Protein AF-0000000070045684 (afdb_homodimer)

Secondary structure (DSSP, 8-state):
-EEEEEEESSTTSSHHHHHHHHHHHHHHTT--EEEE-SEEE-S-EEE-SS-EEEHHHHHHHHHHT----GGGSSEEEEEEETTEEEEEETTEEEEEEEHHHIIIIIIIIIIHHHHHHHHHHHHHH-SEEEEE--S-TT-TTSGGG-SSSHHHHHHTT-EEEEEEE-TTS-HHHHHHHHHHHS-HHHHTTEEEEEEEEE-S-GGGTHHHHHHHHHHHS--EEEEEEP----SPPP--TTS---PPP-SHHHHHHHHHHHHHHHHHHHHHB-HHHHHHHT-/-EEEEEEESSTTSSHHHHHHHHHHHHHHTT--EEEE-SEEE-S-EEE-SS-EEEHHHHHHHHHHT----GGGSSEEEEEEETTEEEEEETTEEEEEEEHHHIIIIIIIIIIHHHHHHHHHHHHHH-SEEEEE--S-TT-TTSGGG-SSSHHHHHHTT-EEEEEEE-TTS-HHHHHHHHHHHS-HHHHTTEEEEEEEEE-S-GGGTHHHHHHHHHHHS--EEEEEEP----SPPP--TTS---PPP-SHHHHHHHHHHHHHHHHHHHHHB-HHHHHHHT-

Structure (mmCIF, N/CA/C/O backbone):
data_AF-0000000070045684-model_v1
#
loop_
_entity.id
_entity.type
_entity.pdbx_description
1 polymer 'Probable cobyric acid synthase'
#
loop_
_atom_site.group_PDB
_atom_site.id
_atom_site.type_symbol
_atom_site.label_atom_id
_atom_site.label_alt_id
_atom_site.label_comp_id
_atom_site.label_asym_id
_atom_site.label_entity_id
_atom_site.label_seq_id
_atom_site.pdbx_PDB_ins_code
_atom_site.Cartn_x
_atom_site.Cartn_y
_atom_site.Cartn_z
_atom_site.occupancy
_atom_site.B_iso_or_equiv
_atom_site.auth_seq_id
_atom_site.auth_comp_id
_atom_site.auth_asym_id
_atom_site.auth_atom_id
_atom_site.pdbx_PDB_model_num
ATOM 1 N N . MET A 1 1 ? -5.728 23.354 24.862 1 64.3 1 MET A N 1
ATOM 2 C CA . MET A 1 1 ? -5.701 23.323 23.403 1 64.3 1 MET A CA 1
ATOM 3 C C . MET A 1 1 ? -5.535 21.896 22.892 1 64.3 1 MET A C 1
ATOM 5 O O . MET A 1 1 ? -4.829 21.092 23.503 1 64.3 1 MET A O 1
ATOM 9 N N . LYS A 1 2 ? -6.537 21.402 21.98 1 90.15 2 LYS A N 1
ATOM 10 C CA . LYS A 1 2 ? -6.718 20.005 21.597 1 90.15 2 LYS A CA 1
ATOM 11 C C . LYS A 1 2 ? -6.089 19.721 20.237 1 90.15 2 LYS A C 1
ATOM 13 O O . LYS A 1 2 ? -6.03 20.603 19.378 1 90.15 2 LYS A O 1
ATOM 18 N N . SER A 1 3 ? -5.37 18.731 20.164 1 97.66 3 SER A N 1
ATOM 19 C CA . SER A 1 3 ? -4.772 18.36 18.886 1 97.66 3 SER A CA 1
ATOM 20 C C . SER A 1 3 ? -5.084 16.91 18.531 1 97.66 3 SER A C 1
ATOM 22 O O . SER A 1 3 ? -5.121 16.044 19.408 1 97.66 3 SER A O 1
ATOM 24 N N . LEU A 1 4 ? -5.391 16.694 17.304 1 98.76 4 LEU A N 1
ATOM 25 C CA . LEU A 1 4 ? -5.575 15.386 16.684 1 98.76 4 LEU A CA 1
ATOM 26 C C . LEU A 1 4 ? -4.694 15.243 15.447 1 98.76 4 LEU A C 1
ATOM 28 O O . LEU A 1 4 ? -4.602 16.167 14.635 1 98.76 4 LEU A O 1
ATOM 32 N N . MET A 1 5 ? -4.018 14.166 15.335 1 98.87 5 MET A N 1
ATOM 33 C CA . MET A 1 5 ? -3.169 13.983 14.161 1 98.87 5 MET A CA 1
ATOM 34 C C . MET A 1 5 ? -3.599 12.755 13.366 1 98.87 5 MET A C 1
ATOM 36 O O . MET A 1 5 ? -3.897 11.708 13.944 1 98.87 5 MET A O 1
ATOM 40 N N . ILE A 1 6 ? -3.649 12.922 12.098 1 98.89 6 ILE A N 1
ATOM 41 C CA . ILE A 1 6 ? -3.917 11.831 11.167 1 98.89 6 ILE A CA 1
ATOM 42 C C . ILE A 1 6 ? -2.618 11.401 10.49 1 98.89 6 ILE A C 1
ATOM 44 O O . ILE A 1 6 ? -1.998 12.185 9.767 1 98.89 6 ILE A O 1
ATOM 48 N N . GLN A 1 7 ? -2.218 10.24 10.755 1 98.85 7 GLN A N 1
ATOM 49 C CA . GLN A 1 7 ? -1.084 9.629 10.07 1 98.85 7 GLN A CA 1
ATOM 50 C C . GLN A 1 7 ? -1.535 8.468 9.188 1 98.85 7 GLN A C 1
ATOM 52 O O . GLN A 1 7 ? -2.67 8 9.301 1 98.85 7 GLN A O 1
ATOM 57 N N . GLY A 1 8 ? -0.723 8.111 8.263 1 98.55 8 GLY A N 1
ATOM 58 C CA . GLY A 1 8 ? -1.035 7.019 7.356 1 98.55 8 GLY A CA 1
ATOM 59 C C . GLY A 1 8 ? 0.052 5.962 7.299 1 98.55 8 GLY A C 1
ATOM 60 O O . GLY A 1 8 ? 1.217 6.246 7.587 1 98.55 8 GLY A O 1
ATOM 61 N N . THR A 1 9 ? -0.328 4.796 6.844 1 98.5 9 THR A N 1
ATOM 62 C CA . THR A 1 9 ? 0.652 3.724 6.706 1 98.5 9 THR A CA 1
ATOM 63 C C . THR A 1 9 ? 1.467 3.898 5.428 1 98.5 9 THR A C 1
ATOM 65 O O . THR A 1 9 ? 2.492 3.239 5.245 1 98.5 9 THR A O 1
ATOM 68 N N . SER A 1 10 ? 0.998 4.713 4.583 1 96.91 10 SER A N 1
ATOM 69 C CA . SER A 1 10 ? 1.674 5.035 3.33 1 96.91 10 SER A CA 1
ATOM 70 C C . SER A 1 10 ? 1.162 6.348 2.747 1 96.91 10 SER A C 1
ATOM 72 O O . SER A 1 10 ? 0.182 6.911 3.239 1 96.91 10 SER A O 1
ATOM 74 N N . SER A 1 11 ? 1.918 6.855 1.767 1 95.18 11 SER A N 1
ATOM 75 C CA . SER A 1 11 ? 1.351 7.93 0.96 1 95.18 11 SER A CA 1
ATOM 76 C C . SER A 1 11 ? 0.122 7.456 0.192 1 95.18 11 SER A C 1
ATOM 78 O O . SER A 1 11 ? 0.093 6.331 -0.309 1 95.18 11 SER A O 1
ATOM 80 N N . GLY A 1 12 ? -0.91 8.298 0.167 1 93.7 12 GLY A N 1
ATOM 81 C CA . GLY A 1 12 ? -2.125 7.953 -0.553 1 93.7 12 GLY A CA 1
ATOM 82 C C . GLY A 1 12 ? -3.114 7.167 0.287 1 93.7 12 GLY A C 1
ATOM 83 O O . GLY A 1 12 ? -4.158 6.74 -0.211 1 93.7 12 GLY A O 1
ATOM 84 N N . ALA A 1 13 ? -2.782 6.961 1.524 1 96.77 13 ALA A N 1
ATOM 85 C CA . ALA A 1 13 ? -3.645 6.164 2.391 1 96.77 13 ALA A CA 1
ATOM 86 C C . ALA A 1 13 ? -4.954 6.892 2.682 1 96.77 13 ALA A C 1
ATOM 88 O O . ALA A 1 13 ? -5.921 6.283 3.146 1 96.77 13 ALA A O 1
ATOM 89 N N . GLY A 1 14 ? -5.005 8.206 2.506 1 96.27 14 GLY A N 1
ATOM 90 C CA . GLY A 1 14 ? -6.245 8.938 2.711 1 96.27 14 GLY A CA 1
ATOM 91 C C . GLY A 1 14 ? -6.144 9.989 3.801 1 96.27 14 GLY A C 1
ATOM 92 O O . GLY A 1 14 ? -7.157 10.544 4.231 1 96.27 14 GLY A O 1
ATOM 93 N N . LYS A 1 15 ? -4.924 10.307 4.208 1 97.98 15 LYS A N 1
ATOM 94 C CA . LYS A 1 15 ? -4.72 11.269 5.288 1 97.98 15 LYS A CA 1
ATOM 95 C C . LYS A 1 15 ? -5.335 12.622 4.941 1 97.98 15 LYS A C 1
ATOM 97 O O . LYS A 1 15 ? -6.092 13.187 5.734 1 97.98 15 LYS A O 1
ATOM 102 N N . THR A 1 16 ? -4.979 13.114 3.761 1 97.05 16 THR A N 1
ATOM 103 C CA . THR A 1 16 ? -5.367 14.456 3.34 1 97.05 16 THR A CA 1
ATOM 104 C C . THR A 1 16 ? -6.886 14.602 3.332 1 97.05 16 THR A C 1
ATOM 106 O O . THR A 1 16 ? -7.424 15.577 3.862 1 97.05 16 THR A O 1
ATOM 109 N N . THR A 1 17 ? -7.57 13.657 2.841 1 96.47 17 THR A N 1
ATOM 110 C CA . THR A 1 17 ? -9.024 13.686 2.733 1 96.47 17 THR A CA 1
ATOM 111 C C . THR A 1 17 ? -9.671 13.561 4.109 1 96.47 17 THR A C 1
ATOM 113 O O . THR A 1 17 ? -10.672 14.224 4.392 1 96.47 17 THR A O 1
ATOM 116 N N . LEU A 1 18 ? -9.12 12.714 4.922 1 98.3 18 LEU A N 1
ATOM 117 C CA . LEU A 1 18 ? -9.693 12.544 6.253 1 98.3 18 LEU A CA 1
ATOM 118 C C . LEU A 1 18 ? -9.525 13.811 7.083 1 98.3 18 LEU A C 1
ATOM 120 O O . LEU A 1 18 ? -10.438 14.207 7.812 1 98.3 18 LEU A O 1
ATOM 124 N N . VAL A 1 19 ? -8.373 14.441 6.994 1 98.73 19 VAL A N 1
ATOM 125 C CA . VAL A 1 19 ? -8.156 15.699 7.702 1 98.73 19 VAL A CA 1
ATOM 126 C C . VAL A 1 19 ? -9.177 16.735 7.24 1 98.73 19 VAL A C 1
ATOM 128 O O . VAL A 1 19 ? -9.795 17.417 8.061 1 98.73 19 VAL A O 1
ATOM 131 N N . ALA A 1 20 ? -9.368 16.817 5.936 1 98.51 20 ALA A N 1
ATOM 132 C CA . ALA A 1 20 ? -10.338 17.769 5.401 1 98.51 20 ALA A CA 1
ATOM 133 C C . ALA A 1 20 ? -11.736 17.491 5.946 1 98.51 20 ALA A C 1
ATOM 135 O O . ALA A 1 20 ? -12.445 18.414 6.354 1 98.51 20 ALA A O 1
ATOM 136 N N . ALA A 1 21 ? -12.117 16.28 5.956 1 98.64 21 ALA A N 1
ATOM 137 C CA . ALA A 1 21 ? -13.433 15.886 6.451 1 98.64 21 ALA A CA 1
ATOM 138 C C . ALA A 1 21 ? -13.592 16.239 7.927 1 98.64 21 ALA A C 1
ATOM 140 O O . ALA A 1 21 ? -14.619 16.789 8.333 1 98.64 21 ALA A O 1
ATOM 141 N N . LEU A 1 22 ? -12.592 15.932 8.71 1 98.79 22 LEU A N 1
ATOM 142 C CA . LEU A 1 22 ? -12.671 16.173 10.147 1 98.79 22 LEU A CA 1
ATOM 143 C C . LEU A 1 22 ? -12.681 17.668 10.448 1 98.79 22 LEU A C 1
ATOM 145 O O . LEU A 1 22 ? -13.351 18.113 11.383 1 98.79 22 LEU A O 1
ATOM 149 N N . CYS A 1 23 ? -11.898 18.419 9.669 1 98.81 23 CYS A N 1
ATOM 150 C CA . CYS A 1 23 ? -11.971 19.87 9.802 1 98.81 23 CYS A CA 1
ATOM 151 C C . CYS A 1 23 ? -13.404 20.361 9.633 1 98.81 23 CYS A C 1
ATOM 153 O O . CYS A 1 23 ? -13.901 21.132 10.457 1 98.81 23 CYS A O 1
ATOM 155 N N . ARG A 1 24 ? -14.101 19.892 8.614 1 98.8 24 ARG A N 1
ATOM 156 C CA . ARG A 1 24 ? -15.476 20.299 8.345 1 98.8 24 ARG A CA 1
ATOM 157 C C . ARG A 1 24 ? -16.412 19.833 9.455 1 98.8 24 ARG A C 1
ATOM 159 O O . ARG A 1 24 ? -17.238 20.607 9.943 1 98.8 24 ARG A O 1
ATOM 166 N N . ILE A 1 25 ? -16.291 18.62 9.857 1 98.72 25 ILE A N 1
ATOM 167 C CA . ILE A 1 25 ? -17.16 18.019 10.863 1 98.72 25 ILE A CA 1
ATOM 168 C C . ILE A 1 25 ? -17.074 18.818 12.162 1 98.72 25 ILE A C 1
ATOM 170 O O . ILE A 1 25 ? -18.099 19.173 12.748 1 98.72 25 ILE A O 1
ATOM 174 N N . PHE A 1 26 ? -15.884 19.158 12.597 1 98.35 26 PHE A N 1
ATOM 175 C CA . PHE A 1 26 ? -15.732 19.831 13.881 1 98.35 26 PHE A CA 1
ATOM 176 C C . PHE A 1 26 ? -16.033 21.319 13.751 1 98.35 26 PHE A C 1
ATOM 178 O O . PHE A 1 26 ? -16.521 21.944 14.695 1 98.35 26 PHE A O 1
ATOM 185 N N . SER A 1 27 ? -15.768 21.846 12.562 1 98.39 27 SER A N 1
ATOM 186 C CA . SER A 1 27 ? -16.239 23.206 12.323 1 98.39 27 SER A CA 1
ATOM 187 C C . SER A 1 27 ? -17.759 23.29 12.422 1 98.39 27 SER A C 1
ATOM 189 O O . SER A 1 27 ? -18.297 24.227 13.015 1 98.39 27 SER A O 1
ATOM 191 N N . ASP A 1 28 ? -18.441 22.342 11.864 1 98.06 28 ASP A N 1
ATOM 192 C CA . ASP A 1 28 ? -19.898 22.265 11.914 1 98.06 28 ASP A CA 1
ATOM 193 C C . ASP A 1 28 ? -20.392 22.144 13.354 1 98.06 28 ASP A C 1
ATOM 195 O O . ASP A 1 28 ? -21.52 22.535 13.663 1 98.06 28 ASP A O 1
ATOM 199 N N . LYS A 1 29 ? -19.584 21.681 14.174 1 96.94 29 LYS A N 1
ATOM 200 C CA . LYS A 1 29 ? -19.958 21.493 15.573 1 96.94 29 LYS A CA 1
ATOM 201 C C . LYS A 1 29 ? -19.641 22.736 16.4 1 96.94 29 LYS A C 1
ATOM 203 O O . LYS A 1 29 ? -19.817 22.738 17.62 1 96.94 29 LYS A O 1
ATOM 208 N N . GLY A 1 30 ? -18.956 23.711 15.768 1 96.77 30 GLY A N 1
ATOM 209 C CA . GLY A 1 30 ? -18.788 24.996 16.427 1 96.77 30 GLY A CA 1
ATOM 210 C C . GLY A 1 30 ? -17.369 25.242 16.904 1 96.77 30 GLY A C 1
ATOM 211 O O . GLY A 1 30 ? -17.084 26.273 17.516 1 96.77 30 GLY A O 1
ATOM 212 N N . TYR A 1 31 ? -16.481 24.334 16.634 1 97.3 31 TYR A N 1
ATOM 213 C CA . TYR A 1 31 ? -15.086 24.545 17.005 1 97.3 31 TYR A CA 1
ATOM 214 C C . TYR A 1 31 ? -14.4 25.493 16.028 1 97.3 31 TYR A C 1
ATOM 216 O O . TYR A 1 31 ? -14.668 25.456 14.825 1 97.3 31 TYR A O 1
ATOM 224 N N . ARG A 1 32 ? -13.556 26.336 16.592 1 98.45 32 ARG A N 1
ATOM 225 C CA . ARG A 1 32 ? -12.551 26.959 15.737 1 98.45 32 ARG A CA 1
ATOM 226 C C . ARG A 1 32 ? -11.423 25.983 15.417 1 98.45 32 ARG A C 1
ATOM 228 O O . ARG A 1 32 ? -10.599 25.674 16.28 1 98.45 32 ARG A O 1
ATOM 235 N N . VAL A 1 33 ? -11.429 25.518 14.166 1 98.58 33 VAL A N 1
ATOM 236 C CA . VAL A 1 33 ? -10.538 24.431 13.773 1 98.58 33 VAL A CA 1
ATOM 237 C C . VAL A 1 33 ? -9.493 24.949 12.788 1 98.58 33 VAL A C 1
ATOM 239 O O . VAL A 1 33 ? -9.799 25.778 11.927 1 98.58 33 VAL A O 1
ATOM 242 N N . ALA A 1 34 ? -8.282 24.461 12.89 1 98.8 34 ALA A N 1
ATOM 243 C CA . ALA A 1 34 ? -7.242 24.721 11.897 1 98.8 34 ALA A CA 1
ATOM 244 C C . ALA A 1 34 ? -6.551 23.428 11.475 1 98.8 34 ALA A C 1
ATOM 246 O O . ALA A 1 34 ? -6.268 22.566 12.311 1 98.8 34 ALA A O 1
ATOM 247 N N . PRO A 1 35 ? -6.329 23.233 10.197 1 98.88 35 PRO A N 1
ATOM 248 C CA . PRO A 1 35 ? -5.433 22.162 9.754 1 98.88 35 PRO A CA 1
ATOM 249 C C . PRO A 1 35 ? -3.958 22.524 9.911 1 98.88 35 PRO A C 1
ATOM 251 O O . PRO A 1 35 ? -3.616 23.705 10.012 1 98.88 35 PRO A O 1
ATOM 254 N N . PHE A 1 36 ? -3.114 21.505 9.972 1 98.87 36 PHE A N 1
ATOM 255 C CA . PHE A 1 36 ? -1.684 21.762 10.096 1 98.87 36 PHE A CA 1
ATOM 256 C C . PHE A 1 36 ? -0.874 20.604 9.526 1 98.87 36 PHE A C 1
ATOM 258 O O . PHE A 1 36 ? -1.139 19.441 9.838 1 98.87 36 PHE A O 1
ATOM 265 N N . LYS A 1 37 ? 0.001 20.816 8.699 1 98.8 37 LYS A N 1
ATOM 266 C CA . LYS A 1 37 ? 1.025 19.888 8.228 1 98.8 37 LYS A CA 1
ATOM 267 C C . LYS A 1 37 ? 2.412 20.518 8.298 1 98.8 37 LYS A C 1
ATOM 269 O O . LYS A 1 37 ? 2.697 21.485 7.588 1 98.8 37 LYS A O 1
ATOM 274 N N . SER A 1 38 ? 3.222 20.007 9.11 1 98.72 38 SER A N 1
ATOM 275 C CA . SER A 1 38 ? 4.515 20.617 9.403 1 98.72 38 SER A CA 1
ATOM 276 C C . SER A 1 38 ? 5.39 20.683 8.155 1 98.72 38 SER A C 1
ATOM 278 O O . SER A 1 38 ? 6.096 21.67 7.938 1 98.72 38 SER A O 1
ATOM 280 N N . GLN A 1 39 ? 5.296 19.631 7.391 1 98.01 39 GLN A N 1
ATOM 281 C CA . GLN A 1 39 ? 6.127 19.543 6.195 1 98.01 39 GLN A CA 1
ATOM 282 C C . GLN A 1 39 ? 5.385 18.843 5.06 1 98.01 39 GLN A C 1
ATOM 284 O O . GLN A 1 39 ? 4.907 17.718 5.224 1 98.01 39 GLN A O 1
ATOM 289 N N . ASN A 1 40 ? 5.358 19.537 3.947 1 96.28 40 ASN A N 1
ATOM 290 C CA . ASN A 1 40 ? 4.768 18.986 2.731 1 96.28 40 ASN A CA 1
ATOM 291 C C . ASN A 1 40 ? 5.78 18.937 1.59 1 96.28 40 ASN A C 1
ATOM 293 O O . ASN A 1 40 ? 6.649 19.804 1.487 1 96.28 40 ASN A O 1
ATOM 297 N N . MET A 1 41 ? 5.667 17.918 0.877 1 93.69 41 MET A N 1
ATOM 298 C CA . MET A 1 41 ? 6.341 17.879 -0.418 1 93.69 41 MET A CA 1
ATOM 299 C C . MET A 1 41 ? 5.329 17.867 -1.558 1 93.69 41 MET A C 1
ATOM 301 O O . MET A 1 41 ? 4.563 16.912 -1.704 1 93.69 41 MET A O 1
ATOM 305 N N . SER A 1 42 ? 5.325 18.905 -2.333 1 92.85 42 SER A N 1
ATOM 306 C CA . SER A 1 42 ? 4.332 19.02 -3.395 1 92.85 42 SER A CA 1
ATOM 307 C C . SER A 1 42 ? 4.676 20.156 -4.353 1 92.85 42 SER A C 1
ATOM 309 O O . SER A 1 42 ? 5.196 21.192 -3.934 1 92.85 42 SER A O 1
ATOM 311 N N . ASN A 1 43 ? 4.264 19.925 -5.587 1 91.51 43 ASN A N 1
ATOM 312 C CA . ASN A 1 43 ? 4.389 21 -6.565 1 91.51 43 ASN A CA 1
ATOM 313 C C . ASN A 1 43 ? 3.086 21.782 -6.708 1 91.51 43 ASN A C 1
ATOM 315 O O . ASN A 1 43 ? 3.058 22.84 -7.34 1 91.51 43 ASN A O 1
ATOM 319 N N . PHE A 1 44 ? 2.099 21.339 -6.15 1 91.27 44 PHE A N 1
ATOM 320 C CA . PHE A 1 44 ? 0.812 22.023 -6.19 1 91.27 44 PHE A CA 1
ATOM 321 C C . PHE A 1 44 ? 0.633 22.911 -4.964 1 91.27 44 PHE A C 1
ATOM 323 O O . PHE A 1 44 ? 0.636 22.423 -3.832 1 91.27 44 PHE A O 1
ATOM 330 N N . ALA A 1 45 ? 0.376 24.177 -5.308 1 93.16 45 ALA A N 1
ATOM 331 C CA . ALA A 1 45 ? 0.405 25.125 -4.197 1 93.16 45 ALA A CA 1
ATOM 332 C C . ALA A 1 45 ? -0.712 26.157 -4.328 1 93.16 45 ALA A C 1
ATOM 334 O O . ALA A 1 45 ? -1.273 26.339 -5.411 1 93.16 45 ALA A O 1
ATOM 335 N N . TYR A 1 46 ? -1.121 26.63 -3.242 1 94.77 46 TYR A N 1
ATOM 336 C CA . TYR A 1 46 ? -1.855 27.883 -3.109 1 94.77 46 TYR A CA 1
ATOM 337 C C . TYR A 1 46 ? -0.901 29.066 -3 1 94.77 46 TYR A C 1
ATOM 339 O O . TYR A 1 46 ? -0.14 29.17 -2.035 1 94.77 46 TYR A O 1
ATOM 347 N N . VAL A 1 47 ? -1.027 29.994 -3.931 1 95.18 47 VAL A N 1
ATOM 348 C CA . VAL A 1 47 ? -0.045 31.068 -4.033 1 95.18 47 VAL A CA 1
ATOM 349 C C . VAL A 1 47 ? -0.741 32.42 -3.883 1 95.18 47 VAL A C 1
ATOM 351 O O . VAL A 1 47 ? -1.735 32.692 -4.56 1 95.18 47 VAL A O 1
ATOM 354 N N . THR A 1 48 ? -0.233 33.227 -2.988 1 95.56 48 THR A N 1
ATOM 355 C CA . THR A 1 48 ? -0.607 34.63 -2.849 1 95.56 48 THR A CA 1
ATOM 356 C C . THR A 1 48 ? 0.614 35.533 -3 1 95.56 48 THR A C 1
ATOM 358 O O . THR A 1 48 ? 1.749 35.054 -3.011 1 95.56 48 THR A O 1
ATOM 361 N N . PRO A 1 49 ? 0.359 36.801 -3.144 1 95.02 49 PRO A N 1
ATOM 362 C CA . PRO A 1 49 ? 1.502 37.715 -3.19 1 95.02 49 PRO A CA 1
ATOM 363 C C . PRO A 1 49 ? 2.363 37.648 -1.931 1 95.02 49 PRO A C 1
ATOM 365 O O . PRO A 1 49 ? 3.547 37.994 -1.969 1 95.02 49 PRO A O 1
ATOM 368 N N . LYS A 1 50 ? 1.842 37.132 -0.863 1 97.22 50 LYS A N 1
ATOM 369 C CA . LYS A 1 50 ? 2.533 37.206 0.421 1 97.22 50 LYS A CA 1
ATOM 370 C C . LYS A 1 50 ? 3.166 35.866 0.782 1 97.22 50 LYS A C 1
ATOM 372 O O . LYS A 1 50 ? 4.174 35.82 1.491 1 97.22 50 LYS A O 1
ATOM 377 N N . PHE A 1 51 ? 2.445 34.79 0.429 1 97.68 51 PHE A N 1
ATOM 378 C CA . PHE A 1 51 ? 2.975 33.495 0.84 1 97.68 51 PHE A CA 1
ATOM 379 C C . PHE A 1 51 ? 2.476 32.389 -0.083 1 97.68 51 PHE A C 1
ATOM 381 O O . PHE A 1 51 ? 1.544 32.597 -0.862 1 97.68 51 PHE A O 1
ATOM 388 N N . GLU A 1 52 ? 3.192 31.269 -0.016 1 97.48 52 GLU A N 1
ATOM 389 C CA . GLU A 1 52 ? 2.867 30.053 -0.755 1 97.48 52 GLU A CA 1
ATOM 390 C C . GLU A 1 52 ? 2.843 28.837 0.166 1 97.48 52 GLU A C 1
ATOM 392 O O . GLU A 1 52 ? 3.762 28.637 0.963 1 97.48 52 GLU A O 1
ATOM 397 N N . ILE A 1 53 ? 1.72 28.085 0.109 1 97.48 53 ILE A N 1
ATOM 398 C CA . ILE A 1 53 ? 1.629 26.844 0.87 1 97.48 53 ILE A CA 1
ATOM 399 C C . ILE A 1 53 ? 1.044 25.741 -0.01 1 97.48 53 ILE A C 1
ATOM 401 O O . ILE A 1 53 ? 0.654 25.991 -1.153 1 97.48 53 ILE A O 1
ATOM 405 N N . SER A 1 54 ? 1.065 24.556 0.501 1 96.72 54 SER A N 1
ATOM 406 C CA . SER A 1 54 ? 0.515 23.443 -0.266 1 96.72 54 SER A CA 1
ATOM 407 C C . SER A 1 54 ? -0.975 23.636 -0.529 1 96.72 54 SER A C 1
ATOM 409 O O . SER A 1 54 ? -1.706 24.119 0.338 1 96.72 54 SER A O 1
ATOM 411 N N . ARG A 1 55 ? -1.42 23.224 -1.646 1 95.91 55 ARG A N 1
ATOM 412 C CA . ARG A 1 55 ? -2.829 23.271 -2.02 1 95.91 55 ARG A CA 1
ATOM 413 C C . ARG A 1 55 ? -3.681 22.46 -1.049 1 95.91 55 ARG A C 1
ATOM 415 O O . ARG A 1 55 ? -4.806 22.848 -0.728 1 95.91 55 ARG A O 1
ATOM 422 N N . ALA A 1 56 ? -3.148 21.303 -0.609 1 96.47 56 ALA A N 1
ATOM 423 C CA . ALA A 1 56 ? -3.881 20.427 0.302 1 96.47 56 ALA A CA 1
ATOM 424 C C . ALA A 1 56 ? -4.289 21.172 1.57 1 96.47 56 ALA A C 1
ATOM 426 O O . ALA A 1 56 ? -5.442 21.091 2 1 96.47 56 ALA A O 1
ATOM 427 N N . GLN A 1 57 ? -3.363 21.91 2.138 1 97.93 57 GLN A N 1
ATOM 428 C CA . GLN A 1 57 ? -3.651 22.624 3.377 1 97.93 57 GLN A CA 1
ATOM 429 C C . GLN A 1 57 ? -4.592 23.799 3.129 1 97.93 57 GLN A C 1
ATOM 431 O O . GLN A 1 57 ? -5.402 24.145 3.992 1 97.93 57 GLN A O 1
ATOM 436 N N . ALA A 1 58 ? -4.508 24.371 1.975 1 97.53 58 ALA A N 1
ATOM 437 C CA . ALA A 1 58 ? -5.474 25.406 1.618 1 97.53 58 ALA A CA 1
ATOM 438 C C . ALA A 1 58 ? -6.888 24.838 1.551 1 97.53 58 ALA A C 1
ATOM 440 O O . ALA A 1 58 ? -7.831 25.439 2.071 1 97.53 58 ALA A O 1
ATOM 441 N N . ILE A 1 59 ? -7.024 23.719 0.929 1 97.26 59 ILE A N 1
ATOM 442 C CA . ILE A 1 59 ? -8.324 23.068 0.814 1 97.26 59 ILE A CA 1
ATOM 443 C C . ILE A 1 59 ? -8.829 22.675 2.201 1 97.26 59 ILE A C 1
ATOM 445 O O . ILE A 1 59 ? -10.013 22.84 2.507 1 97.26 59 ILE A O 1
ATOM 449 N N . GLN A 1 60 ? -7.951 22.201 3.008 1 98.6 60 GLN A N 1
ATOM 450 C CA . GLN A 1 60 ? -8.324 21.839 4.372 1 98.6 60 GLN A CA 1
ATOM 451 C C . GLN A 1 60 ? -8.791 23.061 5.157 1 98.6 60 GLN A C 1
ATOM 453 O O . GLN A 1 60 ? -9.69 22.96 5.995 1 98.6 60 GLN A O 1
ATOM 458 N N . ALA A 1 61 ? -8.186 24.193 4.913 1 98.64 61 ALA A N 1
ATOM 459 C CA . ALA A 1 61 ? -8.617 25.431 5.557 1 98.64 61 ALA A CA 1
ATOM 460 C C . ALA A 1 61 ? -10.049 25.783 5.166 1 98.64 61 ALA A C 1
ATOM 462 O O . ALA A 1 61 ? -10.831 26.247 5.999 1 98.64 61 ALA A O 1
ATOM 463 N N . ILE A 1 62 ? -10.395 25.575 3.896 1 97.92 62 ILE A N 1
ATOM 464 C CA . ILE A 1 62 ? -11.774 25.757 3.457 1 97.92 62 ILE A CA 1
ATOM 465 C C . ILE A 1 62 ? -12.694 24.827 4.244 1 97.92 62 ILE A C 1
ATOM 467 O O . ILE A 1 62 ? -13.763 25.24 4.699 1 97.92 62 ILE A O 1
ATOM 471 N N . GLY A 1 63 ? -12.208 23.601 4.414 1 98.16 63 GLY A N 1
ATOM 472 C CA . GLY A 1 63 ? -12.963 22.645 5.208 1 98.16 63 GLY A CA 1
ATOM 473 C C . GLY A 1 63 ? -13.173 23.092 6.642 1 98.16 63 GLY A C 1
ATOM 474 O O . GLY A 1 63 ? -14.243 22.876 7.215 1 98.16 63 GLY A O 1
ATOM 475 N N . ALA A 1 64 ? -12.225 23.735 7.194 1 98.74 64 ALA A N 1
ATOM 476 C CA . ALA A 1 64 ? -12.249 24.198 8.579 1 98.74 64 ALA A CA 1
ATOM 477 C C . ALA A 1 64 ? -12.946 25.55 8.694 1 98.74 64 ALA A C 1
ATOM 479 O O . ALA A 1 64 ? -13.209 26.028 9.8 1 98.74 64 ALA A O 1
ATOM 480 N N . ARG A 1 65 ? -13.199 26.202 7.539 1 98.2 65 ARG A N 1
ATOM 481 C CA . ARG A 1 65 ? -13.756 27.549 7.477 1 98.2 65 ARG A CA 1
ATOM 482 C C . ARG A 1 65 ? -12.871 28.543 8.222 1 98.2 65 ARG A C 1
ATOM 484 O O . ARG A 1 65 ? -13.368 29.375 8.984 1 98.2 65 ARG A O 1
ATOM 491 N N . CYS A 1 66 ? -11.572 28.403 8.075 1 98.29 66 CYS A N 1
ATOM 492 C CA . CYS A 1 66 ? -10.625 29.352 8.65 1 98.29 66 CYS A CA 1
ATOM 493 C C . CYS A 1 66 ? -9.813 30.04 7.56 1 98.29 66 CYS A C 1
ATOM 495 O O . CYS A 1 66 ? -9.868 29.643 6.395 1 98.29 66 CYS A O 1
ATOM 497 N N . ASN A 1 67 ? -9.077 31.079 7.948 1 97.95 67 ASN A N 1
ATOM 498 C CA . ASN A 1 67 ? -8.218 31.782 7.001 1 97.95 67 ASN A CA 1
ATOM 499 C C . ASN A 1 67 ? -7.014 30.934 6.601 1 97.95 67 ASN A C 1
ATOM 501 O O . ASN A 1 67 ? -6.439 30.231 7.434 1 97.95 67 ASN A O 1
ATOM 505 N N . ILE A 1 68 ? -6.681 31.044 5.342 1 98.15 68 ILE A N 1
ATOM 506 C CA . ILE A 1 68 ? -5.468 30.394 4.856 1 98.15 68 ILE A CA 1
ATOM 507 C C . ILE A 1 68 ? -4.247 31.23 5.235 1 98.15 68 ILE A C 1
ATOM 509 O O . ILE A 1 68 ? -4.145 32.398 4.854 1 98.15 68 ILE A O 1
ATOM 513 N N . THR A 1 69 ? -3.372 30.663 5.965 1 98.52 69 THR A N 1
ATOM 514 C CA . THR A 1 69 ? -2.147 31.333 6.388 1 98.52 69 THR A CA 1
ATOM 515 C C . THR A 1 69 ? -0.938 30.422 6.196 1 98.52 69 THR A C 1
ATOM 517 O O . THR A 1 69 ? -1.088 29.21 6.028 1 98.52 69 THR A O 1
ATOM 520 N N . SER A 1 70 ? 0.223 30.948 6.264 1 98.61 70 SER A N 1
ATOM 521 C CA . SER A 1 70 ? 1.444 30.173 6.066 1 98.61 70 SER A CA 1
ATOM 522 C C . SER A 1 70 ? 1.7 29.236 7.242 1 98.61 70 SER A C 1
ATOM 524 O O . SER A 1 70 ? 2.444 28.261 7.114 1 98.61 70 SER A O 1
ATOM 526 N N . ASP A 1 71 ? 1.067 29.486 8.404 1 98.78 71 ASP A N 1
ATOM 527 C CA . ASP A 1 71 ? 1.264 28.651 9.585 1 98.78 71 ASP A CA 1
ATOM 528 C C . ASP A 1 71 ? 0.661 27.263 9.384 1 98.78 71 ASP A C 1
ATOM 530 O O . ASP A 1 71 ? 1.018 26.317 10.089 1 98.78 71 ASP A O 1
ATOM 534 N N . LEU A 1 72 ? -0.254 27.108 8.409 1 98.86 72 LEU A N 1
ATOM 535 C CA . LEU A 1 72 ? -0.915 25.829 8.175 1 98.86 72 LEU A CA 1
ATOM 536 C C . LEU A 1 72 ? 0.06 24.811 7.592 1 98.86 72 LEU A C 1
ATOM 538 O O . LEU A 1 72 ? -0.164 23.603 7.69 1 98.86 72 LEU A O 1
ATOM 542 N N . ASN A 1 73 ? 1.087 25.235 6.946 1 98.67 73 ASN A N 1
ATOM 543 C CA . ASN A 1 73 ? 2.118 24.441 6.285 1 98.67 73 ASN A CA 1
ATOM 544 C C . ASN A 1 73 ? 3.455 25.176 6.25 1 98.67 73 ASN A C 1
ATOM 546 O O . ASN A 1 73 ? 3.865 25.678 5.202 1 98.67 73 ASN A O 1
ATOM 550 N N . PRO A 1 74 ? 4.139 25.16 7.335 1 98.78 74 PRO A N 1
ATOM 551 C CA . PRO A 1 74 ? 5.302 26.034 7.506 1 98.78 74 PRO A CA 1
ATOM 552 C C . PRO A 1 74 ? 6.488 25.616 6.639 1 98.78 74 PRO A C 1
ATOM 554 O O . PRO A 1 74 ? 7.365 26.434 6.35 1 98.78 74 PRO A O 1
ATOM 557 N N . ILE A 1 75 ? 6.549 24.359 6.268 1 98.72 75 ILE A N 1
ATOM 558 C CA . ILE A 1 75 ? 7.648 23.893 5.429 1 98.72 75 ILE A CA 1
ATOM 559 C C . ILE A 1 75 ? 7.092 23.214 4.179 1 98.72 75 ILE A C 1
ATOM 561 O O . ILE A 1 75 ? 6.459 22.159 4.268 1 98.72 75 ILE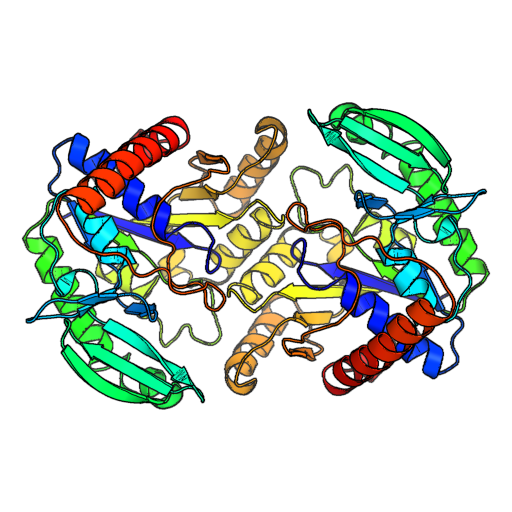 A O 1
ATOM 565 N N . LEU A 1 76 ? 7.344 23.815 3.065 1 98.09 76 LEU A N 1
ATOM 566 C CA . LEU A 1 76 ? 6.93 23.27 1.777 1 98.09 76 LEU A CA 1
ATOM 567 C C . LEU A 1 76 ? 8.14 22.957 0.904 1 98.09 76 LEU A C 1
ATOM 569 O O . LEU A 1 76 ? 9.009 23.81 0.711 1 98.09 76 LEU A O 1
ATOM 573 N N . LEU A 1 77 ? 8.249 21.754 0.489 1 97.47 77 LEU A N 1
ATOM 574 C CA . LEU A 1 77 ? 9.307 21.31 -0.413 1 97.47 77 LEU A CA 1
ATOM 575 C C . LEU A 1 77 ? 8.764 21.089 -1.821 1 97.47 77 LEU A C 1
ATOM 577 O O . LEU A 1 77 ? 7.813 20.328 -2.012 1 97.47 77 LEU A O 1
ATOM 581 N N . LYS A 1 78 ? 9.329 21.723 -2.762 1 95.85 78 LYS A N 1
ATOM 582 C CA . LYS A 1 78 ? 8.999 21.505 -4.167 1 95.85 78 LYS A CA 1
ATOM 583 C C . LYS A 1 78 ? 10.136 20.793 -4.895 1 95.85 78 LYS A C 1
ATOM 585 O O . LYS A 1 78 ? 11.167 21.401 -5.191 1 95.85 78 LYS A O 1
ATOM 590 N N . PRO A 1 79 ? 9.868 19.556 -5.169 1 93.78 79 PRO A N 1
ATOM 591 C CA . PRO A 1 79 ? 10.94 18.8 -5.821 1 93.78 79 PRO A CA 1
ATOM 592 C C . PRO A 1 79 ? 11.335 19.385 -7.175 1 93.78 79 PRO A C 1
ATOM 594 O O . PRO A 1 79 ? 10.468 19.791 -7.954 1 93.78 79 PRO A O 1
ATOM 597 N N . VAL A 1 80 ? 12.624 19.386 -7.508 1 93.36 80 VAL A N 1
ATOM 598 C CA . VAL A 1 80 ? 13.094 19.925 -8.78 1 93.36 80 VAL A CA 1
ATOM 599 C C . VAL A 1 80 ? 14.032 18.923 -9.45 1 93.36 80 VAL A C 1
ATOM 601 O O . VAL A 1 80 ? 14.735 19.265 -10.404 1 93.36 80 VAL A O 1
ATOM 604 N N . GLY A 1 81 ? 14.129 17.735 -8.964 1 87.2 81 GLY A N 1
ATOM 605 C CA . GLY A 1 81 ? 14.941 16.693 -9.574 1 87.2 81 GLY A CA 1
ATOM 606 C C . GLY A 1 81 ? 16.276 16.496 -8.881 1 87.2 81 GLY A C 1
ATOM 607 O O . GLY A 1 81 ? 16.693 17.331 -8.077 1 87.2 81 GLY A O 1
ATOM 608 N N . ASP A 1 82 ? 16.925 15.308 -9.11 1 87.81 82 ASP A N 1
ATOM 609 C CA . ASP A 1 82 ? 18.256 14.972 -8.614 1 87.81 82 ASP A CA 1
ATOM 610 C C . ASP A 1 82 ? 18.338 15.145 -7.099 1 87.81 82 ASP A C 1
ATOM 612 O O . ASP A 1 82 ? 19.284 15.747 -6.588 1 87.81 82 ASP A O 1
ATOM 616 N N . TYR A 1 83 ? 17.293 14.855 -6.414 1 88.25 83 TYR A N 1
ATOM 617 C CA . TYR A 1 83 ? 17.214 14.828 -4.958 1 88.25 83 TYR A CA 1
ATOM 618 C C . TYR A 1 83 ? 17.249 16.239 -4.384 1 88.25 83 TYR A C 1
ATOM 620 O O . TYR A 1 83 ? 17.596 16.432 -3.216 1 88.25 83 TYR A O 1
ATOM 628 N N . ASN A 1 84 ? 16.948 17.213 -5.317 1 93.93 84 ASN A N 1
ATOM 629 C CA . ASN A 1 84 ? 16.876 18.59 -4.84 1 93.93 84 ASN A CA 1
ATOM 630 C C . ASN A 1 84 ? 15.431 19.067 -4.724 1 93.93 84 ASN A C 1
ATOM 632 O O . ASN A 1 84 ? 14.554 18.587 -5.443 1 93.93 84 ASN A O 1
ATOM 636 N N . SER A 1 85 ? 15.242 20.011 -3.79 1 96.53 85 SER A N 1
ATOM 637 C CA . SER A 1 85 ? 13.947 20.659 -3.614 1 96.53 85 SER A CA 1
ATOM 638 C C . SER A 1 85 ? 14.108 22.147 -3.324 1 96.53 85 SER A C 1
ATOM 640 O O . SER A 1 85 ? 15.087 22.561 -2.7 1 96.53 85 SER A O 1
ATOM 642 N N . LEU A 1 86 ? 13.217 22.889 -3.893 1 97.76 86 LEU A N 1
ATOM 643 C CA . LEU A 1 86 ? 13.048 24.254 -3.41 1 97.76 86 LEU A CA 1
ATOM 644 C C . LEU A 1 86 ? 12.311 24.271 -2.075 1 97.76 86 LEU A C 1
ATOM 646 O O . LEU A 1 86 ? 11.198 23.75 -1.968 1 97.76 86 LEU A O 1
ATOM 650 N N . VAL A 1 87 ? 12.954 24.861 -1.088 1 98.24 87 VAL A N 1
ATOM 651 C CA . VAL A 1 87 ? 12.404 24.868 0.263 1 98.24 87 VAL A CA 1
ATOM 652 C C . VAL A 1 87 ? 11.713 26.203 0.534 1 98.24 87 VAL A C 1
ATOM 654 O O . VAL A 1 87 ? 12.301 27.267 0.328 1 98.24 87 VAL A O 1
ATOM 657 N N . TYR A 1 88 ? 10.491 26.181 0.907 1 98.41 88 TYR A N 1
ATOM 658 C CA . TYR A 1 88 ? 9.731 27.342 1.359 1 98.41 88 TYR A CA 1
ATOM 659 C C . TYR A 1 88 ? 9.514 27.298 2.867 1 98.41 88 TYR A C 1
ATOM 661 O O . TYR A 1 88 ? 9.127 26.263 3.415 1 98.41 88 TYR A O 1
ATOM 669 N N . LEU A 1 89 ? 9.787 28.379 3.586 1 98.62 89 LEU A N 1
ATOM 670 C CA . LEU A 1 89 ? 9.565 28.515 5.022 1 98.62 89 LEU A CA 1
ATOM 671 C C . LEU A 1 89 ? 8.518 29.586 5.311 1 98.62 89 LEU A C 1
ATOM 673 O O . LEU A 1 89 ? 8.697 30.75 4.945 1 98.62 89 LEU A O 1
ATOM 677 N N . ASN A 1 90 ? 7.463 29.14 5.912 1 98.29 90 ASN A N 1
ATOM 678 C CA . ASN A 1 90 ? 6.344 30.027 6.214 1 98.29 90 ASN A CA 1
ATOM 679 C C . ASN A 1 90 ? 5.899 30.808 4.981 1 98.29 90 ASN A C 1
ATOM 681 O O . ASN A 1 90 ? 5.691 32.021 5.051 1 98.29 90 ASN A O 1
ATOM 685 N N . GLY A 1 91 ? 5.927 30.069 3.886 1 98.32 91 GLY A N 1
ATOM 686 C CA . GLY A 1 91 ? 5.335 30.586 2.662 1 98.32 91 GLY A CA 1
ATOM 687 C C . GLY A 1 91 ? 6.318 31.357 1.803 1 98.32 91 GLY A C 1
ATOM 688 O O . GLY A 1 91 ? 5.97 31.821 0.715 1 98.32 91 GLY A O 1
ATOM 689 N N . LYS A 1 92 ? 7.504 31.51 2.255 1 98.28 92 LYS A N 1
ATOM 690 C CA . LYS A 1 92 ? 8.512 32.266 1.518 1 98.28 92 LYS A CA 1
ATOM 691 C C . LYS A 1 92 ? 9.657 31.363 1.068 1 98.28 92 LYS A C 1
ATOM 693 O O . LYS A 1 92 ? 10.111 30.503 1.825 1 98.28 92 LYS A O 1
ATOM 698 N N . ARG A 1 93 ? 10.071 31.616 -0.16 1 97.41 93 ARG A N 1
ATOM 699 C CA . ARG A 1 93 ? 11.208 30.849 -0.66 1 97.41 93 ARG A CA 1
ATOM 700 C C . ARG A 1 93 ? 12.437 31.055 0.219 1 97.41 93 ARG A C 1
ATOM 702 O O . ARG A 1 93 ? 12.797 32.19 0.536 1 97.41 93 ARG A O 1
ATOM 709 N N . TYR A 1 94 ? 13.001 29.982 0.578 1 97.63 94 TYR A N 1
ATOM 710 C CA . TYR A 1 94 ? 14.18 30.038 1.435 1 97.63 94 TYR A CA 1
ATOM 711 C C . TYR A 1 94 ? 15.443 29.707 0.648 1 97.63 94 TYR A C 1
ATOM 713 O O . TYR A 1 94 ? 16.267 30.586 0.386 1 97.63 94 TYR A O 1
ATOM 721 N N . LYS A 1 95 ? 15.539 28.396 0.138 1 97.04 95 LYS A N 1
ATOM 722 C CA . LYS A 1 95 ? 16.684 27.993 -0.673 1 97.04 95 LYS A CA 1
ATOM 723 C C . LYS A 1 95 ? 16.443 26.636 -1.328 1 97.04 95 LYS A C 1
ATOM 725 O O . LYS A 1 95 ? 15.477 25.945 -1 1 97.04 95 LYS A O 1
ATOM 730 N N . LYS A 1 96 ? 17.307 26.371 -2.266 1 97.67 96 LYS A N 1
ATOM 731 C CA . LYS A 1 96 ? 17.372 25.03 -2.839 1 97.67 96 LYS A CA 1
ATOM 732 C C . LYS A 1 96 ? 18.285 24.124 -2.017 1 97.67 96 LYS A C 1
ATOM 734 O O . LYS A 1 96 ? 19.387 24.525 -1.638 1 97.67 96 LYS A O 1
ATOM 739 N N . MET A 1 97 ? 17.778 22.955 -1.657 1 96.99 97 MET A N 1
ATOM 740 C CA . MET A 1 97 ? 18.577 22.063 -0.822 1 96.99 97 MET A CA 1
ATOM 741 C C . MET A 1 97 ? 18.571 20.644 -1.381 1 96.99 97 MET A C 1
ATOM 743 O O . MET A 1 97 ? 17.547 20.173 -1.88 1 96.99 97 MET A O 1
ATOM 747 N N . HIS A 1 98 ? 19.681 19.998 -1.284 1 95.23 98 HIS A N 1
ATOM 748 C CA . HIS A 1 98 ? 19.749 18.557 -1.496 1 95.23 98 HIS A CA 1
ATOM 749 C C . HIS A 1 98 ? 19.108 17.799 -0.339 1 95.23 98 HIS A C 1
ATOM 751 O O . HIS A 1 98 ? 19.189 18.232 0.813 1 95.23 98 HIS A O 1
ATOM 757 N N . ALA A 1 99 ? 18.56 16.671 -0.633 1 91.98 99 ALA A N 1
ATOM 758 C CA . ALA A 1 99 ? 17.86 15.871 0.369 1 91.98 99 ALA A CA 1
ATOM 759 C C . ALA A 1 99 ? 18.757 15.588 1.57 1 91.98 99 ALA A C 1
ATOM 761 O O . ALA A 1 99 ? 18.317 15.688 2.718 1 91.98 99 ALA A O 1
ATOM 762 N N . LYS A 1 100 ? 19.931 15.267 1.372 1 90.83 100 LYS A N 1
ATOM 763 C CA . LYS A 1 100 ? 20.873 14.961 2.446 1 90.83 100 LYS A CA 1
ATOM 764 C C . LYS A 1 100 ? 21.059 16.16 3.372 1 90.83 100 LYS A C 1
ATOM 766 O O . LYS A 1 100 ? 21 16.021 4.595 1 90.83 100 LYS A O 1
ATOM 771 N N . ASP A 1 101 ? 21.28 17.305 2.772 1 94.49 101 ASP A N 1
ATOM 772 C CA . ASP A 1 101 ? 21.464 18.527 3.548 1 94.49 101 ASP A CA 1
ATOM 773 C C . ASP A 1 101 ? 20.194 18.889 4.314 1 94.49 101 ASP A C 1
ATOM 775 O O . ASP A 1 101 ? 20.261 19.335 5.461 1 94.49 101 ASP A O 1
ATOM 779 N N . TYR A 1 102 ? 19.149 18.741 3.691 1 95.46 102 TYR A N 1
ATOM 780 C CA . TYR A 1 102 ? 17.868 19.038 4.321 1 95.46 102 TYR A CA 1
ATOM 781 C C . TYR A 1 102 ? 17.683 18.222 5.594 1 95.46 102 TYR A C 1
ATOM 783 O O . TYR A 1 102 ? 17.374 18.773 6.653 1 95.46 102 TYR A O 1
ATOM 791 N N . TYR A 1 103 ? 17.895 16.92 5.53 1 91.65 103 TYR A N 1
ATOM 792 C CA . TYR A 1 103 ? 17.636 16.032 6.658 1 91.65 103 TYR A CA 1
ATOM 793 C C . TYR A 1 103 ? 18.746 16.133 7.698 1 91.65 103 TYR A C 1
ATOM 795 O O . TYR A 1 103 ? 18.474 16.239 8.896 1 91.65 103 TYR A O 1
ATOM 803 N N . GLU A 1 104 ? 19.934 16.264 7.336 1 91.27 104 GLU A N 1
ATOM 804 C CA . GLU A 1 104 ? 21.054 16.188 8.268 1 91.27 104 GLU A CA 1
ATOM 805 C C . GLU A 1 104 ? 21.313 17.537 8.932 1 91.27 104 GLU A C 1
ATOM 807 O O . GLU A 1 104 ? 21.741 17.594 10.087 1 91.27 104 GLU A O 1
ATOM 812 N N . LYS A 1 105 ? 20.992 18.584 8.2 1 94.76 105 LYS A N 1
ATOM 813 C CA . LYS A 1 105 ? 21.447 19.878 8.699 1 94.76 105 LYS A CA 1
ATOM 814 C C . LYS A 1 105 ? 20.265 20.779 9.046 1 94.76 105 LYS A C 1
ATOM 816 O O . LYS A 1 105 ? 20.378 21.656 9.906 1 94.76 105 LYS A O 1
ATOM 821 N N . PHE A 1 106 ? 19.224 20.581 8.386 1 96.49 106 PHE A N 1
ATOM 822 C CA . PHE A 1 106 ? 18.162 21.573 8.499 1 96.49 106 PHE A CA 1
ATOM 823 C C . PHE A 1 106 ? 17.07 21.091 9.447 1 96.49 106 PHE A C 1
ATOM 825 O O . PHE A 1 106 ? 16.639 21.832 10.333 1 96.49 106 PHE A O 1
ATOM 832 N N . VAL A 1 107 ? 16.641 19.838 9.347 1 95.84 107 VAL A N 1
ATOM 833 C CA . VAL A 1 107 ? 15.428 19.322 9.972 1 95.84 107 VAL A CA 1
ATOM 834 C C . VAL A 1 107 ? 15.524 19.473 11.488 1 95.84 107 VAL A C 1
ATOM 836 O O . VAL A 1 107 ? 14.63 20.043 12.119 1 95.84 107 VAL A O 1
ATOM 839 N N . ASN A 1 108 ? 16.618 19.107 12.096 1 94.07 108 ASN A N 1
ATOM 840 C CA . ASN A 1 108 ? 16.729 19.053 13.55 1 94.07 108 ASN A CA 1
ATOM 841 C C . ASN A 1 108 ? 17.223 20.378 14.124 1 94.07 108 ASN A C 1
ATOM 843 O O . ASN A 1 108 ? 17.429 20.497 15.333 1 94.07 108 ASN A O 1
ATOM 847 N N . THR A 1 109 ? 17.412 21.369 13.325 1 95.26 109 THR A N 1
ATOM 848 C CA . THR A 1 109 ? 17.83 22.691 13.778 1 95.26 109 THR A CA 1
ATOM 849 C C . THR A 1 109 ? 16.755 23.731 13.477 1 95.26 109 THR A C 1
ATOM 851 O O . THR A 1 109 ? 15.766 23.838 14.205 1 95.26 109 THR A O 1
ATOM 854 N N . GLN A 1 110 ? 16.832 24.279 12.34 1 96.43 110 GLN A N 1
ATOM 855 C CA . GLN A 1 110 ? 15.898 25.344 11.989 1 96.43 110 GLN A CA 1
ATOM 856 C C . GLN A 1 110 ? 14.524 24.777 11.64 1 96.43 110 GLN A C 1
ATOM 858 O O . GLN A 1 110 ? 13.499 25.388 11.948 1 96.43 110 GLN A O 1
ATOM 863 N N . GLY A 1 111 ? 14.507 23.661 11.046 1 97.28 111 GLY A N 1
ATOM 864 C CA . GLY A 1 111 ? 13.267 23.069 10.568 1 97.28 111 GLY A CA 1
ATOM 865 C C . GLY A 1 111 ? 12.263 22.811 11.676 1 97.28 111 GLY A C 1
ATOM 866 O O . GLY A 1 111 ? 11.131 23.296 11.62 1 97.28 111 GLY A O 1
ATOM 867 N N . ILE A 1 112 ? 12.717 22.13 12.676 1 97.17 112 ILE A N 1
ATOM 868 C CA . ILE A 1 112 ? 11.816 21.751 13.758 1 97.17 112 ILE A CA 1
ATOM 869 C C . ILE A 1 112 ? 11.355 22.999 14.507 1 97.17 112 ILE A C 1
ATOM 871 O O . ILE A 1 112 ? 10.211 23.07 14.964 1 97.17 112 ILE A O 1
ATOM 875 N N . LYS A 1 113 ? 12.184 24.001 14.638 1 97.87 113 LYS A N 1
ATOM 876 C CA . LYS A 1 113 ? 11.834 25.238 15.33 1 97.87 113 LYS A CA 1
ATOM 877 C C . LYS A 1 113 ? 10.721 25.981 14.597 1 97.87 113 LYS A C 1
ATOM 879 O O . LYS A 1 113 ? 9.773 26.462 15.221 1 97.87 113 LYS A O 1
ATOM 884 N N . ILE A 1 114 ? 10.844 26.046 13.35 1 98.31 114 ILE A N 1
ATOM 885 C CA . ILE A 1 114 ? 9.864 26.745 12.527 1 98.31 114 ILE A CA 1
ATOM 886 C C . ILE A 1 114 ? 8.522 26.019 12.594 1 98.31 114 ILE A C 1
ATOM 888 O O . ILE A 1 114 ? 7.474 26.651 12.742 1 98.31 114 ILE A O 1
ATOM 892 N N . ALA A 1 115 ? 8.551 24.718 12.449 1 98.44 115 ALA A N 1
ATOM 893 C CA . ALA A 1 115 ? 7.339 23.905 12.513 1 98.44 115 ALA A CA 1
ATOM 894 C C . ALA A 1 115 ? 6.627 24.086 13.85 1 98.44 115 ALA A C 1
ATOM 896 O O . ALA A 1 115 ? 5.413 24.301 13.89 1 98.44 115 ALA A O 1
ATOM 897 N N . LEU A 1 116 ? 7.377 24.077 14.916 1 98.32 116 LEU A N 1
ATOM 898 C CA . LEU A 1 116 ? 6.798 24.143 16.253 1 98.32 116 LEU A CA 1
ATOM 899 C C . LEU A 1 116 ? 6.274 25.545 16.549 1 98.32 116 LEU A C 1
ATOM 901 O O . LEU A 1 116 ? 5.273 25.702 17.253 1 98.32 116 LEU A O 1
ATOM 905 N N . LYS A 1 117 ? 6.958 26.537 16.057 1 98.61 117 LYS A N 1
ATOM 906 C CA . LYS A 1 117 ? 6.475 27.905 16.225 1 98.61 117 LYS A CA 1
ATOM 907 C C . LYS A 1 117 ? 5.107 28.089 15.574 1 98.61 117 LYS A C 1
ATOM 909 O O . LYS A 1 117 ? 4.201 28.671 16.174 1 98.61 117 LYS A O 1
ATOM 914 N N . SER A 1 118 ? 4.982 27.607 14.365 1 98.75 118 SER A N 1
ATOM 915 C CA . SER A 1 118 ? 3.703 27.69 13.666 1 98.75 118 SER A CA 1
ATOM 916 C C . SER A 1 118 ? 2.624 26.892 14.391 1 98.75 118 SER A C 1
ATOM 918 O O . SER A 1 118 ? 1.486 27.348 14.514 1 98.75 118 SER A O 1
ATOM 920 N N . LEU A 1 119 ? 2.963 25.735 14.839 1 98.64 119 LEU A N 1
ATOM 921 C CA . LEU A 1 119 ? 2.023 24.907 15.588 1 98.64 119 LEU A CA 1
ATOM 922 C C . LEU A 1 119 ? 1.526 25.637 16.83 1 98.64 119 LEU A C 1
ATOM 924 O O . LEU A 1 119 ? 0.324 25.652 17.107 1 98.64 119 LEU A O 1
ATOM 928 N N . LYS A 1 120 ? 2.421 26.233 17.538 1 98.3 120 LYS A N 1
ATOM 929 C CA . LYS A 1 120 ? 2.061 26.97 18.746 1 98.3 120 LYS A CA 1
ATOM 930 C C . LYS A 1 120 ? 1.123 28.13 18.423 1 98.3 120 LYS A C 1
ATOM 932 O O . LYS A 1 120 ? 0.149 28.365 19.141 1 98.3 120 LYS A O 1
ATOM 937 N N . THR A 1 121 ? 1.435 28.843 17.379 1 98.51 121 THR A N 1
ATOM 938 C CA . THR A 1 121 ? 0.581 29.941 16.939 1 98.51 121 THR A CA 1
ATOM 939 C C . THR A 1 121 ? -0.85 29.459 16.722 1 98.51 121 THR A C 1
ATOM 941 O O . THR A 1 121 ? -1.801 30.097 17.178 1 98.51 121 THR A O 1
ATOM 944 N N . LEU A 1 122 ? -0.996 28.339 16.048 1 98.58 122 LEU A N 1
ATOM 945 C CA . LEU A 1 122 ? -2.322 27.797 15.775 1 98.58 122 LEU A CA 1
ATOM 946 C C . LEU A 1 122 ? -2.986 27.312 17.06 1 98.58 122 LEU A C 1
ATOM 948 O O . LEU A 1 122 ? -4.174 27.558 17.281 1 98.58 122 LEU A O 1
ATOM 952 N N . GLN A 1 123 ? -2.251 26.627 17.901 1 97.89 123 GLN A N 1
ATOM 953 C CA . GLN A 1 123 ? -2.796 26.11 19.152 1 97.89 123 GLN A CA 1
ATOM 954 C C . GLN A 1 123 ? -3.271 27.245 20.055 1 97.89 123 GLN A C 1
ATOM 956 O O . GLN A 1 123 ? -4.234 27.084 20.808 1 97.89 123 GLN A O 1
ATOM 961 N N . ASP A 1 124 ? -2.625 28.39 19.964 1 97.77 124 ASP A N 1
ATOM 962 C CA . ASP A 1 124 ? -2.979 29.543 20.786 1 97.77 124 ASP A CA 1
ATOM 963 C C . ASP A 1 124 ? -4.241 30.224 20.263 1 97.77 124 ASP A C 1
ATOM 965 O O . ASP A 1 124 ? -4.923 30.935 21.004 1 97.77 124 ASP A O 1
ATOM 969 N N . ASN A 1 125 ? -4.611 29.997 19.03 1 97.81 125 ASN A N 1
ATOM 970 C CA . ASN A 1 125 ? -5.637 30.826 18.405 1 97.81 125 ASN A CA 1
ATOM 971 C C . ASN A 1 125 ? -6.858 30.002 18.009 1 97.81 125 ASN A C 1
ATOM 973 O O . ASN A 1 125 ? -7.897 30.559 17.649 1 97.81 125 ASN A O 1
ATOM 977 N N . PHE A 1 126 ? -6.788 28.691 18.076 1 98.28 126 PHE A N 1
ATOM 978 C CA . PHE A 1 126 ? -7.886 27.822 17.671 1 98.28 126 PHE A CA 1
ATOM 979 C C . PHE A 1 126 ? -8.246 26.848 18.787 1 98.28 126 PHE A C 1
ATOM 981 O O . PHE A 1 126 ? -7.423 26.566 19.661 1 98.28 126 PHE A O 1
ATOM 988 N N . ASP A 1 127 ? -9.45 26.321 18.757 1 97.89 127 ASP A N 1
ATOM 989 C CA . ASP A 1 127 ? -9.917 25.347 19.74 1 97.89 127 ASP A CA 1
ATOM 990 C C . ASP A 1 127 ? -9.335 23.963 19.461 1 97.89 127 ASP A C 1
ATOM 992 O O . ASP A 1 127 ? -9.144 23.168 20.383 1 97.89 127 ASP A O 1
ATOM 996 N N . LEU A 1 128 ? -9.121 23.68 18.206 1 98.49 128 LEU A N 1
ATOM 997 C CA . LEU A 1 128 ? -8.694 22.36 17.753 1 98.49 128 LEU A CA 1
ATOM 998 C C . LEU A 1 128 ? -7.77 22.472 16.545 1 98.49 128 LEU A C 1
ATOM 1000 O O . LEU A 1 128 ? -8.083 23.175 15.582 1 98.49 128 LEU A O 1
ATOM 1004 N N . VAL A 1 129 ? -6.632 21.865 16.617 1 98.82 129 VAL A N 1
ATOM 1005 C CA . VAL A 1 129 ? -5.74 21.742 15.469 1 98.82 129 VAL A CA 1
ATOM 1006 C C . VAL A 1 129 ? -5.723 20.295 14.981 1 98.82 129 VAL A C 1
ATOM 1008 O O . VAL A 1 129 ? -5.494 19.371 15.765 1 98.82 129 VAL A O 1
ATOM 1011 N N . ILE A 1 130 ? -6.024 20.067 13.739 1 98.88 130 ILE A N 1
ATOM 1012 C CA . ILE A 1 130 ? -5.956 18.744 13.128 1 98.88 130 ILE A CA 1
ATOM 1013 C C . ILE A 1 130 ? -4.708 18.643 12.254 1 98.88 130 ILE A C 1
ATOM 1015 O O . ILE A 1 130 ? -4.61 19.31 11.221 1 98.88 130 ILE A O 1
ATOM 1019 N N . LEU A 1 131 ? -3.828 17.811 12.663 1 98.89 131 LEU A N 1
ATOM 1020 C CA . LEU A 1 131 ? -2.534 17.678 12.001 1 98.89 131 LEU A CA 1
ATOM 1021 C C . LEU A 1 131 ? -2.562 16.55 10.975 1 98.89 131 LEU A C 1
ATOM 1023 O O . LEU A 1 131 ? -3.255 15.548 11.166 1 98.89 131 LEU A O 1
ATOM 1027 N N . GLU A 1 132 ? -1.836 16.73 9.944 1 98.86 132 GLU A N 1
ATOM 1028 C CA . GLU A 1 132 ? -1.638 15.704 8.924 1 98.86 132 GLU A CA 1
ATOM 1029 C C . GLU A 1 132 ? -0.183 15.248 8.874 1 98.86 132 GLU A C 1
ATOM 1031 O O . GLU A 1 132 ? 0.727 16.07 8.749 1 98.86 132 GLU A O 1
ATOM 1036 N N . GLY A 1 133 ? 0.028 13.973 8.965 1 98.44 133 GLY A N 1
ATOM 1037 C CA . GLY A 1 133 ? 1.363 13.417 8.811 1 98.44 133 GLY A CA 1
ATOM 1038 C C . GLY A 1 133 ? 1.809 13.327 7.364 1 98.44 133 GLY A C 1
ATOM 1039 O O . GLY A 1 133 ? 1.073 13.722 6.457 1 98.44 133 GLY A O 1
ATOM 1040 N N . ALA A 1 134 ? 2.988 12.842 7.182 1 96.89 134 ALA A N 1
ATOM 1041 C CA . ALA A 1 134 ? 3.554 12.655 5.848 1 96.89 134 ALA A CA 1
ATOM 1042 C C . ALA A 1 134 ? 4.061 11.228 5.662 1 96.89 134 ALA A C 1
ATOM 1044 O O . ALA A 1 134 ? 4.745 10.687 6.534 1 96.89 134 ALA A O 1
ATOM 1045 N N . GLY A 1 135 ? 3.7 10.664 4.524 1 95.06 135 GLY A N 1
ATOM 1046 C CA . GLY A 1 135 ? 4.132 9.298 4.274 1 95.06 135 GLY A CA 1
ATOM 1047 C C . GLY A 1 135 ? 3.72 8.332 5.369 1 95.06 135 GLY A C 1
ATOM 1048 O O . GLY A 1 135 ? 2.54 8.244 5.716 1 95.06 135 GLY A O 1
ATOM 1049 N N . SER A 1 136 ? 4.687 7.64 5.847 1 96.9 136 SER A N 1
ATOM 1050 C CA . SER A 1 136 ? 4.495 6.674 6.924 1 96.9 136 SER A CA 1
ATOM 1051 C C . SER A 1 136 ? 5.379 7 8.123 1 96.9 136 SER A C 1
ATOM 1053 O O . SER A 1 136 ? 6.546 7.36 7.96 1 96.9 136 SER A O 1
ATOM 1055 N N . PRO A 1 137 ? 4.848 6.905 9.319 1 97.74 137 PRO A N 1
ATOM 1056 C CA . PRO A 1 137 ? 5.672 7.155 10.504 1 97.74 137 PRO A CA 1
ATOM 1057 C C . PRO A 1 137 ? 6.649 6.018 10.794 1 97.74 137 PRO A C 1
ATOM 1059 O O . PRO A 1 137 ? 7.458 6.115 11.721 1 97.74 137 PRO A O 1
ATOM 1062 N N . ALA A 1 138 ? 6.574 4.998 9.969 1 96.29 138 ALA A N 1
ATOM 1063 C CA . ALA A 1 138 ? 7.373 3.804 10.234 1 96.29 138 ALA A CA 1
ATOM 1064 C C . ALA A 1 138 ? 8.548 3.705 9.265 1 96.29 138 ALA A C 1
ATOM 1066 O O . ALA A 1 138 ? 9.019 2.607 8.96 1 96.29 138 ALA A O 1
ATOM 1067 N N . GLU A 1 139 ? 8.937 4.823 8.751 1 93.38 139 GLU A N 1
ATOM 1068 C CA . GLU A 1 139 ? 10.162 4.844 7.958 1 93.38 139 GLU A CA 1
ATOM 1069 C C . GLU A 1 139 ? 11.398 4.787 8.85 1 93.38 139 GLU A C 1
ATOM 1071 O O . GLU A 1 139 ? 12.023 5.814 9.121 1 93.38 139 GLU A O 1
ATOM 1076 N N . ILE A 1 140 ? 11.811 3.636 9.186 1 91.3 140 ILE A N 1
ATOM 1077 C CA . ILE A 1 140 ? 12.799 3.415 10.237 1 91.3 140 ILE A CA 1
ATOM 1078 C C . ILE A 1 140 ? 14.169 3.901 9.767 1 91.3 140 ILE A C 1
ATOM 1080 O O . ILE A 1 140 ? 15.044 4.193 10.585 1 91.3 140 ILE A O 1
ATOM 1084 N N . ASN A 1 141 ? 14.333 3.984 8.476 1 88.9 141 ASN A N 1
ATOM 1085 C CA . ASN A 1 141 ? 15.584 4.495 7.924 1 88.9 141 ASN A CA 1
ATOM 1086 C C . ASN A 1 141 ? 15.703 6.005 8.109 1 88.9 141 ASN A C 1
ATOM 1088 O O . ASN A 1 141 ? 16.804 6.556 8.056 1 88.9 141 ASN A O 1
ATOM 1092 N N . LEU A 1 142 ? 14.61 6.695 8.395 1 88.02 142 LEU A N 1
ATOM 1093 C CA . LEU A 1 142 ? 14.602 8.152 8.476 1 88.02 142 LEU A CA 1
ATOM 1094 C C . LEU A 1 142 ? 14.021 8.618 9.807 1 88.02 142 LEU A C 1
ATOM 1096 O O . LEU A 1 142 ? 13.73 9.804 9.98 1 88.02 142 LEU A O 1
ATOM 1100 N N . GLN A 1 143 ? 13.88 7.767 10.723 1 89.06 143 GLN A N 1
ATOM 1101 C CA . GLN A 1 143 ? 13.16 8.035 11.963 1 89.06 143 GLN A CA 1
ATOM 1102 C C . GLN A 1 143 ? 13.811 9.175 12.741 1 89.06 143 GLN A C 1
ATOM 1104 O O . GLN A 1 143 ? 13.12 9.981 13.367 1 89.06 143 GLN A O 1
ATOM 1109 N N . LYS A 1 144 ? 15.119 9.28 12.711 1 88.86 144 LYS A N 1
ATOM 1110 C CA . LYS A 1 144 ? 15.835 10.294 13.481 1 88.86 144 LYS A CA 1
ATOM 1111 C C . LYS A 1 144 ? 15.567 11.692 12.931 1 88.86 144 LYS A C 1
ATOM 1113 O O . LYS A 1 144 ? 15.824 12.69 13.607 1 88.86 144 LYS A O 1
ATOM 1118 N N . PHE A 1 145 ? 15.009 11.74 11.725 1 92.19 145 PHE A N 1
ATOM 1119 C CA . PHE A 1 145 ? 14.759 13.017 11.067 1 92.19 145 PHE A CA 1
ATOM 1120 C C . PHE A 1 145 ? 13.264 13.302 10.988 1 92.19 145 PHE A C 1
ATOM 1122 O O . PHE A 1 145 ? 12.821 14.097 10.156 1 92.19 145 PHE A O 1
ATOM 1129 N N . ASP A 1 146 ? 12.51 12.677 11.837 1 93.78 146 ASP A N 1
ATOM 1130 C CA . ASP A 1 146 ? 11.062 12.852 11.797 1 93.78 146 ASP A CA 1
ATOM 1131 C C . ASP A 1 146 ? 10.668 14.269 12.206 1 93.78 146 ASP A C 1
ATOM 1133 O O . ASP A 1 146 ? 10.921 14.687 13.338 1 93.78 146 ASP A O 1
ATOM 1137 N N . ILE A 1 147 ? 10.012 14.964 11.319 1 96.7 147 ILE A N 1
ATOM 1138 C CA . ILE A 1 147 ? 9.488 16.298 11.593 1 96.7 147 ILE A CA 1
ATOM 1139 C C . ILE A 1 147 ? 8.041 16.391 11.115 1 96.7 147 ILE A C 1
ATOM 1141 O O . ILE A 1 147 ? 7.493 17.489 10.986 1 96.7 147 ILE A O 1
ATOM 1145 N N . ALA A 1 148 ? 7.496 15.219 10.797 1 97.5 148 ALA A N 1
ATOM 1146 C CA . ALA A 1 148 ? 6.183 15.282 10.161 1 97.5 148 ALA A CA 1
ATOM 1147 C C . ALA A 1 148 ? 5.197 14.34 10.845 1 97.5 148 ALA A C 1
ATOM 1149 O O . ALA A 1 148 ? 3.989 14.418 10.609 1 97.5 148 ALA A O 1
ATOM 1150 N N . ASN A 1 149 ? 5.675 13.476 11.696 1 97.97 149 ASN A N 1
ATOM 1151 C CA . ASN A 1 149 ? 4.81 12.426 12.224 1 97.97 149 ASN A CA 1
ATOM 1152 C C . ASN A 1 149 ? 4.86 12.372 13.748 1 97.97 149 ASN A C 1
ATOM 1154 O O . ASN A 1 149 ? 4.363 13.276 14.422 1 97.97 149 ASN A O 1
ATOM 1158 N N . MET A 1 150 ? 5.559 11.409 14.331 1 98.13 150 MET A N 1
ATOM 1159 C CA . MET A 1 150 ? 5.385 11.107 15.749 1 98.13 150 MET A CA 1
ATOM 1160 C C . MET A 1 150 ? 6.021 12.186 16.618 1 98.13 150 MET A C 1
ATOM 1162 O O . MET A 1 150 ? 5.516 12.496 17.699 1 98.13 150 MET A O 1
ATOM 1166 N N . LYS A 1 151 ? 7.13 12.729 16.212 1 96.81 151 LYS A N 1
ATOM 1167 C CA . LYS A 1 151 ? 7.751 13.798 16.989 1 96.81 151 LYS A CA 1
ATOM 1168 C C . LYS A 1 151 ? 6.825 15.006 17.101 1 96.81 151 LYS A C 1
ATOM 1170 O O . LYS A 1 151 ? 6.676 15.581 18.181 1 96.81 151 LYS A O 1
ATOM 1175 N N . ILE A 1 152 ? 6.23 15.333 16.034 1 98 152 ILE A N 1
ATOM 1176 C CA . ILE A 1 152 ? 5.3 16.456 16.017 1 98 152 ILE A CA 1
ATOM 1177 C C . ILE A 1 152 ? 4.061 16.112 16.841 1 98 152 ILE A C 1
ATOM 1179 O O . ILE A 1 152 ? 3.539 16.958 17.572 1 98 152 ILE A O 1
ATOM 1183 N N . ALA A 1 153 ? 3.566 14.892 16.689 1 98.27 153 ALA A N 1
ATOM 1184 C CA . ALA A 1 153 ? 2.415 14.46 17.477 1 98.27 153 ALA A CA 1
ATOM 1185 C C . ALA A 1 153 ? 2.681 14.622 18.971 1 98.27 153 ALA A C 1
ATOM 1187 O O . ALA A 1 153 ? 1.831 15.127 19.708 1 98.27 153 ALA A O 1
ATOM 1188 N N . GLN A 1 154 ? 3.826 14.197 19.368 1 97.48 154 GLN A N 1
ATOM 1189 C CA . GLN A 1 154 ? 4.203 14.292 20.775 1 97.48 154 GLN A CA 1
ATOM 1190 C C . GLN A 1 154 ? 4.267 15.747 21.23 1 97.48 154 GLN A C 1
ATOM 1192 O O . GLN A 1 154 ? 3.727 16.099 22.281 1 97.48 154 GLN A O 1
ATOM 1197 N N . LYS A 1 155 ? 4.951 16.579 20.444 1 96.89 155 LYS A N 1
ATOM 1198 C CA . LYS A 1 155 ? 5.102 17.991 20.786 1 96.89 155 LYS A CA 1
ATOM 1199 C C . LYS A 1 155 ? 3.749 18.693 20.832 1 96.89 155 LYS A C 1
ATOM 1201 O O . LYS A 1 155 ? 3.559 19.637 21.602 1 96.89 155 LYS A O 1
ATOM 1206 N N . ALA A 1 156 ? 2.814 18.21 20.04 1 97.34 156 ALA A N 1
ATOM 1207 C CA . ALA A 1 156 ? 1.48 18.798 19.964 1 97.34 156 ALA A CA 1
ATOM 1208 C C . ALA A 1 156 ? 0.561 18.215 21.034 1 97.34 156 ALA A C 1
ATOM 1210 O O . ALA A 1 156 ? -0.589 18.638 21.172 1 97.34 156 ALA A O 1
ATOM 1211 N N . ASN A 1 157 ? 1.03 17.216 21.75 1 96.16 157 ASN A N 1
ATOM 1212 C CA . ASN A 1 157 ? 0.17 16.455 22.65 1 96.16 157 ASN A CA 1
ATOM 1213 C C . ASN A 1 157 ? -1.089 15.963 21.941 1 96.16 157 ASN A C 1
ATOM 1215 O O . ASN A 1 157 ? -2.201 16.158 22.435 1 96.16 157 ASN A O 1
ATOM 1219 N N . ALA A 1 158 ? -0.859 15.39 20.786 1 98.13 158 ALA A N 1
ATOM 1220 C CA . ALA A 1 158 ? -1.977 14.998 19.931 1 98.13 158 ALA A CA 1
ATOM 1221 C C . ALA A 1 158 ? -2.272 13.507 20.064 1 98.13 158 ALA A C 1
ATOM 1223 O O . ALA A 1 158 ? -1.352 12.692 20.161 1 98.13 158 ALA A O 1
ATOM 1224 N N . SER A 1 159 ? -3.552 13.154 20.104 1 98.31 159 SER A N 1
ATOM 1225 C CA . SER A 1 159 ? -3.932 11.784 19.777 1 98.31 159 SER A CA 1
ATOM 1226 C C . SER A 1 159 ? -3.76 11.503 18.288 1 98.31 159 SER A C 1
ATOM 1228 O O . SER A 1 159 ? -3.962 12.39 17.456 1 98.31 159 SER A O 1
ATOM 1230 N N . VAL A 1 160 ? -3.393 10.268 17.967 1 98.77 160 VAL A N 1
ATOM 1231 C CA . VAL A 1 160 ? -3.094 9.935 16.578 1 98.77 160 VAL A CA 1
ATOM 1232 C C . VAL A 1 160 ? -4.099 8.906 16.065 1 98.77 160 VAL A C 1
ATOM 1234 O O . VAL A 1 160 ? -4.38 7.914 16.741 1 98.77 160 VAL A O 1
ATOM 1237 N N . LEU A 1 161 ? -4.701 9.156 14.961 1 98.87 161 LEU A N 1
ATOM 1238 C CA . LEU A 1 161 ? -5.405 8.158 14.164 1 98.87 161 LEU A CA 1
ATOM 1239 C C . LEU A 1 161 ? -4.529 7.661 13.018 1 98.87 161 LEU A C 1
ATOM 1241 O O . LEU A 1 161 ? -3.949 8.462 12.282 1 98.87 161 LEU A O 1
ATOM 1245 N N . LEU A 1 162 ? -4.405 6.428 12.906 1 98.86 162 LEU A N 1
ATOM 1246 C CA . LEU A 1 162 ? -3.625 5.815 11.837 1 98.86 162 LEU A CA 1
ATOM 1247 C C . LEU A 1 162 ? -4.537 5.262 10.747 1 98.86 162 LEU A C 1
ATOM 1249 O O . LEU A 1 162 ? -5.356 4.378 11.007 1 98.86 162 LEU A O 1
ATOM 1253 N N . VAL A 1 163 ? -4.351 5.783 9.545 1 98.75 163 VAL A N 1
ATOM 1254 C CA . VAL A 1 163 ? -5.218 5.419 8.429 1 98.75 163 VAL A CA 1
ATOM 1255 C C . VAL A 1 163 ? -4.478 4.47 7.488 1 98.75 163 VAL A C 1
ATOM 1257 O O . VAL A 1 163 ? -3.291 4.66 7.211 1 98.75 163 VAL A O 1
ATOM 1260 N N . SER A 1 164 ? -5.153 3.477 7.017 1 98.33 164 SER A N 1
ATOM 1261 C CA . SER A 1 164 ? -4.596 2.53 6.056 1 98.33 164 SER A CA 1
ATOM 1262 C C . SER A 1 164 ? -5.513 2.362 4.849 1 98.33 164 SER A C 1
ATOM 1264 O O . SER A 1 164 ? -6.735 2.468 4.972 1 98.33 164 SER A O 1
ATOM 1266 N N . ASP A 1 165 ? -4.885 2.192 3.704 1 96.61 165 ASP A N 1
ATOM 1267 C CA . ASP A 1 165 ? -5.594 1.887 2.465 1 96.61 165 ASP A CA 1
ATOM 1268 C C . ASP A 1 165 ? -5.891 0.393 2.356 1 96.61 165 ASP A C 1
ATOM 1270 O O . ASP A 1 165 ? -4.973 -0.421 2.232 1 96.61 165 ASP A O 1
ATOM 1274 N N . ILE A 1 166 ? -7.091 0.032 2.314 1 96.67 166 ILE A N 1
ATOM 1275 C CA . ILE A 1 166 ? -7.429 -1.386 2.371 1 96.67 166 ILE A CA 1
ATOM 1276 C C . ILE A 1 166 ? -7.704 -1.908 0.962 1 96.67 166 ILE A C 1
ATOM 1278 O O . ILE A 1 166 ? -7.87 -3.113 0.762 1 96.67 166 ILE A O 1
ATOM 1282 N N . ASP A 1 167 ? -7.677 -1.058 -0.006 1 93.16 167 ASP A N 1
ATOM 1283 C CA . ASP A 1 167 ? -8.118 -1.39 -1.357 1 93.16 167 ASP A CA 1
ATOM 1284 C C . ASP A 1 167 ? -7.25 -2.489 -1.964 1 93.16 167 ASP A C 1
ATOM 1286 O O . ASP A 1 167 ? -7.754 -3.373 -2.66 1 93.16 167 ASP A O 1
ATOM 1290 N N . LYS A 1 168 ? -5.999 -2.532 -1.635 1 91.43 168 LYS A N 1
ATOM 1291 C CA . LYS A 1 168 ? -5.092 -3.465 -2.298 1 91.43 168 LYS A CA 1
ATOM 1292 C C . LYS A 1 168 ? -4.74 -4.634 -1.382 1 91.43 168 LYS A C 1
ATOM 1294 O O . LYS A 1 168 ? -3.91 -5.475 -1.732 1 91.43 168 LYS A O 1
ATOM 1299 N N . GLY A 1 169 ? -5.285 -4.639 -0.219 1 93.42 169 GLY A N 1
ATOM 1300 C CA . GLY A 1 169 ? -4.942 -5.69 0.725 1 93.42 169 GLY A CA 1
ATOM 1301 C C . GLY A 1 169 ? -3.707 -5.374 1.547 1 93.42 169 GLY A C 1
ATOM 1302 O O . GLY A 1 169 ? -2.965 -4.442 1.23 1 93.42 169 GLY A O 1
ATOM 1303 N N . GLY A 1 170 ? -3.569 -6.054 2.612 1 96.65 170 GLY A N 1
ATOM 1304 C CA . GLY A 1 170 ? -2.392 -5.892 3.45 1 96.65 170 GLY A CA 1
ATOM 1305 C C . GLY A 1 170 ? -2.554 -4.814 4.505 1 96.65 170 GLY A C 1
ATOM 1306 O O . GLY A 1 170 ? -1.595 -4.466 5.197 1 96.65 170 GLY A O 1
ATOM 1307 N N . SER A 1 171 ? -3.735 -4.301 4.617 1 97.49 171 SER A N 1
ATOM 1308 C CA . SER A 1 171 ? -3.966 -3.175 5.516 1 97.49 171 SER A CA 1
ATOM 1309 C C . SER A 1 171 ? -3.708 -3.564 6.968 1 97.49 171 SER A C 1
ATOM 1311 O O . SER A 1 171 ? -3.081 -2.811 7.716 1 97.49 171 SER A O 1
ATOM 1313 N N . PHE A 1 172 ? -4.161 -4.772 7.363 1 97.98 172 PHE A N 1
ATOM 1314 C CA . PHE A 1 172 ? -3.933 -5.22 8.732 1 97.98 172 PHE A CA 1
ATOM 1315 C C . PHE A 1 172 ? -2.441 -5.32 9.027 1 97.98 172 PHE A C 1
ATOM 1317 O O . PHE A 1 172 ? -1.979 -4.868 10.077 1 97.98 172 PHE A O 1
ATOM 1324 N N . ALA A 1 173 ? -1.767 -5.844 8.086 1 98.44 173 ALA A N 1
ATOM 1325 C CA . ALA A 1 173 ? -0.321 -5.981 8.243 1 98.44 173 ALA A CA 1
ATOM 1326 C C . ALA A 1 173 ? 0.354 -4.614 8.311 1 98.44 173 ALA A C 1
ATOM 1328 O O . ALA A 1 173 ? 1.273 -4.407 9.108 1 98.44 173 ALA A O 1
ATOM 1329 N N . SER A 1 174 ? -0.079 -3.701 7.474 1 98.57 174 SER A N 1
ATOM 1330 C CA . SER A 1 174 ? 0.486 -2.355 7.481 1 98.57 174 SER A CA 1
ATOM 1331 C C . SER A 1 174 ? 0.296 -1.683 8.836 1 98.57 174 SER A C 1
ATOM 1333 O O . SER A 1 174 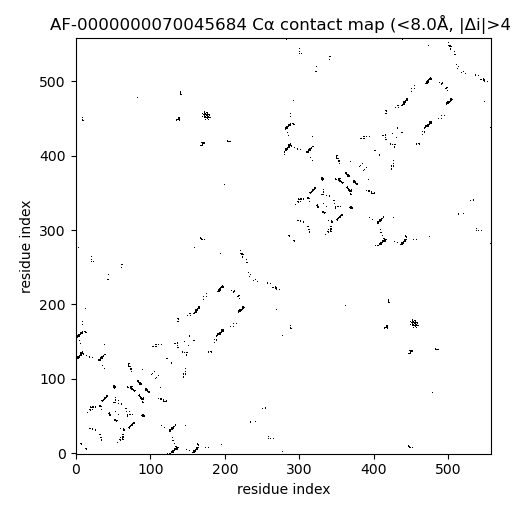? 1.212 -1.036 9.348 1 98.57 174 SER A O 1
ATOM 1335 N N . LEU A 1 175 ? -0.862 -1.877 9.401 1 98.77 175 LEU A N 1
ATOM 1336 C CA . LEU A 1 175 ? -1.161 -1.285 10.7 1 98.77 175 LEU A CA 1
ATOM 1337 C C . LEU A 1 175 ? -0.32 -1.929 11.797 1 98.77 175 LEU A C 1
ATOM 1339 O O . LEU A 1 175 ? 0.318 -1.229 12.587 1 98.77 175 LEU A O 1
ATOM 1343 N N . VAL A 1 176 ? -0.268 -3.216 11.825 1 98.65 176 VAL A N 1
ATOM 1344 C CA . VAL A 1 176 ? 0.492 -3.94 12.838 1 98.65 176 VAL A CA 1
ATOM 1345 C C . VAL A 1 176 ? 1.978 -3.615 12.7 1 98.65 176 VAL A C 1
ATOM 1347 O O . VAL A 1 176 ? 2.661 -3.366 13.697 1 98.65 176 VAL A O 1
ATOM 1350 N N . GLY A 1 177 ? 2.392 -3.618 11.468 1 98.62 177 GLY A N 1
ATOM 1351 C CA . GLY A 1 177 ? 3.791 -3.3 11.232 1 98.62 177 GLY A CA 1
ATOM 1352 C C . GLY A 1 177 ? 4.163 -1.893 11.66 1 98.62 177 GLY A C 1
ATOM 1353 O O . GLY A 1 177 ? 5.235 -1.674 12.229 1 98.62 177 GLY A O 1
ATOM 1354 N N . THR A 1 178 ? 3.327 -0.969 11.362 1 98.65 178 THR A N 1
ATOM 1355 C CA . THR A 1 178 ? 3.576 0.405 11.785 1 98.65 178 THR A CA 1
ATOM 1356 C C . THR A 1 178 ? 3.661 0.495 13.306 1 98.65 178 THR A C 1
ATOM 1358 O O . THR A 1 178 ? 4.611 1.065 13.847 1 98.65 178 THR A O 1
ATOM 1361 N N . MET A 1 179 ? 2.747 -0.114 14.004 1 98.44 179 MET A N 1
ATOM 1362 C CA . MET A 1 179 ? 2.732 -0.1 15.464 1 98.44 179 MET A CA 1
ATOM 1363 C C . MET A 1 179 ? 3.98 -0.772 16.027 1 98.44 179 MET A C 1
ATOM 1365 O O . MET A 1 179 ? 4.489 -0.368 17.074 1 98.44 179 MET A O 1
ATOM 1369 N N . THR A 1 180 ? 4.449 -1.733 15.317 1 97.65 180 THR A N 1
ATOM 1370 C CA . THR A 1 180 ? 5.629 -2.469 15.758 1 97.65 180 THR A CA 1
ATOM 1371 C C . THR A 1 180 ? 6.887 -1.62 15.598 1 97.65 180 THR A C 1
ATOM 1373 O O . THR A 1 180 ? 7.811 -1.711 16.409 1 97.65 180 THR A O 1
ATOM 1376 N N . LEU A 1 181 ? 6.899 -0.784 14.625 1 97.49 181 LEU A N 1
ATOM 1377 C CA . LEU A 1 181 ? 8.15 -0.134 14.248 1 97.49 181 LEU A CA 1
ATOM 1378 C C . LEU A 1 181 ? 8.255 1.25 14.88 1 97.49 181 LEU A C 1
ATOM 1380 O O . LEU A 1 181 ? 9.352 1.8 15.001 1 97.49 181 LEU A O 1
ATOM 1384 N N . ILE A 1 182 ? 7.12 1.837 15.145 1 96.73 182 ILE A N 1
ATOM 1385 C CA . ILE A 1 182 ? 7.232 3.131 15.808 1 96.73 182 ILE A CA 1
ATOM 1386 C C . ILE A 1 182 ? 7.806 2.945 17.211 1 96.73 182 ILE A C 1
ATOM 1388 O O . ILE A 1 182 ? 7.593 1.907 17.842 1 96.73 182 ILE A O 1
ATOM 1392 N N . GLU A 1 183 ? 8.563 3.918 17.703 1 95.33 183 GLU A N 1
ATOM 1393 C CA . GLU A 1 183 ? 9.158 3.841 19.034 1 95.33 183 GLU A CA 1
ATOM 1394 C C . GLU A 1 183 ? 8.09 3.642 20.106 1 95.33 183 GLU A C 1
ATOM 1396 O O . GLU A 1 183 ? 7.005 4.222 20.023 1 95.33 183 GLU A O 1
ATOM 1401 N N . LYS A 1 184 ? 8.424 2.933 21.122 1 95.48 184 LYS A N 1
ATOM 1402 C CA . LYS A 1 184 ? 7.489 2.549 22.175 1 95.48 184 LYS A CA 1
ATOM 1403 C C . LYS A 1 184 ? 6.844 3.776 22.812 1 95.48 184 LYS A C 1
ATOM 1405 O O . LYS A 1 184 ? 5.645 3.777 23.096 1 95.48 184 LYS A O 1
ATOM 1410 N N . LYS A 1 185 ? 7.597 4.822 22.956 1 95.54 185 LYS A N 1
ATOM 1411 C CA . LYS A 1 185 ? 7.098 6.021 23.622 1 95.54 185 LYS A CA 1
ATOM 1412 C C . LYS A 1 185 ? 5.995 6.686 22.804 1 95.54 185 LYS A C 1
ATOM 1414 O O . LYS A 1 185 ? 5.186 7.445 23.343 1 95.54 185 LYS A O 1
ATOM 1419 N N . TYR A 1 186 ? 5.961 6.359 21.523 1 97.21 186 TYR A N 1
ATOM 1420 C CA . TYR A 1 186 ? 4.989 7.01 20.652 1 97.21 186 TYR A CA 1
ATOM 1421 C C . TYR A 1 186 ? 3.745 6.146 20.483 1 97.21 186 TYR A C 1
ATOM 1423 O O . TYR A 1 186 ? 2.704 6.627 20.028 1 97.21 186 TYR A O 1
ATOM 1431 N N . GLN A 1 187 ? 3.811 4.87 20.804 1 97.43 187 GLN A N 1
ATOM 1432 C CA . GLN A 1 187 ? 2.721 3.931 20.557 1 97.43 187 GLN A CA 1
ATOM 1433 C C . GLN A 1 187 ? 1.462 4.338 21.316 1 97.43 187 GLN A C 1
ATOM 1435 O O . GLN A 1 187 ? 0.348 4.172 20.815 1 97.43 187 GLN A O 1
ATOM 1440 N N . LYS A 1 188 ? 1.677 4.945 22.494 1 96.99 188 LYS A N 1
ATOM 1441 C CA . LYS A 1 188 ? 0.549 5.318 23.341 1 96.99 188 LYS A CA 1
ATOM 1442 C C . LYS A 1 188 ? -0.24 6.473 22.73 1 96.99 188 LYS A C 1
ATOM 1444 O O . LYS A 1 188 ? -1.369 6.747 23.141 1 96.99 188 LYS A O 1
ATOM 1449 N N . LEU A 1 189 ? 0.372 7.196 21.799 1 98 189 LEU A N 1
ATOM 1450 C CA . LEU A 1 189 ? -0.305 8.324 21.168 1 98 189 LEU A CA 1
ATOM 1451 C C . LEU A 1 189 ? -1.334 7.841 20.151 1 98 189 LEU A C 1
ATOM 1453 O O . LEU A 1 189 ? -2.251 8.582 19.789 1 98 189 LEU A O 1
ATOM 1457 N N . VAL A 1 190 ? -1.14 6.605 19.603 1 98.61 190 VAL A N 1
ATOM 1458 C CA . VAL A 1 190 ? -2.071 6.057 18.623 1 98.61 190 VAL A CA 1
ATOM 1459 C C . VAL A 1 190 ? -3.33 5.559 19.329 1 98.61 190 VAL A C 1
ATOM 1461 O O . VAL A 1 190 ? -3.267 4.639 20.148 1 98.61 190 VAL A O 1
ATOM 1464 N N . LYS A 1 191 ? -4.451 6.16 18.931 1 98.3 191 LYS A N 1
ATOM 1465 C CA . LYS A 1 191 ? -5.662 5.889 19.7 1 98.3 191 LYS A CA 1
ATOM 1466 C C . LYS A 1 191 ? -6.717 5.198 18.84 1 98.3 191 LYS A C 1
ATOM 1468 O O . LYS A 1 191 ? -7.743 4.746 19.351 1 98.3 191 LYS A O 1
ATOM 1473 N N . GLY A 1 192 ? -6.486 5.085 17.563 1 98.65 192 GLY A N 1
ATOM 1474 C CA . GLY A 1 192 ? -7.465 4.455 16.692 1 98.65 192 GLY A CA 1
ATOM 1475 C C . GLY A 1 192 ? -6.946 4.216 15.286 1 98.65 192 GLY A C 1
ATOM 1476 O O . GLY A 1 192 ? -6.026 4.901 14.834 1 98.65 192 GLY A O 1
ATOM 1477 N N . PHE A 1 193 ? -7.572 3.278 14.66 1 98.79 193 PHE A N 1
ATOM 1478 C CA . PHE A 1 193 ? -7.316 2.981 13.255 1 98.79 193 PHE A CA 1
ATOM 1479 C C . PHE A 1 193 ? -8.513 3.366 12.394 1 98.79 193 PHE A C 1
ATOM 1481 O O . PHE A 1 193 ? -9.66 3.269 12.837 1 98.79 193 PHE A O 1
ATOM 1488 N N . VAL A 1 194 ? -8.243 3.771 11.2 1 98.64 194 VAL A N 1
ATOM 1489 C CA . VAL A 1 194 ? -9.268 3.993 10.186 1 98.64 194 VAL A CA 1
ATOM 1490 C C . VAL A 1 194 ? -8.89 3.261 8.9 1 98.64 194 VAL A C 1
ATOM 1492 O O . VAL A 1 194 ? -7.78 3.425 8.388 1 98.64 194 VAL A O 1
ATOM 1495 N N . LEU A 1 195 ? -9.752 2.411 8.42 1 98.08 195 LEU A N 1
ATOM 1496 C CA . LEU A 1 195 ? -9.552 1.759 7.131 1 98.08 195 LEU A CA 1
ATOM 1497 C C . LEU A 1 195 ? -10.224 2.548 6.012 1 98.08 195 LEU A C 1
ATOM 1499 O O . LEU A 1 195 ? -11.427 2.814 6.07 1 98.08 195 LEU A O 1
ATOM 1503 N N . ASN A 1 196 ? -9.434 2.887 5.038 1 97.86 196 ASN A N 1
ATOM 1504 C CA . ASN A 1 196 ? -9.902 3.743 3.954 1 97.86 196 ASN A CA 1
ATOM 1505 C C . ASN A 1 196 ? -10.02 2.972 2.642 1 97.86 196 ASN A C 1
ATOM 1507 O O . ASN A 1 196 ? -9.389 1.928 2.472 1 97.86 196 ASN A O 1
ATOM 1511 N N . LYS A 1 197 ? -10.972 3.407 1.713 1 96.8 197 LYS A N 1
ATOM 1512 C CA . LYS A 1 197 ? -11.162 2.909 0.354 1 96.8 197 LYS A CA 1
ATOM 1513 C C . LYS A 1 197 ? -11.737 1.496 0.362 1 96.8 197 LYS A C 1
ATOM 1515 O O . LYS A 1 197 ? -11.279 0.63 -0.387 1 96.8 197 LYS A O 1
ATOM 1520 N N . PHE A 1 198 ? -12.578 1.272 1.265 1 95.49 198 PHE A N 1
ATOM 1521 C CA . PHE A 1 198 ? -13.182 -0.042 1.445 1 95.49 198 PHE A CA 1
ATOM 1522 C C . PHE A 1 198 ? -14.216 -0.316 0.36 1 95.49 198 PHE A C 1
ATOM 1524 O O . PHE A 1 198 ? -15.037 0.548 0.045 1 95.49 198 PHE A O 1
ATOM 1531 N N . ARG A 1 199 ? -14.017 -1.534 -0.16 1 88.41 199 ARG A N 1
ATOM 1532 C CA . ARG A 1 199 ? -15.002 -2.06 -1.099 1 88.41 199 ARG A CA 1
ATOM 1533 C C . ARG A 1 199 ? -15.524 -3.418 -0.641 1 88.41 199 ARG A C 1
ATOM 1535 O O . ARG A 1 199 ? -14.743 -4.346 -0.421 1 88.41 199 ARG A O 1
ATOM 1542 N N . GLY A 1 200 ? -16.831 -3.499 -0.312 1 84.02 200 GLY A N 1
ATOM 1543 C CA . GLY A 1 200 ? -17.32 -4.838 -0.025 1 84.02 200 GLY A CA 1
ATOM 1544 C C . GLY A 1 200 ? -18.143 -4.913 1.248 1 84.02 200 GLY A C 1
ATOM 1545 O O . GLY A 1 200 ? -18.743 -3.92 1.664 1 84.02 200 GLY A O 1
ATOM 1546 N N . ASP A 1 201 ? -18.155 -6.123 1.763 1 85.8 201 ASP A N 1
ATOM 1547 C CA . ASP A 1 201 ? -18.939 -6.427 2.957 1 85.8 201 ASP A CA 1
ATOM 1548 C C . ASP A 1 201 ? -18.093 -6.281 4.22 1 85.8 201 ASP A C 1
ATOM 1550 O O . ASP A 1 201 ? -17.161 -7.056 4.442 1 85.8 201 ASP A O 1
ATOM 1554 N N . ILE A 1 202 ? -18.482 -5.396 5.041 1 89.54 202 ILE A N 1
ATOM 1555 C CA . ILE A 1 202 ? -17.74 -5.058 6.251 1 89.54 202 ILE A CA 1
ATOM 1556 C C . ILE A 1 202 ? -17.69 -6.269 7.181 1 89.54 202 ILE A C 1
ATOM 1558 O O . ILE A 1 202 ? -16.756 -6.413 7.973 1 89.54 202 ILE A O 1
ATOM 1562 N N . ASP A 1 203 ? -18.65 -7.132 7.079 1 88.07 203 ASP A N 1
ATOM 1563 C CA . ASP A 1 203 ? -18.727 -8.285 7.971 1 88.07 203 ASP A CA 1
ATOM 1564 C C . ASP A 1 203 ? -17.54 -9.223 7.758 1 88.07 203 ASP A C 1
ATOM 1566 O O . ASP A 1 203 ? -17.117 -9.917 8.686 1 88.07 203 ASP A O 1
ATOM 1570 N N . VAL A 1 204 ? -17.011 -9.177 6.605 1 86.06 204 VAL A N 1
ATOM 1571 C CA . VAL A 1 204 ? -15.865 -10.018 6.274 1 86.06 204 VAL A CA 1
ATOM 1572 C C . VAL A 1 204 ? -14.628 -9.521 7.017 1 86.06 204 VAL A C 1
ATOM 1574 O O . VAL A 1 204 ? -13.701 -10.292 7.278 1 86.06 204 VAL A O 1
ATOM 1577 N N . LEU A 1 205 ? -14.629 -8.225 7.445 1 90.36 205 LEU A N 1
ATOM 1578 C CA . LEU A 1 205 ? -13.457 -7.609 8.059 1 90.36 205 LEU A CA 1
ATOM 1579 C C . LEU A 1 205 ? -13.501 -7.75 9.577 1 90.36 205 LEU A C 1
ATOM 1581 O O . LEU A 1 205 ? -12.458 -7.739 10.235 1 90.36 205 LEU A O 1
ATOM 1585 N N . LYS A 1 206 ? -14.636 -7.93 10.146 1 89.58 206 LYS A N 1
ATOM 1586 C CA . LYS A 1 206 ? -14.869 -7.807 11.582 1 89.58 206 LYS A CA 1
ATOM 1587 C C . LYS A 1 206 ? -13.981 -8.769 12.367 1 89.58 206 LYS A C 1
ATOM 1589 O O . LYS A 1 206 ? -13.393 -8.39 13.382 1 89.58 206 LYS A O 1
ATOM 1594 N N . PRO A 1 207 ? -13.825 -9.928 11.888 1 88.38 207 PRO A N 1
ATOM 1595 C CA . PRO A 1 207 ? -12.906 -10.804 12.618 1 88.38 207 PRO A CA 1
ATOM 1596 C C . PRO A 1 207 ? -11.49 -10.239 12.699 1 88.38 207 PRO A C 1
ATOM 1598 O O . PRO A 1 207 ? -10.794 -10.446 13.697 1 88.38 207 PRO A O 1
ATOM 1601 N N . GLY A 1 208 ? -11.125 -9.544 11.706 1 92.69 208 GLY A N 1
ATOM 1602 C CA . GLY A 1 208 ? -9.803 -8.938 11.682 1 92.69 208 GLY A CA 1
ATOM 1603 C C . GLY A 1 208 ? -9.659 -7.783 12.656 1 92.69 208 GLY A C 1
ATOM 1604 O O . GLY A 1 208 ? -8.566 -7.53 13.169 1 92.69 208 GLY A O 1
ATOM 1605 N N . PHE A 1 209 ? -10.794 -7.106 12.989 1 95.65 209 PHE A N 1
ATOM 1606 C CA . PHE A 1 209 ? -10.756 -5.969 13.902 1 95.65 209 PHE A CA 1
ATOM 1607 C C . PHE A 1 209 ? -10.407 -6.422 15.315 1 95.65 209 PHE A C 1
ATOM 1609 O O . PHE A 1 209 ? -9.605 -5.781 15.997 1 95.65 209 PHE A O 1
ATOM 1616 N N . ASN A 1 210 ? -10.991 -7.507 15.671 1 93.21 210 ASN A N 1
ATOM 1617 C CA . ASN A 1 210 ? -10.735 -8.039 17.006 1 93.21 210 ASN A CA 1
ATOM 1618 C C . ASN A 1 210 ? -9.283 -8.478 17.165 1 93.21 210 ASN A C 1
ATOM 1620 O O . ASN A 1 210 ? -8.647 -8.181 18.177 1 93.21 210 ASN A O 1
ATOM 1624 N N . LYS A 1 211 ? -8.839 -9.153 16.204 1 93.81 211 LYS A N 1
ATOM 1625 C CA . LYS A 1 211 ? -7.451 -9.603 16.238 1 93.81 211 LYS A CA 1
ATOM 1626 C C . LYS A 1 211 ? -6.489 -8.418 16.255 1 93.81 211 LYS A C 1
ATOM 1628 O O . LYS A 1 211 ? -5.512 -8.416 17.007 1 93.81 211 LYS A O 1
ATOM 1633 N N . LEU A 1 212 ? -6.804 -7.48 15.465 1 96.47 212 LEU A N 1
ATOM 1634 C CA . LEU A 1 212 ? -5.985 -6.275 15.41 1 96.47 212 LEU A CA 1
ATOM 1635 C C . LEU A 1 212 ? -5.924 -5.596 16.774 1 96.47 212 LEU A C 1
ATOM 1637 O O . LEU A 1 212 ? -4.847 -5.205 17.23 1 96.47 212 LEU A O 1
ATOM 1641 N N . LYS A 1 213 ? -7.075 -5.475 17.433 1 97.1 213 LYS A N 1
ATOM 1642 C CA . LYS A 1 213 ? -7.149 -4.857 18.754 1 97.1 213 LYS A CA 1
ATOM 1643 C C . LYS A 1 213 ? -6.354 -5.659 19.781 1 97.1 213 LYS A C 1
ATOM 1645 O O . LYS A 1 213 ? -5.663 -5.085 20.625 1 97.1 213 LYS A O 1
ATOM 1650 N N . LYS A 1 214 ? -6.405 -6.948 19.648 1 96.14 214 LYS A N 1
ATOM 1651 C CA . LYS A 1 214 ? -5.68 -7.813 20.574 1 96.14 214 LYS A CA 1
ATOM 1652 C C . LYS A 1 214 ? -4.172 -7.648 20.413 1 96.14 214 LYS A C 1
ATOM 1654 O O . LYS A 1 214 ? -3.433 -7.647 21.4 1 96.14 214 LYS A O 1
ATOM 1659 N N . ILE A 1 215 ? -3.766 -7.447 19.208 1 96.47 215 ILE A N 1
ATOM 1660 C CA . ILE A 1 215 ? -2.34 -7.387 18.907 1 96.47 215 ILE A CA 1
ATOM 1661 C C . ILE A 1 215 ? -1.801 -5.998 19.237 1 96.47 215 ILE A C 1
ATOM 1663 O O . ILE A 1 215 ? -0.694 -5.864 19.765 1 96.47 215 ILE A O 1
ATOM 1667 N N . THR A 1 216 ? -2.582 -4.924 18.997 1 97.64 216 THR A N 1
ATOM 1668 C CA . THR A 1 216 ? -2.045 -3.568 19.04 1 97.64 216 THR A CA 1
ATOM 1669 C C . THR A 1 216 ? -2.62 -2.796 20.224 1 97.64 216 THR A C 1
ATOM 1671 O O . THR A 1 216 ? -2.109 -1.735 20.587 1 97.64 216 THR A O 1
ATOM 1674 N N . ASN A 1 217 ? -3.748 -3.303 20.76 1 97.36 217 ASN A N 1
ATOM 1675 C CA . ASN A 1 217 ? -4.511 -2.629 21.805 1 97.36 217 ASN A CA 1
ATOM 1676 C C . ASN A 1 217 ? -5.146 -1.339 21.292 1 97.36 217 ASN A C 1
ATOM 1678 O O . ASN A 1 217 ? -5.377 -0.407 22.063 1 97.36 217 ASN A O 1
ATOM 1682 N N . VAL A 1 218 ? -5.267 -1.177 20.019 1 98.4 218 VAL A N 1
ATOM 1683 C CA . VAL A 1 218 ? -5.853 -0.002 19.383 1 98.4 218 VAL A CA 1
ATOM 1684 C C . VAL A 1 218 ? -7.088 -0.409 18.582 1 98.4 218 VAL A C 1
ATOM 1686 O O . VAL A 1 218 ? -7.037 -1.352 17.79 1 98.4 218 VAL A O 1
ATOM 1689 N N . PRO A 1 219 ? -8.209 0.198 18.749 1 97.96 219 PRO A N 1
ATOM 1690 C CA . PRO A 1 219 ? -9.437 -0.185 18.05 1 97.96 219 PRO A CA 1
ATOM 1691 C C . PRO A 1 219 ? -9.53 0.414 16.648 1 97.96 219 PRO A C 1
ATOM 1693 O O . PRO A 1 219 ? -8.916 1.447 16.372 1 97.96 219 PRO A O 1
ATOM 1696 N N . VAL A 1 220 ? -10.266 -0.292 15.821 1 98.16 220 VAL A N 1
ATOM 1697 C CA . VAL A 1 220 ? -10.684 0.292 14.551 1 98.16 220 VAL A CA 1
ATOM 1698 C C . VAL A 1 220 ? -11.904 1.184 14.769 1 98.16 220 VAL A C 1
ATOM 1700 O O . VAL A 1 220 ? -12.925 0.733 15.293 1 98.16 220 VAL A O 1
ATOM 1703 N N . LEU A 1 221 ? -11.814 2.44 14.36 1 98.18 221 LEU A N 1
ATOM 1704 C CA . LEU A 1 221 ? -12.87 3.406 14.642 1 98.18 221 LEU A CA 1
ATOM 1705 C C . LEU A 1 221 ? -13.838 3.511 13.468 1 98.18 221 LEU A C 1
ATOM 1707 O O . LEU A 1 221 ? -14.907 4.115 13.591 1 98.18 221 LEU A O 1
ATOM 1711 N N . GLY A 1 222 ? -13.436 2.97 12.332 1 97.24 222 GLY A N 1
ATOM 1712 C CA . GLY A 1 222 ? -14.341 2.986 11.194 1 97.24 222 GLY A CA 1
ATOM 1713 C C . GLY A 1 222 ? -13.667 2.605 9.889 1 97.24 222 GLY A C 1
ATOM 1714 O O . GLY A 1 222 ? -12.452 2.397 9.85 1 97.24 222 GLY A O 1
ATOM 1715 N N . THR A 1 223 ? -14.532 2.423 8.908 1 97.48 223 THR A N 1
ATOM 1716 C CA . THR A 1 223 ? -14.132 2.107 7.541 1 97.48 223 THR A CA 1
ATOM 1717 C C . THR A 1 223 ? -14.772 3.078 6.553 1 97.48 223 THR A C 1
ATOM 1719 O O . THR A 1 223 ? -15.998 3.187 6.486 1 97.48 223 THR A O 1
ATOM 1722 N N . ILE A 1 224 ? -13.911 3.771 5.828 1 97.75 224 ILE A N 1
ATOM 1723 C CA . ILE A 1 224 ? -14.42 4.749 4.873 1 97.75 224 ILE A CA 1
ATOM 1724 C C . ILE A 1 224 ? -14.519 4.115 3.488 1 97.75 224 ILE A C 1
ATOM 1726 O O . ILE A 1 224 ? -13.53 3.597 2.964 1 97.75 224 ILE A O 1
ATOM 1730 N N . PRO A 1 225 ? -15.663 4.143 2.881 1 96.49 225 PRO A N 1
ATOM 1731 C CA . PRO A 1 225 ? -15.818 3.537 1.557 1 96.49 225 PRO A CA 1
ATOM 1732 C C . PRO A 1 225 ? -15.042 4.281 0.472 1 96.49 225 PRO A C 1
ATOM 1734 O O . PRO A 1 225 ? -14.734 5.465 0.63 1 96.49 225 PRO A O 1
ATOM 1737 N N . MET A 1 226 ? -14.756 3.533 -0.548 1 94.21 226 MET A N 1
ATOM 1738 C CA . MET A 1 226 ? -14.182 4.168 -1.731 1 94.21 226 MET A CA 1
ATOM 1739 C C . MET A 1 226 ? -15.118 5.237 -2.283 1 94.21 226 MET A C 1
ATOM 1741 O O . MET A 1 226 ? -16.321 5.005 -2.42 1 94.21 226 MET A O 1
ATOM 1745 N N . MET A 1 227 ? -14.52 6.428 -2.509 1 91.4 227 MET A N 1
ATOM 1746 C CA . MET A 1 227 ? -15.324 7.548 -2.992 1 91.4 227 MET A CA 1
ATOM 1747 C C . MET A 1 227 ? -14.638 8.247 -4.16 1 91.4 227 MET A C 1
ATOM 1749 O O . MET A 1 227 ? -13.408 8.299 -4.222 1 91.4 227 MET A O 1
ATOM 1753 N N . THR A 1 228 ? -15.466 8.665 -5.009 1 87.4 228 THR A N 1
ATOM 1754 C CA . THR A 1 228 ? -14.987 9.585 -6.034 1 87.4 228 THR A CA 1
ATOM 1755 C C . THR A 1 228 ? -15.197 11.034 -5.602 1 87.4 228 THR A C 1
ATOM 1757 O O . THR A 1 228 ? -16.329 11.457 -5.36 1 87.4 228 THR A O 1
ATOM 1760 N N . LEU A 1 229 ? -14.145 11.684 -5.368 1 87.21 229 LEU A N 1
ATOM 1761 C CA . LEU A 1 229 ? -14.213 13.078 -4.944 1 87.21 229 LEU A CA 1
ATOM 1762 C C . LEU A 1 229 ? -13.758 14.009 -6.062 1 87.21 229 LEU A C 1
ATOM 1764 O O . LEU A 1 229 ? -12.795 13.71 -6.772 1 87.21 229 LEU A O 1
ATOM 1768 N N . ASN A 1 230 ? -14.514 15.06 -6.233 1 83.93 230 ASN A N 1
ATOM 1769 C CA . ASN A 1 230 ? -14.116 16.102 -7.174 1 83.93 230 ASN A CA 1
ATOM 1770 C C . ASN A 1 230 ? -13.306 17.198 -6.487 1 83.93 230 ASN A C 1
ATOM 1772 O O . ASN A 1 230 ? -13.732 18.353 -6.438 1 83.93 230 ASN A O 1
ATOM 1776 N N . LEU A 1 231 ? -12.331 16.846 -5.852 1 85.85 231 LEU A N 1
ATOM 1777 C CA . LEU A 1 231 ? -11.375 17.76 -5.236 1 85.85 231 LEU A CA 1
ATOM 1778 C C . LEU A 1 231 ? -10.067 17.785 -6.019 1 85.85 231 LEU A C 1
ATOM 1780 O O . LEU A 1 231 ? -9.659 16.77 -6.589 1 85.85 231 LEU A O 1
ATOM 1784 N N . PRO A 1 232 ? -9.565 18.867 -6.063 1 73.24 232 PRO A N 1
ATOM 1785 C CA . PRO A 1 232 ? -8.26 18.889 -6.728 1 73.24 232 PRO A CA 1
ATOM 1786 C C . PRO A 1 232 ? -7.252 17.94 -6.081 1 73.24 232 PRO A C 1
ATOM 1788 O O . PRO A 1 232 ? -7.204 17.828 -4.854 1 73.24 232 PRO A O 1
ATOM 1791 N N . GLU A 1 233 ? -6.759 17.116 -6.911 1 63.95 233 GLU A N 1
ATOM 1792 C CA . GLU A 1 233 ? -5.852 16.08 -6.425 1 63.95 233 GLU A CA 1
ATOM 1793 C C . GLU A 1 233 ? -4.604 16.69 -5.794 1 63.95 233 GLU A C 1
ATOM 1795 O O . GLU A 1 233 ? -4.161 17.767 -6.199 1 63.95 233 GLU A O 1
ATOM 1800 N N . GLU A 1 234 ? -4.363 16.034 -4.669 1 57.2 234 GLU A N 1
ATOM 1801 C CA . GLU A 1 234 ? -3.039 16.353 -4.141 1 57.2 234 GLU A CA 1
ATOM 1802 C C . GLU A 1 234 ? -1.943 15.966 -5.129 1 57.2 234 GLU A C 1
ATOM 1804 O O . GLU A 1 234 ? -2.171 15.159 -6.032 1 57.2 234 GLU A O 1
ATOM 1809 N N . ASP A 1 235 ? -0.757 16.38 -5.11 1 49.23 235 ASP A N 1
ATOM 1810 C CA . ASP A 1 235 ? 0.437 16.182 -5.926 1 49.23 235 ASP A CA 1
ATOM 1811 C C . ASP A 1 235 ? 0.776 14.699 -6.053 1 49.23 235 ASP A C 1
ATOM 1813 O O . ASP A 1 235 ? 1.112 14.046 -5.063 1 49.23 235 ASP A O 1
ATOM 1817 N N . SER A 1 236 ? -0.198 13.873 -6.55 1 44.69 236 SER A N 1
ATOM 1818 C CA . SER A 1 236 ? 0.479 12.592 -6.722 1 44.69 236 SER A CA 1
ATOM 1819 C C . SER A 1 236 ? 1.589 12.688 -7.764 1 44.69 236 SER A C 1
ATOM 1821 O O . SER A 1 236 ? 1.519 13.513 -8.678 1 44.69 236 SER A O 1
ATOM 1823 N N . LEU A 1 237 ? 2.782 12.235 -7.39 1 41.24 237 LEU A N 1
ATOM 1824 C CA . LEU A 1 237 ? 3.928 12.161 -8.29 1 41.24 237 LEU A CA 1
ATOM 1825 C C . LEU A 1 237 ? 3.475 11.944 -9.73 1 41.24 237 LEU A C 1
ATOM 1827 O O . LEU A 1 237 ? 4.099 12.452 -10.665 1 41.24 237 LEU A O 1
ATOM 1831 N N . ASN A 1 238 ? 2.397 11.243 -10.015 1 40.18 238 ASN A N 1
ATOM 1832 C CA . ASN A 1 238 ? 2.018 10.868 -11.374 1 40.18 238 ASN A CA 1
ATOM 1833 C C . ASN A 1 238 ? 0.789 11.639 -11.846 1 40.18 238 ASN A C 1
ATOM 1835 O O . ASN A 1 238 ? 0.213 11.319 -12.887 1 40.18 238 ASN A O 1
ATOM 1839 N N . ALA A 1 239 ? 0.326 12.522 -11.003 1 44.99 239 ALA A N 1
ATOM 1840 C CA . ALA A 1 239 ? -0.918 13.147 -11.445 1 44.99 239 ALA A CA 1
ATOM 1841 C C . ALA A 1 239 ? -0.637 14.361 -12.326 1 44.99 239 ALA A C 1
ATOM 1843 O O . ALA A 1 239 ? 0.333 15.089 -12.101 1 44.99 239 ALA A O 1
ATOM 1844 N N . LYS A 1 240 ? -1.32 14.502 -13.459 1 51.94 240 LYS A N 1
ATOM 1845 C CA . LYS A 1 240 ? -1.332 15.687 -14.312 1 51.94 240 LYS A CA 1
ATOM 1846 C C . LYS A 1 240 ? -1.804 16.916 -13.54 1 51.94 240 LYS A C 1
ATOM 1848 O O . LYS A 1 240 ? -2.847 16.881 -12.884 1 51.94 240 LYS A O 1
ATOM 1853 N N . PRO A 1 241 ? -1.064 18.021 -13.485 1 51.11 241 PRO A N 1
ATOM 1854 C CA . PRO A 1 241 ? -1.365 19.222 -12.702 1 51.11 241 PRO A CA 1
ATOM 1855 C C . PRO A 1 241 ? -2.676 19.885 -13.118 1 51.11 241 PRO A C 1
ATOM 1857 O O . PRO A 1 241 ? -2.845 20.248 -14.285 1 51.11 241 PRO A O 1
ATOM 1860 N N . LYS A 1 242 ? -3.795 19.47 -12.697 1 57.63 242 LYS A N 1
ATOM 1861 C CA . LYS A 1 242 ? -4.916 20.36 -12.985 1 57.63 242 LYS A CA 1
ATOM 1862 C C . LYS A 1 242 ? -4.804 21.66 -12.193 1 57.63 242 LYS A C 1
ATOM 1864 O O . LYS A 1 242 ? -4.701 21.638 -10.965 1 57.63 242 LYS A O 1
ATOM 1869 N N . ASN A 1 243 ? -4.565 22.719 -12.862 1 64.34 243 ASN A N 1
ATOM 1870 C CA . ASN A 1 243 ? -4.506 24.042 -12.251 1 64.34 243 ASN A CA 1
ATOM 1871 C C . ASN A 1 243 ? -5.86 24.457 -11.681 1 64.34 243 ASN A C 1
ATOM 1873 O O . ASN A 1 243 ? -6.892 24.279 -12.331 1 64.34 243 ASN A O 1
ATOM 1877 N N . ILE A 1 244 ? -5.852 24.698 -10.308 1 75.83 244 ILE A N 1
ATOM 1878 C CA . ILE A 1 244 ? -7.076 25.205 -9.697 1 75.83 244 ILE A CA 1
ATOM 1879 C C . ILE A 1 244 ? -7.026 26.73 -9.629 1 75.83 244 ILE A C 1
ATOM 1881 O O . ILE A 1 244 ? -6.034 27.304 -9.174 1 75.83 244 ILE A O 1
ATOM 1885 N N . ILE A 1 245 ? -8.017 27.365 -10.254 1 78.64 245 ILE A N 1
ATOM 1886 C CA . ILE A 1 245 ? -8.202 28.799 -10.062 1 78.64 245 ILE A CA 1
ATOM 1887 C C . ILE A 1 245 ? -8.972 29.051 -8.768 1 78.64 245 ILE A C 1
ATOM 1889 O O . ILE A 1 245 ? -10.083 28.545 -8.591 1 78.64 245 ILE A O 1
ATOM 1893 N N . TRP A 1 246 ? -8.367 29.826 -7.864 1 88.03 246 TRP A N 1
ATOM 1894 C CA . TRP A 1 246 ? -8.955 30.083 -6.553 1 88.03 246 TRP A CA 1
ATOM 1895 C C . TRP A 1 246 ? -9.931 31.253 -6.614 1 88.03 246 TRP A C 1
ATOM 1897 O O . TRP A 1 246 ? -9.601 32.366 -6.197 1 88.03 246 TRP A O 1
ATOM 1907 N N . ASN A 1 247 ? -11.025 31.135 -7.197 1 88.9 247 ASN A N 1
ATOM 1908 C CA . ASN A 1 247 ? -12.095 32.126 -7.246 1 88.9 247 ASN A CA 1
ATOM 1909 C C . ASN A 1 247 ? -13.326 31.662 -6.473 1 88.9 247 ASN A C 1
ATOM 1911 O O . ASN A 1 247 ? -13.374 30.526 -5.999 1 88.9 247 ASN A O 1
ATOM 1915 N N . LYS A 1 248 ? -14.188 32.57 -6.319 1 92.15 248 LYS A N 1
ATOM 1916 C CA . LYS A 1 248 ? -15.363 32.318 -5.49 1 92.15 248 LYS A CA 1
ATOM 1917 C C . LYS A 1 248 ? -16.119 31.082 -5.969 1 92.15 248 LYS A C 1
ATOM 1919 O O . LYS A 1 248 ? -16.575 30.273 -5.158 1 92.15 248 LYS A O 1
ATOM 1924 N N . LYS A 1 249 ? -16.239 30.945 -7.192 1 91.87 249 LYS A N 1
ATOM 1925 C CA . LYS A 1 249 ? -16.985 29.831 -7.77 1 91.87 249 LYS A CA 1
ATOM 1926 C C . LYS A 1 249 ? -16.319 28.497 -7.446 1 91.87 249 LYS A C 1
ATOM 1928 O O . LYS A 1 249 ? -16.982 27.558 -6.999 1 91.87 249 LYS A O 1
ATOM 1933 N N . ASN A 1 250 ? -15.044 28.394 -7.658 1 91.13 250 ASN A N 1
ATOM 1934 C CA . ASN A 1 250 ? -14.305 27.16 -7.407 1 91.13 250 ASN A CA 1
ATOM 1935 C C . ASN A 1 250 ? -14.243 26.837 -5.917 1 91.13 250 ASN A C 1
ATOM 1937 O O . ASN A 1 250 ? -14.3 25.67 -5.528 1 91.13 250 ASN A O 1
ATOM 1941 N N . ILE A 1 251 ? -14.155 27.847 -5.164 1 93.85 251 ILE A N 1
ATOM 1942 C CA . ILE A 1 251 ? -14.138 27.652 -3.719 1 93.85 251 ILE A CA 1
ATOM 1943 C C . ILE A 1 251 ? -15.479 27.084 -3.259 1 93.85 251 ILE A C 1
ATOM 1945 O O . ILE A 1 251 ? -15.524 26.193 -2.408 1 93.85 251 ILE A O 1
ATOM 1949 N N . SER A 1 252 ? -16.514 27.617 -3.825 1 94.9 252 SER A N 1
ATOM 1950 C CA . SER A 1 252 ? -17.842 27.109 -3.499 1 94.9 252 SER A CA 1
ATOM 1951 C C . SER A 1 252 ? -17.98 25.639 -3.88 1 94.9 252 SER A C 1
ATOM 1953 O O . SER A 1 252 ? -18.577 24.853 -3.14 1 94.9 252 SER A O 1
ATOM 1955 N N . LYS A 1 253 ? -17.45 25.291 -4.974 1 94.37 253 LYS A N 1
ATOM 1956 C CA . LYS A 1 253 ? -17.486 23.9 -5.415 1 94.37 253 LYS A CA 1
ATOM 1957 C C . LYS A 1 253 ? -16.713 22.999 -4.456 1 94.37 253 LYS A C 1
ATOM 1959 O O . LYS A 1 253 ? -17.182 21.916 -4.099 1 94.37 253 LYS A O 1
ATOM 1964 N N . ILE A 1 254 ? -15.558 23.471 -4.103 1 95.57 254 ILE A N 1
ATOM 1965 C CA . ILE A 1 254 ? -14.735 22.736 -3.149 1 95.57 254 ILE A CA 1
ATOM 1966 C C . ILE A 1 254 ? -15.481 22.595 -1.824 1 95.57 254 ILE A C 1
ATOM 1968 O O . ILE A 1 254 ? -15.517 21.512 -1.236 1 95.57 254 ILE A O 1
ATOM 1972 N N . ASP A 1 255 ? -16.075 23.652 -1.441 1 96.96 255 ASP A N 1
ATOM 1973 C CA . ASP A 1 255 ? -16.814 23.682 -0.183 1 96.96 255 ASP A CA 1
ATOM 1974 C C . ASP A 1 255 ? -17.951 22.663 -0.19 1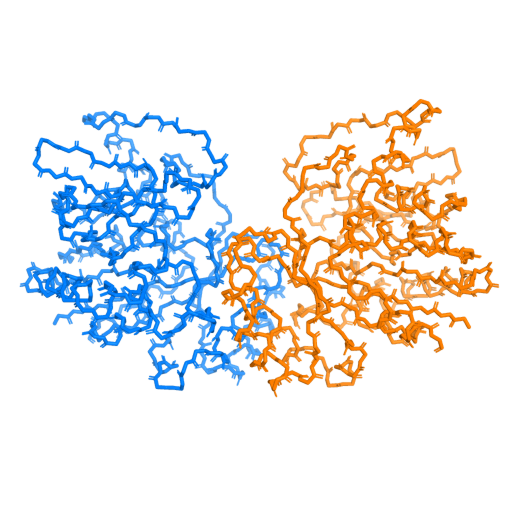 96.96 255 ASP A C 1
ATOM 1976 O O . ASP A 1 255 ? -18.158 21.948 0.793 1 96.96 255 ASP A O 1
ATOM 1980 N N . ASN A 1 256 ? -18.656 22.575 -1.255 1 96.75 256 ASN A N 1
ATOM 1981 C CA . ASN A 1 256 ? -19.75 21.619 -1.396 1 96.75 256 ASN A CA 1
ATOM 1982 C C . ASN A 1 256 ? -19.243 20.18 -1.365 1 96.75 256 ASN A C 1
ATOM 1984 O O . ASN A 1 256 ? -19.87 19.309 -0.759 1 96.75 256 ASN A O 1
ATOM 1988 N N . GLU A 1 257 ? -18.178 19.967 -2.046 1 96.53 257 GLU A N 1
ATOM 1989 C CA . GLU A 1 257 ? -17.578 18.636 -2.05 1 96.53 257 GLU A CA 1
ATOM 1990 C C . GLU A 1 257 ? -17.126 18.232 -0.65 1 96.53 257 GLU A C 1
ATOM 1992 O O . GLU A 1 257 ? -17.219 17.061 -0.276 1 96.53 257 GLU A O 1
ATOM 1997 N N . LEU A 1 258 ? -16.626 19.186 0.062 1 97.8 258 LEU A N 1
ATOM 1998 C CA . LEU A 1 258 ? -16.188 18.929 1.429 1 97.8 258 LEU A CA 1
ATOM 1999 C C . LEU A 1 258 ? -17.373 18.578 2.322 1 97.8 258 LEU A C 1
ATOM 2001 O O . LEU A 1 258 ? -17.244 17.768 3.243 1 97.8 258 LEU A O 1
ATOM 2005 N N . ASN A 1 259 ? -18.528 19.177 2.065 1 98.12 259 ASN A N 1
ATOM 2006 C CA . ASN A 1 259 ? -19.738 18.789 2.782 1 98.12 259 ASN A CA 1
ATOM 2007 C C . ASN A 1 259 ? -20.098 17.328 2.525 1 98.12 259 ASN A C 1
ATOM 2009 O O . ASN A 1 259 ? -20.427 16.592 3.457 1 98.12 259 ASN A O 1
ATOM 2013 N N . ARG A 1 260 ? -20.002 16.952 1.322 1 97.39 260 ARG A N 1
ATOM 2014 C CA . ARG A 1 260 ? -20.301 15.573 0.947 1 97.39 260 ARG A CA 1
ATOM 2015 C C . ARG A 1 260 ? -19.319 14.604 1.597 1 97.39 260 ARG A C 1
ATOM 2017 O O . ARG A 1 260 ? -19.724 13.576 2.144 1 97.39 260 ARG A O 1
ATOM 2024 N N . LEU A 1 261 ? -18.088 14.955 1.54 1 97.58 261 LEU A N 1
ATOM 2025 C CA . LEU A 1 261 ? -17.042 14.147 2.159 1 97.58 261 LEU A CA 1
ATOM 2026 C C . LEU A 1 261 ? -17.282 14.003 3.658 1 97.58 261 LEU A C 1
ATOM 2028 O O . LEU A 1 261 ? -17.214 12.897 4.198 1 97.58 261 LEU A O 1
ATOM 2032 N N . ALA A 1 262 ? -17.544 15.117 4.286 1 98.36 262 ALA A N 1
ATOM 2033 C CA . ALA A 1 262 ? -17.767 15.125 5.73 1 98.36 262 ALA A CA 1
ATOM 2034 C C . ALA A 1 262 ? -18.951 14.24 6.106 1 98.36 262 ALA A C 1
ATOM 2036 O O . ALA A 1 262 ? -18.897 13.507 7.097 1 98.36 262 ALA A O 1
ATOM 2037 N N . GLU A 1 263 ? -19.984 14.276 5.336 1 98.01 263 GLU A N 1
ATOM 2038 C CA . GLU A 1 263 ? -21.161 13.451 5.595 1 98.01 263 GLU A CA 1
ATOM 2039 C C . GLU A 1 263 ? -20.826 11.966 5.498 1 98.01 263 GLU A C 1
ATOM 2041 O O . GLU A 1 263 ? -21.246 11.173 6.343 1 98.01 263 GLU A O 1
ATOM 2046 N N . THR A 1 264 ? -20.098 11.618 4.526 1 97.51 264 THR A N 1
ATOM 2047 C CA . THR A 1 264 ? -19.707 10.225 4.344 1 97.51 264 THR A CA 1
ATOM 2048 C C . THR A 1 264 ? -18.823 9.757 5.497 1 97.51 264 THR A C 1
ATOM 2050 O O . THR A 1 264 ? -19.049 8.686 6.064 1 97.51 264 THR A O 1
ATOM 2053 N N . VAL A 1 265 ? -17.858 10.547 5.832 1 98.04 265 VAL A N 1
ATOM 2054 C CA . VAL A 1 265 ? -16.933 10.188 6.902 1 98.04 265 VAL A CA 1
ATOM 2055 C C . VAL A 1 265 ? -17.688 10.087 8.225 1 98.04 265 VAL A C 1
ATOM 2057 O O . VAL A 1 265 ? -17.512 9.125 8.976 1 98.04 265 VAL A O 1
ATOM 2060 N N . LYS A 1 266 ? -18.526 11.073 8.483 1 97.73 266 LYS A N 1
ATOM 2061 C CA . LYS A 1 266 ? -19.307 11.107 9.716 1 97.73 266 LYS A CA 1
ATOM 2062 C C . LYS A 1 266 ? -20.159 9.85 9.862 1 97.73 266 LYS A C 1
ATOM 2064 O O . LYS A 1 266 ? -20.328 9.333 10.968 1 97.73 266 LYS A O 1
ATOM 2069 N N . SER A 1 267 ? -20.635 9.319 8.782 1 97.38 267 SER A N 1
ATOM 2070 C CA . SER A 1 267 ? -21.526 8.163 8.793 1 97.38 267 SER A CA 1
ATOM 2071 C C . SER A 1 267 ? -20.74 6.86 8.899 1 97.38 267 SER A C 1
ATOM 2073 O O . SER A 1 267 ? -21.319 5.797 9.129 1 97.38 267 SER A O 1
ATOM 2075 N N . ASN A 1 268 ? -19.4 6.921 8.83 1 97.56 268 ASN A N 1
ATOM 2076 C CA . ASN A 1 268 ? -18.657 5.672 8.702 1 97.56 268 ASN A CA 1
ATOM 2077 C C . ASN A 1 268 ? -17.554 5.566 9.752 1 97.56 268 ASN A C 1
ATOM 2079 O O . ASN A 1 268 ? -16.875 4.542 9.843 1 97.56 268 ASN A O 1
ATOM 2083 N N . ILE A 1 269 ? -17.347 6.602 10.516 1 97.5 269 ILE A N 1
ATOM 2084 C CA . ILE A 1 269 ? -16.347 6.583 11.577 1 97.5 269 ILE A CA 1
ATOM 2085 C C . ILE A 1 269 ? -17 6.948 12.909 1 97.5 269 ILE A C 1
ATOM 2087 O O . ILE A 1 269 ? -17.977 7.7 12.943 1 97.5 269 ILE A O 1
ATOM 2091 N N . ASN A 1 270 ? -16.493 6.443 13.987 1 97.65 270 ASN A N 1
ATOM 2092 C CA . ASN A 1 270 ? -16.999 6.739 15.323 1 97.65 270 ASN A CA 1
ATOM 2093 C C . ASN A 1 270 ? -16.558 8.121 15.796 1 97.65 270 ASN A C 1
ATOM 2095 O O . ASN A 1 270 ? -15.619 8.241 16.585 1 97.65 270 ASN A O 1
ATOM 2099 N N . ILE A 1 271 ? -17.332 9.102 15.435 1 97.62 271 ILE A N 1
ATOM 2100 C CA . ILE A 1 271 ? -16.992 10.493 15.711 1 97.62 271 ILE A CA 1
ATOM 2101 C C . ILE A 1 271 ? -17.033 10.745 17.217 1 97.62 271 ILE A C 1
ATOM 2103 O O . ILE A 1 271 ? -16.23 11.518 17.745 1 97.62 271 ILE A O 1
ATOM 2107 N N . LYS A 1 272 ? -17.895 10.064 17.888 1 96.69 272 LYS A N 1
ATOM 2108 C CA . LYS A 1 272 ? -18.009 10.238 19.333 1 96.69 272 LYS A CA 1
ATOM 2109 C C . LYS A 1 272 ? -16.709 9.86 20.037 1 96.69 272 LYS A C 1
ATOM 2111 O O . LYS A 1 272 ? -16.26 10.566 20.943 1 96.69 272 LYS A O 1
ATOM 2116 N N . THR A 1 273 ? -16.155 8.787 19.59 1 97.36 273 THR A N 1
ATOM 2117 C CA . THR A 1 273 ? -14.886 8.357 20.168 1 97.36 273 THR A CA 1
ATOM 2118 C C . THR A 1 273 ? -13.785 9.371 19.872 1 97.36 273 THR A C 1
ATOM 2120 O O . THR A 1 273 ? -12.96 9.67 20.738 1 97.36 273 THR A O 1
ATOM 2123 N N . ILE A 1 274 ? -13.786 9.933 18.676 1 97.53 274 ILE A N 1
ATOM 2124 C CA . ILE A 1 274 ? -12.787 10.925 18.294 1 97.53 274 ILE A CA 1
ATOM 2125 C C . ILE A 1 274 ? -12.967 12.189 19.132 1 97.53 274 ILE A C 1
ATOM 2127 O O . ILE A 1 274 ? -11.987 12.799 19.565 1 97.53 274 ILE A O 1
ATOM 2131 N N . GLU A 1 275 ? -14.163 12.523 19.405 1 95.99 275 GLU A N 1
ATOM 2132 C CA . GLU A 1 275 ? -14.453 13.681 20.245 1 95.99 275 GLU A CA 1
ATOM 2133 C C . GLU A 1 275 ? -13.87 13.508 21.645 1 95.99 275 GLU A C 1
ATOM 2135 O O . GLU A 1 275 ? -13.363 14.464 22.235 1 95.99 275 GLU A O 1
ATOM 2140 N N . LYS A 1 276 ? -13.882 12.308 22.113 1 95.17 276 LYS A N 1
ATOM 2141 C CA . LYS A 1 276 ? -13.342 12.025 23.44 1 95.17 276 LYS A CA 1
ATOM 2142 C C . LYS A 1 276 ? -11.823 12.169 23.458 1 95.17 276 LYS A C 1
ATOM 2144 O O . LYS A 1 276 ? -11.237 12.489 24.494 1 95.17 276 LYS A O 1
ATOM 2149 N N . MET A 1 277 ? -11.238 11.998 22.308 1 94.23 277 MET A N 1
ATOM 2150 C CA . MET A 1 277 ? -9.784 12.073 22.195 1 94.23 277 MET A CA 1
ATOM 2151 C C . MET A 1 277 ? -9.308 13.521 22.256 1 94.23 277 MET A C 1
ATOM 2153 O O . MET A 1 277 ? -8.142 13.783 22.556 1 94.23 277 MET A O 1
ATOM 2157 N N . ILE A 1 278 ? -10.234 14.404 21.903 1 91.75 278 ILE A N 1
ATOM 2158 C CA . ILE A 1 278 ? -9.813 15.799 21.819 1 91.75 278 ILE A CA 1
ATOM 2159 C C . ILE A 1 278 ? -10.356 16.574 23.017 1 91.75 278 ILE A C 1
ATOM 2161 O O . ILE A 1 278 ? -10.461 17.802 22.974 1 91.75 278 ILE A O 1
ATOM 2165 N N . GLN A 1 279 ? -10.909 15.959 24.078 1 83.67 279 GLN A N 1
ATOM 2166 C CA . GLN A 1 279 ? -11.343 16.61 25.31 1 83.67 279 GLN A CA 1
ATOM 2167 C C . GLN A 1 279 ? -10.204 16.688 26.322 1 83.67 279 GLN A C 1
ATOM 2169 O O . GLN A 1 279 ? -9.306 15.843 26.32 1 83.67 279 GLN A O 1
ATOM 2174 N N . MET B 1 1 ? 12.148 -32.027 -6.494 1 64.42 1 MET B N 1
ATOM 2175 C CA . MET B 1 1 ? 11.45 -30.977 -7.23 1 64.42 1 MET B CA 1
ATOM 2176 C C . MET B 1 1 ? 11.373 -29.695 -6.408 1 64.42 1 MET B C 1
ATOM 2178 O O . MET B 1 1 ? 11.224 -29.745 -5.186 1 64.42 1 MET B O 1
ATOM 2182 N N . LYS B 1 2 ? 11.906 -28.493 -6.999 1 90.13 2 LYS B N 1
ATOM 2183 C CA . LYS B 1 2 ? 12.188 -27.246 -6.295 1 90.13 2 LYS B CA 1
ATOM 2184 C C . LYS B 1 2 ? 11.066 -26.232 -6.503 1 90.13 2 LYS B C 1
ATOM 2186 O O . LYS B 1 2 ? 10.413 -26.227 -7.548 1 90.13 2 LYS B O 1
ATOM 2191 N N . SER B 1 3 ? 10.628 -25.683 -5.49 1 97.66 3 SER B N 1
ATOM 2192 C CA . SER B 1 3 ? 9.59 -24.664 -5.607 1 97.66 3 SER B CA 1
ATOM 2193 C C . SER B 1 3 ? 10.007 -23.369 -4.919 1 97.66 3 SER B C 1
ATOM 2195 O O . SER B 1 3 ? 10.647 -23.398 -3.866 1 97.66 3 SER B O 1
ATOM 2197 N N . LEU B 1 4 ? 9.743 -22.29 -5.552 1 98.77 4 LEU B N 1
ATOM 2198 C CA . LEU B 1 4 ? 9.894 -20.932 -5.041 1 98.77 4 LEU B CA 1
ATOM 2199 C C . LEU B 1 4 ? 8.587 -20.156 -5.165 1 98.77 4 LEU B C 1
ATOM 2201 O O . LEU B 1 4 ? 7.915 -20.224 -6.197 1 98.77 4 LEU B O 1
ATOM 2205 N N . MET B 1 5 ? 8.197 -19.502 -4.14 1 98.87 5 MET B N 1
ATOM 2206 C CA . MET B 1 5 ? 6.956 -18.736 -4.218 1 98.87 5 MET B CA 1
ATOM 2207 C C . MET B 1 5 ? 7.216 -17.253 -3.973 1 98.87 5 MET B C 1
ATOM 2209 O O . MET B 1 5 ? 7.982 -16.893 -3.077 1 98.87 5 MET B O 1
ATOM 2213 N N . ILE B 1 6 ? 6.616 -16.461 -4.776 1 98.89 6 ILE B N 1
ATOM 2214 C CA . ILE B 1 6 ? 6.641 -15.011 -4.616 1 98.89 6 ILE B CA 1
ATOM 2215 C C . ILE B 1 6 ? 5.308 -14.533 -4.043 1 98.89 6 ILE B C 1
ATOM 2217 O O . ILE B 1 6 ? 4.261 -14.691 -4.675 1 98.89 6 ILE B O 1
ATOM 2221 N N . GLN B 1 7 ? 5.35 -14.026 -2.893 1 98.85 7 GLN B N 1
ATOM 2222 C CA . GLN B 1 7 ? 4.194 -13.384 -2.276 1 98.85 7 GLN B CA 1
ATOM 2223 C C . GLN B 1 7 ? 4.411 -11.881 -2.132 1 98.85 7 GLN B C 1
ATOM 2225 O O . GLN B 1 7 ? 5.534 -11.394 -2.278 1 98.85 7 GLN B O 1
ATOM 2230 N N . GLY B 1 8 ? 3.36 -11.165 -1.978 1 98.57 8 GLY B N 1
ATOM 2231 C CA . GLY B 1 8 ? 3.431 -9.72 -1.829 1 98.57 8 GLY B CA 1
ATOM 2232 C C . GLY B 1 8 ? 2.718 -9.212 -0.59 1 98.57 8 GLY B C 1
ATOM 2233 O O . GLY B 1 8 ? 1.803 -9.864 -0.083 1 98.57 8 GLY B O 1
ATOM 2234 N N . THR B 1 9 ? 3.089 -8.026 -0.182 1 98.52 9 THR B N 1
ATOM 2235 C CA . THR B 1 9 ? 2.431 -7.427 0.974 1 98.52 9 THR B CA 1
ATOM 2236 C C . THR B 1 9 ? 1.087 -6.823 0.577 1 98.52 9 THR B C 1
ATOM 2238 O O . THR B 1 9 ? 0.275 -6.481 1.44 1 98.52 9 THR B O 1
ATOM 2241 N N . SER B 1 10 ? 0.895 -6.672 -0.661 1 96.94 10 SER B N 1
ATOM 2242 C CA . SER B 1 10 ? -0.35 -6.154 -1.217 1 96.94 10 SER B CA 1
ATOM 2243 C C . SER B 1 10 ? -0.485 -6.507 -2.695 1 96.94 10 SER B C 1
ATOM 2245 O O . SER B 1 10 ? 0.457 -7.015 -3.305 1 96.94 10 SER B O 1
ATOM 2247 N N . SER B 1 11 ? -1.706 -6.322 -3.206 1 95.24 11 SER B N 1
ATOM 2248 C CA . SER B 1 11 ? -1.85 -6.346 -4.658 1 95.24 11 SER B CA 1
ATOM 2249 C C . SER B 1 11 ? -1.065 -5.213 -5.31 1 95.24 11 SER B C 1
ATOM 2251 O O . SER B 1 11 ? -1.026 -4.097 -4.789 1 95.24 11 SER B O 1
ATOM 2253 N N . GLY B 1 12 ? -0.393 -5.533 -6.413 1 93.82 12 GLY B N 1
ATOM 2254 C CA . GLY B 1 12 ? 0.373 -4.523 -7.126 1 93.82 12 GLY B CA 1
ATOM 2255 C C . GLY B 1 12 ? 1.79 -4.372 -6.607 1 93.82 12 GLY B C 1
ATOM 2256 O O . GLY B 1 12 ? 2.532 -3.496 -7.058 1 93.82 12 GLY B O 1
ATOM 2257 N N . ALA B 1 13 ? 2.149 -5.185 -5.662 1 96.81 13 ALA B N 1
ATOM 2258 C CA . ALA B 1 13 ? 3.474 -5.074 -5.058 1 96.81 13 ALA B CA 1
ATOM 2259 C C . ALA B 1 13 ? 4.564 -5.477 -6.047 1 96.81 13 ALA B C 1
ATOM 2261 O O . ALA B 1 13 ? 5.743 -5.186 -5.834 1 96.81 13 ALA B O 1
ATOM 2262 N N . GLY B 1 14 ? 4.231 -6.211 -7.1 1 96.34 14 GLY B N 1
ATOM 2263 C CA . GLY B 1 14 ? 5.22 -6.572 -8.103 1 96.34 14 GLY B CA 1
ATOM 2264 C C . GLY B 1 14 ? 5.422 -8.07 -8.23 1 96.34 14 GLY B C 1
ATOM 2265 O O . GLY B 1 14 ? 6.364 -8.522 -8.883 1 96.34 14 GLY B O 1
ATOM 2266 N N . LYS B 1 15 ? 4.509 -8.846 -7.662 1 98.02 15 LYS B N 1
ATOM 2267 C CA . LYS B 1 15 ? 4.637 -10.3 -7.68 1 98.02 15 LYS B CA 1
ATOM 2268 C C . LYS B 1 15 ? 4.692 -10.83 -9.11 1 98.02 15 LYS B C 1
ATOM 2270 O O . LYS B 1 15 ? 5.591 -11.598 -9.458 1 98.02 15 LYS B O 1
ATOM 2275 N N . THR B 1 16 ? 3.717 -10.402 -9.899 1 97.08 16 THR B N 1
ATOM 2276 C CA . THR B 1 16 ? 3.548 -10.92 -11.252 1 97.08 16 THR B CA 1
ATOM 2277 C C . THR B 1 16 ? 4.802 -10.676 -12.085 1 97.08 16 THR B C 1
ATOM 2279 O O . THR B 1 16 ? 5.297 -11.586 -12.754 1 97.08 16 THR B O 1
ATOM 2282 N N . THR B 1 17 ? 5.356 -9.541 -12.006 1 96.52 17 THR B N 1
ATOM 2283 C CA . THR B 1 17 ? 6.535 -9.161 -12.776 1 96.52 17 THR B CA 1
ATOM 2284 C C . THR B 1 17 ? 7.769 -9.909 -12.28 1 96.52 17 THR B C 1
ATOM 2286 O O . THR B 1 17 ? 8.603 -10.34 -13.079 1 96.52 17 THR B O 1
ATOM 2289 N N . LEU B 1 18 ? 7.881 -10.041 -10.99 1 98.33 18 LEU B N 1
ATOM 2290 C CA . LEU B 1 18 ? 9.042 -10.739 -10.449 1 98.33 18 LEU B CA 1
ATOM 2291 C C . LEU B 1 18 ? 9.014 -12.216 -10.829 1 98.33 18 LEU B C 1
ATOM 2293 O O . LEU B 1 18 ? 10.049 -12.795 -11.165 1 98.33 18 LEU B O 1
ATOM 2297 N N . VAL B 1 19 ? 7.848 -12.832 -10.767 1 98.74 19 VAL B N 1
ATOM 2298 C CA . VAL B 1 19 ? 7.723 -14.226 -11.18 1 98.74 19 VAL B CA 1
ATOM 2299 C C . VAL B 1 19 ? 8.138 -14.372 -12.642 1 98.74 19 VAL B C 1
ATOM 2301 O O . VAL B 1 19 ? 8.903 -15.274 -12.99 1 98.74 19 VAL B O 1
ATOM 2304 N N . ALA B 1 20 ? 7.661 -13.462 -13.477 1 98.53 20 ALA B N 1
ATOM 2305 C CA . ALA B 1 20 ? 8.019 -13.511 -14.892 1 98.53 20 ALA B CA 1
ATOM 2306 C C . ALA B 1 20 ? 9.529 -13.4 -15.08 1 98.53 20 ALA B C 1
ATOM 2308 O O . ALA B 1 20 ? 10.121 -14.153 -15.857 1 98.53 20 ALA B O 1
ATOM 2309 N N . ALA B 1 21 ? 10.131 -12.504 -14.401 1 98.65 21 ALA B N 1
ATOM 2310 C CA . ALA B 1 21 ? 11.574 -12.298 -14.495 1 98.65 21 ALA B CA 1
ATOM 2311 C C . ALA B 1 21 ? 12.336 -13.542 -14.049 1 98.65 21 ALA B C 1
ATOM 2313 O O . ALA B 1 21 ? 13.279 -13.973 -14.717 1 98.65 21 ALA B O 1
ATOM 2314 N N . LEU B 1 22 ? 11.923 -14.114 -12.948 1 98.8 22 LEU B N 1
ATOM 2315 C CA . LEU B 1 22 ? 12.622 -15.274 -12.406 1 98.8 22 LEU B CA 1
ATOM 2316 C C . LEU B 1 22 ? 12.442 -16.489 -13.31 1 98.8 22 LEU B C 1
ATOM 2318 O O . LEU B 1 22 ? 13.359 -17.3 -13.458 1 98.8 22 LEU B O 1
ATOM 2322 N N . CYS B 1 23 ? 11.242 -16.613 -13.875 1 98.82 23 CYS B N 1
ATOM 2323 C CA . CYS B 1 23 ? 11.044 -17.665 -14.866 1 98.82 23 CYS B CA 1
ATOM 2324 C C . CYS B 1 23 ? 12.073 -17.561 -15.985 1 98.82 23 CYS B C 1
ATOM 2326 O O . CYS B 1 23 ? 12.718 -18.551 -16.336 1 98.82 23 CYS B O 1
ATOM 2328 N N . ARG B 1 24 ? 12.281 -16.368 -16.516 1 98.8 24 ARG B N 1
ATOM 2329 C CA . ARG B 1 24 ? 13.232 -16.148 -17.6 1 98.8 24 ARG B CA 1
ATOM 2330 C C . ARG B 1 24 ? 14.661 -16.416 -17.139 1 98.8 24 ARG B C 1
ATOM 2332 O O . ARG B 1 24 ? 15.423 -17.099 -17.827 1 98.8 24 ARG B O 1
ATOM 2339 N N . ILE B 1 25 ? 15.021 -15.913 -16.015 1 98.72 25 ILE B N 1
ATOM 2340 C CA . ILE B 1 25 ? 16.374 -16.029 -15.48 1 98.72 25 ILE B CA 1
ATOM 2341 C C . ILE B 1 25 ? 16.742 -17.503 -15.324 1 98.72 25 ILE B C 1
ATOM 2343 O O . ILE B 1 25 ? 17.814 -17.931 -15.758 1 98.72 25 ILE B O 1
ATOM 2347 N N . PHE B 1 26 ? 15.862 -18.306 -14.767 1 98.37 26 PHE B N 1
ATOM 2348 C CA . PHE B 1 26 ? 16.195 -19.7 -14.499 1 98.37 26 PHE B CA 1
ATOM 2349 C C . PHE B 1 26 ? 16.056 -20.542 -15.762 1 98.37 26 PHE B C 1
ATOM 2351 O O . PHE B 1 26 ? 16.781 -21.523 -15.943 1 98.37 26 PHE B O 1
ATOM 2358 N N . SER B 1 27 ? 15.151 -20.109 -16.63 1 98.4 27 SER B N 1
ATOM 2359 C CA . SER B 1 27 ? 15.136 -20.748 -17.942 1 98.4 27 SER B CA 1
ATOM 2360 C C . SER B 1 27 ? 16.457 -20.539 -18.674 1 98.4 27 SER B C 1
ATOM 2362 O O . SER B 1 27 ? 16.993 -21.471 -19.278 1 98.4 27 SER B O 1
ATOM 2364 N N . ASP B 1 28 ? 16.978 -19.354 -18.618 1 98.08 28 ASP B N 1
ATOM 2365 C CA . ASP B 1 28 ? 18.259 -19.016 -19.231 1 98.08 28 ASP B CA 1
ATOM 2366 C C . ASP B 1 28 ? 19.392 -19.845 -18.63 1 98.08 28 ASP B C 1
ATOM 2368 O O . ASP B 1 28 ? 20.411 -20.079 -19.283 1 98.08 28 ASP B O 1
ATOM 2372 N N . LYS B 1 29 ? 19.197 -20.297 -17.485 1 96.99 29 LYS B N 1
ATOM 2373 C CA . LYS B 1 29 ? 20.223 -21.076 -16.799 1 96.99 29 LYS B CA 1
ATOM 2374 C C . LYS B 1 29 ? 20.072 -22.566 -17.095 1 96.99 29 LYS B C 1
ATOM 2376 O O . LYS B 1 29 ? 20.807 -23.39 -16.548 1 96.99 29 LYS B O 1
ATOM 2381 N N . GLY B 1 30 ? 18.971 -22.936 -17.793 1 96.83 30 GLY B N 1
ATOM 2382 C CA . GLY B 1 30 ? 18.858 -24.302 -18.277 1 96.83 30 GLY B CA 1
ATOM 2383 C C . GLY B 1 30 ? 17.824 -25.118 -17.524 1 96.83 30 GLY B C 1
ATOM 2384 O O . GLY B 1 30 ? 17.646 -26.307 -17.795 1 96.83 30 GLY B O 1
ATOM 2385 N N . TYR B 1 31 ? 17.136 -24.511 -16.606 1 97.36 31 TYR B N 1
ATOM 2386 C CA . TYR B 1 31 ? 16.081 -25.223 -15.894 1 97.36 31 TYR B CA 1
ATOM 2387 C C . TYR B 1 31 ? 14.821 -25.323 -16.746 1 97.36 31 TYR B C 1
ATOM 2389 O O . TYR B 1 31 ? 14.484 -24.391 -17.479 1 97.36 31 TYR B O 1
ATOM 2397 N N . ARG B 1 32 ? 14.185 -26.47 -16.643 1 98.45 32 ARG B N 1
ATOM 2398 C CA . ARG B 1 32 ? 12.784 -26.505 -17.048 1 98.45 32 ARG B CA 1
ATOM 2399 C C . ARG B 1 32 ? 11.891 -25.873 -15.986 1 98.45 32 ARG B C 1
ATOM 2401 O O . ARG B 1 32 ? 11.67 -26.459 -14.924 1 98.45 32 ARG B O 1
ATOM 2408 N N . VAL B 1 33 ? 11.407 -24.679 -16.309 1 98.59 33 VAL B N 1
ATOM 2409 C CA . VAL B 1 33 ? 10.704 -23.867 -15.321 1 98.59 33 VAL B CA 1
ATOM 2410 C C . VAL B 1 33 ? 9.23 -23.749 -15.704 1 98.59 33 VAL B C 1
ATOM 2412 O O . VAL B 1 33 ? 8.897 -23.628 -16.885 1 98.59 33 VAL B O 1
ATOM 2415 N N . ALA B 1 34 ? 8.361 -23.754 -14.727 1 98.8 34 ALA B N 1
ATOM 2416 C CA . ALA B 1 34 ? 6.946 -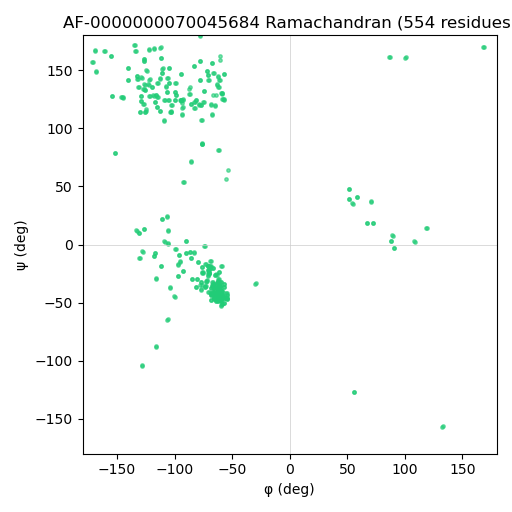23.455 -14.934 1 98.8 34 ALA B CA 1
ATOM 2417 C C . ALA B 1 34 ? 6.443 -22.443 -13.909 1 98.8 34 ALA B C 1
ATOM 2419 O O . ALA B 1 34 ? 6.793 -22.519 -12.729 1 98.8 34 ALA B O 1
ATOM 2420 N N . PRO B 1 35 ? 5.687 -21.461 -14.332 1 98.88 35 PRO B N 1
ATOM 2421 C CA . PRO B 1 35 ? 4.954 -20.626 -13.377 1 98.88 35 PRO B CA 1
ATOM 2422 C C . PRO B 1 35 ? 3.694 -21.306 -12.846 1 98.88 35 PRO B C 1
ATOM 2424 O O . PRO B 1 35 ? 3.187 -22.245 -13.465 1 98.88 35 PRO B O 1
ATOM 2427 N N . PHE B 1 36 ? 3.23 -20.85 -11.693 1 98.87 36 PHE B N 1
ATOM 2428 C CA . PHE B 1 36 ? 2.017 -21.425 -11.124 1 98.87 36 PHE B CA 1
ATOM 2429 C C . PHE B 1 36 ? 1.315 -20.419 -10.218 1 98.87 36 PHE B C 1
ATOM 2431 O O . PHE B 1 36 ? 1.949 -19.797 -9.364 1 98.87 36 PHE B O 1
ATOM 2438 N N . LYS B 1 37 ? 0.126 -20.169 -10.38 1 98.8 37 LYS B N 1
ATOM 2439 C CA . LYS B 1 37 ? -0.76 -19.435 -9.482 1 98.8 37 LYS B CA 1
ATOM 2440 C C . LYS B 1 37 ? -2.048 -20.212 -9.223 1 98.8 37 LYS B C 1
ATOM 2442 O O . LYS B 1 37 ? -2.85 -20.416 -10.137 1 98.8 37 LYS B O 1
ATOM 2447 N N . SER B 1 38 ? -2.227 -20.625 -8.052 1 98.72 38 SER B N 1
ATOM 2448 C CA . SER B 1 38 ? -3.322 -21.527 -7.709 1 98.72 38 SER B CA 1
ATOM 2449 C C . SER B 1 38 ? -4.676 -20.882 -7.985 1 98.72 38 SER B C 1
ATOM 2451 O O . SER B 1 38 ? -5.601 -21.547 -8.459 1 98.72 38 SER B O 1
ATOM 2453 N N . GLN B 1 39 ? -4.732 -19.617 -7.684 1 98 39 GLN B N 1
ATOM 2454 C CA . GLN B 1 39 ? -5.988 -18.892 -7.847 1 98 39 GLN B CA 1
ATOM 2455 C C . GLN B 1 39 ? -5.739 -17.457 -8.302 1 98 39 GLN B C 1
ATOM 2457 O O . GLN B 1 39 ? -4.996 -16.715 -7.656 1 98 39 GLN B O 1
ATOM 2462 N N . ASN B 1 40 ? -6.407 -17.131 -9.382 1 96.31 40 ASN B N 1
ATOM 2463 C CA . ASN B 1 40 ? -6.353 -15.772 -9.912 1 96.31 40 ASN B CA 1
ATOM 2464 C C . ASN B 1 40 ? -7.744 -15.153 -10.01 1 96.31 40 ASN B C 1
ATOM 2466 O O . ASN B 1 40 ? -8.723 -15.853 -10.275 1 96.31 40 ASN B O 1
ATOM 2470 N N . MET B 1 41 ? -7.77 -13.933 -9.714 1 93.74 41 MET B N 1
ATOM 2471 C CA . MET B 1 41 ? -8.95 -13.138 -10.044 1 93.74 41 MET B CA 1
ATOM 2472 C C . MET B 1 41 ? -8.627 -12.107 -11.121 1 93.74 41 MET B C 1
ATOM 2474 O O . MET B 1 41 ? -7.832 -11.194 -10.894 1 93.74 41 MET B O 1
ATOM 2478 N N . SER B 1 42 ? -9.222 -12.257 -12.256 1 92.87 42 SER B N 1
ATOM 2479 C CA . SER B 1 42 ? -8.91 -11.367 -13.37 1 92.87 42 SER B CA 1
ATOM 2480 C C . SER B 1 42 ? -9.916 -11.529 -14.505 1 92.87 42 SER B C 1
ATOM 2482 O O . SER B 1 42 ? -10.385 -12.638 -14.772 1 92.87 42 SER B O 1
ATOM 2484 N N . ASN B 1 43 ? -10.116 -10.41 -15.18 1 91.53 43 ASN B N 1
ATOM 2485 C CA . ASN B 1 43 ? -10.929 -10.469 -16.389 1 91.53 43 ASN B CA 1
ATOM 2486 C C . ASN B 1 43 ? -10.065 -10.605 -17.64 1 91.53 43 ASN B C 1
ATOM 2488 O O . ASN B 1 43 ? -10.579 -10.861 -18.73 1 91.53 43 ASN B O 1
ATOM 2492 N N . PHE B 1 44 ? -8.855 -10.479 -17.508 1 91.17 44 PHE B N 1
ATOM 2493 C CA . PHE B 1 44 ? -7.934 -10.626 -18.628 1 91.17 44 PHE B CA 1
ATOM 2494 C C . PHE B 1 44 ? -7.39 -12.048 -18.698 1 91.17 44 PHE B C 1
ATOM 2496 O O . PHE B 1 44 ? -6.74 -12.516 -17.761 1 91.17 44 PHE B O 1
ATOM 2503 N N . ALA B 1 45 ? -7.621 -12.598 -19.891 1 93.1 45 ALA B N 1
ATOM 2504 C CA . ALA B 1 45 ? -7.322 -14.025 -19.965 1 93.1 45 ALA B CA 1
ATOM 2505 C C . ALA B 1 45 ? -6.665 -14.38 -21.296 1 93.1 45 ALA B C 1
ATOM 2507 O O . ALA B 1 45 ? -6.745 -13.614 -22.259 1 93.1 45 ALA B O 1
ATOM 2508 N N . TYR B 1 46 ? -5.9 -15.375 -21.25 1 94.77 46 TYR B N 1
ATOM 2509 C CA . TYR B 1 46 ? -5.494 -16.15 -22.417 1 94.77 46 TYR B CA 1
ATOM 2510 C C . TYR B 1 46 ? -6.518 -17.231 -22.737 1 94.77 46 TYR B C 1
ATOM 2512 O O . TYR B 1 46 ? -6.731 -18.149 -21.941 1 94.77 46 TYR B O 1
ATOM 2520 N N . VAL B 1 47 ? -7.062 -17.174 -23.94 1 95.17 47 VAL B N 1
ATOM 2521 C CA . VAL B 1 47 ? -8.185 -18.04 -24.282 1 95.17 47 VAL B CA 1
ATOM 2522 C C . VAL B 1 47 ? -7.825 -18.9 -25.492 1 95.17 47 VAL B C 1
ATOM 2524 O O . VAL B 1 47 ? -7.361 -18.385 -26.512 1 95.17 47 VAL B O 1
ATOM 2527 N N . THR B 1 48 ? -8.013 -20.183 -25.353 1 95.55 48 THR B N 1
ATOM 2528 C CA . THR B 1 48 ? -7.944 -21.14 -26.451 1 95.55 48 THR B CA 1
ATOM 2529 C C . THR B 1 48 ? -9.258 -21.905 -26.585 1 95.55 48 THR B C 1
ATOM 2531 O O . THR B 1 48 ? -10.122 -21.823 -25.709 1 95.55 48 THR B O 1
ATOM 2534 N N . PRO B 1 49 ? -9.379 -22.611 -27.677 1 94.98 49 PRO B N 1
ATOM 2535 C CA . PRO B 1 49 ? -10.578 -23.443 -27.799 1 94.98 49 PRO B CA 1
ATOM 2536 C C . PRO B 1 49 ? -10.693 -24.479 -26.683 1 94.98 49 PRO B C 1
ATOM 2538 O O . PRO B 1 49 ? -11.794 -24.947 -26.38 1 94.98 49 PRO B O 1
ATOM 2541 N N . LYS B 1 50 ? -9.621 -24.767 -26.014 1 97.16 50 LYS B N 1
ATOM 2542 C CA . LYS B 1 50 ? -9.609 -25.878 -25.066 1 97.16 50 LYS B CA 1
ATOM 2543 C C . LYS B 1 50 ? -9.679 -25.373 -23.627 1 97.16 50 LYS B C 1
ATOM 2545 O O . LYS B 1 50 ? -10.193 -26.064 -22.745 1 97.16 50 LYS B O 1
ATOM 2550 N N . PHE B 1 51 ? -8.999 -24.248 -23.402 1 97.73 51 PHE B N 1
ATOM 2551 C CA . PHE B 1 51 ? -8.967 -23.786 -22.02 1 97.73 51 PHE B CA 1
ATOM 2552 C C . PHE B 1 51 ? -8.735 -22.281 -21.957 1 97.73 51 PHE B C 1
ATOM 2554 O O . PHE B 1 51 ? -8.36 -21.663 -22.956 1 97.73 51 PHE B O 1
ATOM 2561 N N . GLU B 1 52 ? -9.06 -21.729 -20.784 1 97.48 52 GLU B N 1
ATOM 2562 C CA . GLU B 1 52 ? -8.864 -20.318 -20.464 1 97.48 52 GLU B CA 1
ATOM 2563 C C . GLU B 1 52 ? -8.132 -20.15 -19.136 1 97.48 52 GLU B C 1
ATOM 2565 O O . GLU B 1 52 ? -8.486 -20.787 -18.141 1 97.48 52 GLU B O 1
ATOM 2570 N N . ILE B 1 53 ? -7.041 -19.354 -19.173 1 97.5 53 ILE B N 1
ATOM 2571 C CA . ILE B 1 53 ? -6.324 -19.037 -17.942 1 97.5 53 ILE B CA 1
ATOM 2572 C C . ILE B 1 53 ? -6.005 -17.544 -17.902 1 97.5 53 ILE B C 1
ATOM 2574 O O . ILE B 1 53 ? -6.275 -16.819 -18.862 1 97.5 53 ILE B O 1
ATOM 2578 N N . SER B 1 54 ? -5.523 -17.109 -16.792 1 96.7 54 SER B N 1
ATOM 2579 C CA . SER B 1 54 ? -5.178 -15.696 -16.67 1 96.7 54 SER B CA 1
ATOM 2580 C C . SER B 1 54 ? -4.076 -15.31 -17.652 1 96.7 54 SER B C 1
ATOM 2582 O O . SER B 1 54 ? -3.148 -16.086 -17.888 1 96.7 54 SER B O 1
ATOM 2584 N N . ARG B 1 55 ? -4.131 -14.143 -18.151 1 95.88 55 ARG B N 1
ATOM 2585 C CA . ARG B 1 55 ? -3.119 -13.596 -19.049 1 95.88 55 ARG B CA 1
ATOM 2586 C C . ARG B 1 55 ? -1.753 -13.554 -18.373 1 95.88 55 ARG B C 1
ATOM 2588 O O . ARG B 1 55 ? -0.729 -13.794 -19.017 1 95.88 55 ARG B O 1
ATOM 2595 N N . ALA B 1 56 ? -1.744 -13.211 -17.074 1 96.48 56 ALA B N 1
ATOM 2596 C CA . ALA B 1 56 ? -0.492 -13.109 -16.328 1 96.48 56 ALA B CA 1
ATOM 2597 C C . ALA B 1 56 ? 0.292 -14.416 -16.391 1 96.48 56 ALA B C 1
ATOM 2599 O O . ALA B 1 56 ? 1.496 -14.413 -16.661 1 96.48 56 ALA B O 1
ATOM 2600 N N . GLN B 1 57 ? -0.388 -15.518 -16.179 1 97.94 57 GLN B N 1
ATOM 2601 C CA . GLN B 1 57 ? 0.288 -16.811 -16.178 1 97.94 57 GLN B CA 1
ATOM 2602 C C . GLN B 1 57 ? 0.71 -17.212 -17.589 1 97.94 57 GLN B C 1
ATOM 2604 O O . GLN B 1 57 ? 1.731 -17.878 -17.772 1 97.94 57 GLN B O 1
ATOM 2609 N N . ALA B 1 58 ? -0.035 -16.8 -18.554 1 97.57 58 ALA B N 1
ATOM 2610 C CA . ALA B 1 58 ? 0.385 -17.027 -19.935 1 97.57 58 ALA B CA 1
ATOM 2611 C C . ALA B 1 58 ? 1.684 -16.286 -20.241 1 97.57 58 ALA B C 1
ATOM 2613 O O . ALA B 1 58 ? 2.599 -16.849 -20.847 1 97.57 58 ALA B O 1
ATOM 2614 N N . ILE B 1 59 ? 1.749 -15.068 -19.838 1 97.32 59 ILE B N 1
ATOM 2615 C CA . ILE B 1 59 ? 2.946 -14.263 -20.057 1 97.32 59 ILE B CA 1
ATOM 2616 C C . ILE B 1 59 ? 4.123 -14.871 -19.299 1 97.32 59 ILE B C 1
ATOM 2618 O O . ILE B 1 59 ? 5.238 -14.937 -19.821 1 97.32 59 ILE B O 1
ATOM 2622 N N . GLN B 1 60 ? 3.877 -15.315 -18.119 1 98.62 60 GLN B N 1
ATOM 2623 C CA . GLN B 1 60 ? 4.923 -15.956 -17.33 1 98.62 60 GLN B CA 1
ATOM 2624 C C . GLN B 1 60 ? 5.422 -17.229 -18.008 1 98.62 60 GLN B C 1
ATOM 2626 O O . GLN B 1 60 ? 6.608 -17.556 -17.93 1 98.62 60 GLN B O 1
ATOM 2631 N N . ALA B 1 61 ? 4.537 -17.948 -18.653 1 98.65 61 ALA B N 1
ATOM 2632 C CA . ALA B 1 61 ? 4.934 -19.14 -19.399 1 98.65 61 ALA B CA 1
ATOM 2633 C C . ALA B 1 61 ? 5.886 -18.782 -20.536 1 98.65 61 ALA B C 1
ATOM 2635 O O . ALA B 1 61 ? 6.842 -19.513 -20.807 1 98.65 61 ALA B O 1
ATOM 2636 N N . ILE B 1 62 ? 5.619 -17.667 -21.211 1 97.97 62 ILE B N 1
ATOM 2637 C CA . ILE B 1 62 ? 6.541 -17.174 -22.228 1 97.97 62 ILE B CA 1
ATOM 2638 C C . ILE B 1 62 ? 7.906 -16.904 -21.6 1 97.97 62 ILE B C 1
ATOM 2640 O O . ILE B 1 62 ? 8.94 -17.269 -22.165 1 97.97 62 ILE B O 1
ATOM 2644 N N . GLY B 1 63 ? 7.85 -16.309 -20.419 1 98.21 63 GLY B N 1
ATOM 2645 C CA . GLY B 1 63 ? 9.084 -16.063 -19.691 1 98.21 63 GLY B CA 1
ATOM 2646 C C . GLY B 1 63 ? 9.846 -17.333 -19.362 1 98.21 63 GLY B C 1
ATOM 2647 O O . GLY B 1 63 ? 11.077 -17.357 -19.422 1 98.21 63 GLY B O 1
ATOM 2648 N N . ALA B 1 64 ? 9.163 -18.368 -19.073 1 98.74 64 ALA B N 1
ATOM 2649 C CA . ALA B 1 64 ? 9.74 -19.654 -18.688 1 98.74 64 ALA B CA 1
ATOM 2650 C C . ALA B 1 64 ? 10.084 -20.49 -19.918 1 98.74 64 ALA B C 1
ATOM 2652 O O . ALA B 1 64 ? 10.726 -21.537 -19.804 1 98.74 64 ALA B O 1
ATOM 2653 N N . ARG B 1 65 ? 9.597 -20.057 -21.098 1 98.22 65 ARG B N 1
ATOM 2654 C CA . ARG B 1 65 ? 9.735 -20.796 -22.349 1 98.22 65 ARG B CA 1
ATOM 2655 C C . ARG B 1 65 ? 9.119 -22.186 -22.235 1 98.22 65 ARG B C 1
ATOM 2657 O O . ARG B 1 65 ? 9.719 -23.175 -22.662 1 98.22 65 ARG B O 1
ATOM 2664 N N . CYS B 1 66 ? 7.976 -22.276 -21.594 1 98.29 66 CYS B N 1
ATOM 2665 C CA . CYS B 1 66 ? 7.234 -23.529 -21.508 1 98.29 66 CYS B CA 1
ATOM 2666 C C . CYS B 1 66 ? 5.868 -23.4 -22.171 1 98.29 66 CYS B C 1
ATOM 2668 O O . CYS B 1 66 ? 5.444 -22.297 -22.519 1 98.29 66 CYS B O 1
ATOM 2670 N N . ASN B 1 67 ? 5.199 -24.531 -22.363 1 97.95 67 ASN B N 1
ATOM 2671 C CA . ASN B 1 67 ? 3.86 -24.524 -22.942 1 97.95 67 ASN B CA 1
ATOM 2672 C C . ASN B 1 67 ? 2.834 -23.938 -21.977 1 97.95 67 ASN B C 1
ATOM 2674 O O . ASN B 1 67 ? 2.897 -24.186 -20.771 1 97.95 67 ASN B O 1
ATOM 2678 N N . ILE B 1 68 ? 1.92 -23.186 -22.55 1 98.17 68 ILE B N 1
ATOM 2679 C CA . ILE B 1 68 ? 0.804 -22.673 -21.764 1 98.17 68 ILE B CA 1
ATOM 2680 C C . ILE B 1 68 ? -0.241 -23.77 -21.574 1 98.17 68 ILE B C 1
ATOM 2682 O O . ILE B 1 68 ? -0.773 -24.304 -22.55 1 98.17 68 ILE B O 1
ATOM 2686 N N . THR B 1 69 ? -0.508 -24.107 -20.377 1 98.52 69 THR B N 1
ATOM 2687 C CA . THR B 1 69 ? -1.497 -25.126 -20.045 1 98.52 69 THR B CA 1
ATOM 2688 C C . THR B 1 69 ? -2.415 -24.644 -18.924 1 98.52 69 THR B C 1
ATOM 2690 O O . THR B 1 69 ? -2.097 -23.678 -18.227 1 98.52 69 THR B O 1
ATOM 2693 N N . SER B 1 70 ? -3.483 -25.303 -18.706 1 98.62 70 SER B N 1
ATOM 2694 C CA . SER B 1 70 ? -4.443 -24.91 -17.68 1 98.62 70 SER B CA 1
ATOM 2695 C C . SER B 1 70 ? -3.893 -25.166 -16.281 1 98.62 70 SER B C 1
ATOM 2697 O O . SER B 1 70 ? -4.367 -24.581 -15.305 1 98.62 70 SER B O 1
ATOM 2699 N N . ASP B 1 71 ? -2.856 -26.012 -16.144 1 98.78 71 ASP B N 1
ATOM 2700 C CA . ASP B 1 71 ? -2.277 -26.33 -14.843 1 98.78 71 ASP B CA 1
ATOM 2701 C C . ASP B 1 71 ? -1.55 -25.123 -14.255 1 98.78 71 ASP B C 1
ATOM 2703 O O . ASP B 1 71 ? -1.302 -25.068 -13.049 1 98.78 71 ASP B O 1
ATOM 2707 N N . LEU B 1 72 ? -1.205 -24.129 -15.101 1 98.87 72 LEU B N 1
ATOM 2708 C CA . LEU B 1 72 ? -0.468 -22.96 -14.634 1 98.87 72 LEU B CA 1
ATOM 2709 C C . LEU B 1 72 ? -1.349 -22.079 -13.754 1 98.87 72 LEU B C 1
ATOM 2711 O O . LEU B 1 72 ? -0.842 -21.282 -12.961 1 98.87 72 LEU B O 1
ATOM 2715 N N . ASN B 1 73 ? -2.622 -22.135 -13.891 1 98.68 73 ASN B N 1
ATOM 2716 C CA . ASN B 1 73 ? -3.636 -21.361 -13.183 1 98.68 73 ASN B CA 1
ATOM 2717 C C . ASN B 1 73 ? -4.952 -22.127 -13.077 1 98.68 73 ASN B C 1
ATOM 2719 O O . ASN B 1 73 ? -5.915 -21.815 -13.78 1 98.68 73 ASN B O 1
ATOM 2723 N N . PRO B 1 74 ? -5.004 -23.031 -12.174 1 98.79 74 PRO B N 1
ATOM 2724 C CA . PRO B 1 74 ? -6.104 -23.997 -12.143 1 98.79 74 PRO B CA 1
ATOM 2725 C C . PRO B 1 74 ? -7.432 -23.366 -11.73 1 98.79 74 PRO B C 1
ATOM 2727 O O . PRO B 1 74 ? -8.498 -23.909 -12.032 1 98.79 74 PRO B O 1
ATOM 2730 N N . ILE B 1 75 ? -7.386 -22.271 -11.013 1 98.72 75 ILE B N 1
ATOM 2731 C CA . ILE B 1 75 ? -8.616 -21.607 -10.597 1 98.72 75 ILE B CA 1
ATOM 2732 C C . ILE B 1 75 ? -8.588 -20.145 -11.038 1 98.72 75 ILE B C 1
ATOM 2734 O O . ILE B 1 75 ? -7.776 -19.357 -10.546 1 98.72 75 ILE B O 1
ATOM 2738 N N . LEU B 1 76 ? -9.464 -19.82 -11.935 1 98.09 76 LEU B N 1
ATOM 2739 C CA . LEU B 1 76 ? -9.605 -18.452 -12.424 1 98.09 76 LEU B CA 1
ATOM 2740 C C . LEU B 1 76 ? -10.98 -17.891 -12.079 1 98.09 76 LEU B C 1
ATOM 2742 O O . LEU B 1 76 ? -12.001 -18.52 -12.365 1 98.09 76 LEU B O 1
ATOM 2746 N N . LEU B 1 77 ? -11.002 -16.815 -11.386 1 97.47 77 LEU B N 1
ATOM 2747 C CA . LEU B 1 77 ? -12.232 -16.113 -11.036 1 97.47 77 LEU B CA 1
ATOM 2748 C C . LEU B 1 77 ? -12.395 -14.85 -11.875 1 97.47 77 LEU B C 1
ATOM 2750 O O . LEU B 1 77 ? -11.507 -13.995 -11.897 1 97.47 77 LEU B O 1
ATOM 2754 N N . LYS B 1 78 ? -13.471 -14.731 -12.54 1 95.88 78 LYS B N 1
ATOM 2755 C CA . LYS B 1 78 ? -13.814 -13.52 -13.28 1 95.88 78 LYS B CA 1
ATOM 2756 C C . LYS B 1 78 ? -14.97 -12.778 -12.615 1 95.88 78 LYS B C 1
ATOM 2758 O O . LYS B 1 78 ? -16.123 -13.205 -12.707 1 95.88 78 LYS B O 1
ATOM 2763 N N . PRO B 1 79 ? -14.591 -11.695 -12.008 1 93.84 79 PRO B N 1
ATOM 2764 C CA . PRO B 1 79 ? -15.645 -10.962 -11.302 1 93.84 79 PRO B CA 1
ATOM 2765 C C . PRO B 1 79 ? -16.756 -10.483 -12.233 1 93.84 79 PRO B C 1
ATOM 2767 O O . PRO B 1 79 ? -16.48 -10.016 -13.341 1 93.84 79 PRO B O 1
ATOM 2770 N N . VAL B 1 80 ? -18.007 -10.528 -11.794 1 93.34 80 VAL B N 1
ATOM 2771 C CA . VAL B 1 80 ? -19.133 -10.089 -12.613 1 93.34 80 VAL B CA 1
ATOM 2772 C C . VAL B 1 80 ? -20.025 -9.151 -11.804 1 93.34 80 VAL B C 1
ATOM 2774 O O . VAL B 1 80 ? -21.156 -8.863 -12.203 1 93.34 80 VAL B O 1
ATOM 2777 N N . GLY B 1 81 ? -19.614 -8.716 -10.665 1 87.21 81 GLY B N 1
ATOM 2778 C CA . GLY B 1 81 ? -20.361 -7.766 -9.856 1 87.21 81 GLY B CA 1
ATOM 2779 C C . GLY B 1 81 ? -21.126 -8.421 -8.721 1 87.21 81 GLY B C 1
ATOM 2780 O O . GLY B 1 81 ? -21.28 -9.643 -8.694 1 87.21 81 GLY B O 1
ATOM 2781 N N . ASP B 1 82 ? -21.516 -7.605 -7.683 1 87.81 82 ASP B N 1
ATOM 2782 C CA . ASP B 1 82 ? -22.341 -8.028 -6.555 1 87.81 82 ASP B CA 1
ATOM 2783 C C . ASP B 1 82 ? -21.729 -9.236 -5.849 1 87.81 82 ASP B C 1
ATOM 2785 O O . ASP B 1 82 ? -22.426 -10.21 -5.557 1 87.81 82 ASP B O 1
ATOM 2789 N N . TYR B 1 83 ? -20.458 -9.297 -5.797 1 88.27 83 TYR B N 1
ATOM 2790 C CA . TYR B 1 83 ? -19.693 -10.293 -5.054 1 88.27 83 TYR B CA 1
ATOM 2791 C C . TYR B 1 83 ? -19.764 -11.654 -5.736 1 88.27 83 TYR B C 1
ATOM 2793 O O . TYR B 1 83 ? -19.56 -12.688 -5.095 1 88.27 83 TYR B O 1
ATOM 2801 N N . ASN B 1 84 ? -20.153 -11.576 -7.051 1 94 84 ASN B N 1
ATOM 2802 C CA . ASN B 1 84 ? -20.171 -12.821 -7.81 1 94 84 ASN B CA 1
ATOM 2803 C C . ASN B 1 84 ? -18.994 -12.905 -8.778 1 94 84 ASN B C 1
ATOM 2805 O O . ASN B 1 84 ? -18.485 -11.879 -9.232 1 94 84 ASN B O 1
ATOM 2809 N N . SER B 1 85 ? -18.602 -14.156 -9.048 1 96.52 85 SER B N 1
ATOM 2810 C CA . SER B 1 85 ? -17.562 -14.428 -10.035 1 96.52 85 SER B CA 1
ATOM 2811 C C . SER B 1 85 ? -17.892 -15.668 -10.858 1 96.52 85 SER B C 1
ATOM 2813 O O . SER B 1 85 ? -18.523 -16.602 -10.358 1 96.52 85 SER B O 1
ATOM 2815 N N . LEU B 1 86 ? -17.572 -15.575 -12.103 1 97.74 86 LEU B N 1
ATOM 2816 C CA . LEU B 1 86 ? -17.5 -16.798 -12.895 1 97.74 86 LEU B CA 1
ATOM 2817 C C . LEU B 1 86 ? -16.242 -17.591 -12.559 1 97.74 86 LEU B C 1
ATOM 2819 O O . LEU B 1 86 ? -15.129 -17.07 -12.661 1 97.74 86 LEU B O 1
ATOM 2823 N N . VAL B 1 87 ? -16.45 -18.825 -12.153 1 98.24 87 VAL B N 1
ATOM 2824 C CA . VAL B 1 87 ? -15.34 -19.663 -11.713 1 98.24 87 VAL B CA 1
ATOM 2825 C C . VAL B 1 87 ? -14.921 -20.6 -12.844 1 98.24 87 VAL B C 1
ATOM 2827 O O . VAL B 1 87 ? -15.756 -21.3 -13.421 1 98.24 87 VAL B O 1
ATOM 2830 N N . TYR B 1 88 ? -13.7 -20.573 -13.217 1 98.41 88 TYR B N 1
ATOM 2831 C CA . TYR B 1 88 ? -13.097 -21.503 -14.165 1 98.41 88 TYR B CA 1
ATOM 2832 C C . TYR B 1 88 ? -12.181 -22.491 -13.453 1 98.41 88 TYR B C 1
ATOM 2834 O O . TYR B 1 88 ? -11.361 -22.098 -12.621 1 98.41 88 TYR B O 1
ATOM 2842 N N . LEU B 1 89 ? -12.317 -23.785 -13.717 1 98.63 89 LEU B N 1
ATOM 2843 C CA . LEU B 1 89 ? -11.473 -24.842 -13.169 1 98.63 89 LEU B CA 1
ATOM 2844 C C . LEU B 1 89 ? -10.684 -25.535 -14.275 1 98.63 89 LEU B C 1
ATOM 2846 O O . LEU B 1 89 ? -11.27 -26.097 -15.203 1 98.63 89 LEU B O 1
ATOM 2850 N N . ASN B 1 90 ? -9.395 -25.422 -14.153 1 98.3 90 ASN B N 1
ATOM 2851 C CA . ASN B 1 90 ? -8.497 -25.986 -15.155 1 98.3 90 ASN B CA 1
ATOM 2852 C C . ASN B 1 90 ? -8.88 -25.544 -16.564 1 98.3 90 ASN B C 1
ATOM 2854 O O . ASN B 1 90 ? -8.94 -26.364 -17.482 1 98.3 90 ASN B O 1
ATOM 2858 N N . GLY B 1 91 ? -9.265 -24.274 -16.593 1 98.33 91 GLY B N 1
ATOM 2859 C CA . GLY B 1 91 ? -9.458 -23.629 -17.882 1 98.33 91 GLY B CA 1
ATOM 2860 C C . GLY B 1 91 ? -10.876 -23.755 -18.405 1 98.33 91 GLY B C 1
ATOM 2861 O O . GLY B 1 91 ? -11.2 -23.224 -19.47 1 98.33 91 GLY B O 1
ATOM 2862 N N . LYS B 1 92 ? -11.702 -24.434 -17.714 1 98.27 92 LYS B N 1
ATOM 2863 C CA . LYS B 1 92 ? -13.079 -24.642 -18.152 1 98.27 92 LYS B CA 1
ATOM 2864 C C . LYS B 1 92 ? -14.066 -23.973 -17.199 1 98.27 92 LYS B C 1
ATOM 2866 O O . LYS B 1 92 ? -13.898 -24.036 -15.979 1 98.27 92 LYS B O 1
ATOM 2871 N N . ARG B 1 93 ? -15.059 -23.373 -17.817 1 97.4 93 ARG B N 1
ATOM 2872 C CA . ARG B 1 93 ? -16.093 -22.76 -16.99 1 97.4 93 ARG B CA 1
ATOM 2873 C C . ARG B 1 93 ? -16.764 -23.796 -16.095 1 97.4 93 ARG B C 1
ATOM 2875 O O . ARG B 1 93 ? -17.175 -24.859 -16.566 1 97.4 93 ARG B O 1
ATOM 2882 N N . TYR B 1 94 ? -16.831 -23.461 -14.878 1 97.63 94 TYR B N 1
ATOM 2883 C CA . TYR B 1 94 ? -17.439 -24.367 -13.91 1 97.63 94 TYR B CA 1
ATOM 2884 C C . TYR B 1 94 ? -18.815 -23.869 -13.486 1 97.63 94 TYR B C 1
ATOM 2886 O O . TYR B 1 94 ? -19.836 -24.458 -13.851 1 97.63 94 TYR B O 1
ATOM 2894 N N . LYS B 1 95 ? -18.854 -22.639 -12.789 1 97.06 95 LYS B N 1
ATOM 2895 C CA . LYS B 1 95 ? -20.125 -22.045 -12.385 1 97.06 95 LYS B CA 1
ATOM 2896 C C . LYS B 1 95 ? -19.93 -20.616 -11.885 1 97.06 95 LYS B C 1
ATOM 2898 O O . LYS B 1 95 ? -18.798 -20.169 -11.695 1 97.06 95 LYS B O 1
ATOM 2903 N N . LYS B 1 96 ? -21.056 -19.974 -11.761 1 97.68 96 LYS B N 1
ATOM 2904 C CA . LYS B 1 96 ? -21.085 -18.682 -11.081 1 97.68 96 LYS B CA 1
ATOM 2905 C C . LYS B 1 96 ? -21.266 -18.857 -9.575 1 97.68 96 LYS B C 1
ATOM 2907 O O . LYS B 1 96 ? -22.111 -19.638 -9.133 1 97.68 96 LYS B O 1
ATOM 2912 N N . MET B 1 97 ? -20.4 -18.213 -8.804 1 97.02 97 MET B N 1
ATOM 2913 C CA . MET B 1 97 ? -20.48 -18.38 -7.356 1 97.02 97 MET B CA 1
ATOM 2914 C C . MET B 1 97 ? -20.429 -17.031 -6.648 1 97.02 97 MET B C 1
ATOM 2916 O O . MET B 1 97 ? -19.694 -16.134 -7.064 1 97.02 97 MET B O 1
ATOM 2920 N N . HIS B 1 98 ? -21.184 -16.915 -5.613 1 95.22 98 HIS B N 1
ATOM 2921 C CA . HIS B 1 98 ? -21.028 -15.811 -4.672 1 95.22 98 HIS B CA 1
ATOM 2922 C C . HIS B 1 98 ? -19.763 -15.976 -3.835 1 95.22 98 HIS B C 1
ATOM 2924 O O . HIS B 1 98 ? -19.377 -17.098 -3.5 1 95.22 98 HIS B O 1
ATOM 2930 N N . ALA B 1 99 ? -19.185 -14.895 -3.452 1 92 99 ALA B N 1
ATOM 2931 C CA . ALA B 1 99 ? -17.936 -14.907 -2.694 1 92 99 ALA B CA 1
ATOM 2932 C C . ALA B 1 99 ? -18.064 -15.767 -1.44 1 92 99 ALA B C 1
ATOM 2934 O O . ALA B 1 99 ? -17.164 -16.548 -1.121 1 92 99 ALA B O 1
ATOM 2935 N N . LYS B 1 100 ? -19.082 -15.672 -0.762 1 90.87 100 LYS B N 1
ATOM 2936 C CA . LYS B 1 100 ? -19.303 -16.436 0.463 1 90.87 100 LYS B CA 1
ATOM 2937 C C . LYS B 1 100 ? -19.285 -17.936 0.186 1 90.87 100 LYS B C 1
ATOM 2939 O O . LYS B 1 100 ? -18.624 -18.696 0.897 1 90.87 100 LYS B O 1
ATOM 2944 N N . ASP B 1 101 ? -20.011 -18.324 -0.827 1 94.49 101 ASP B N 1
ATOM 2945 C CA . ASP B 1 101 ? -20.067 -19.735 -1.199 1 94.49 101 ASP B CA 1
ATOM 2946 C C . ASP B 1 101 ? -18.7 -20.236 -1.66 1 94.49 101 ASP B C 1
ATOM 2948 O O . ASP B 1 101 ? -18.307 -21.361 -1.343 1 94.49 101 ASP B O 1
ATOM 2952 N N . TYR B 1 102 ? -18.08 -19.46 -2.377 1 95.48 102 TYR B N 1
ATOM 2953 C CA . TYR B 1 102 ? -16.754 -19.819 -2.867 1 95.48 102 TYR B CA 1
ATOM 2954 C C . TYR B 1 102 ? -15.811 -20.13 -1.711 1 95.48 102 TYR B C 1
ATOM 2956 O O . TYR B 1 102 ? -15.17 -21.183 -1.691 1 95.48 102 TYR B O 1
ATOM 2964 N N . TYR B 1 103 ? -15.739 -19.261 -0.729 1 91.69 103 TYR B N 1
ATOM 2965 C CA . TYR B 1 103 ? -14.789 -19.404 0.369 1 91.69 103 TYR B CA 1
ATOM 2966 C C . TYR B 1 103 ? -15.258 -20.459 1.363 1 91.69 103 TYR B C 1
ATOM 2968 O O . TYR B 1 103 ? -14.481 -21.325 1.772 1 91.69 103 TYR B O 1
ATOM 2976 N N . GLU B 1 104 ? -16.467 -20.55 1.65 1 91.34 104 GLU B N 1
ATOM 2977 C CA . GLU B 1 104 ? -16.958 -21.409 2.723 1 91.34 104 GLU B CA 1
ATOM 2978 C C . GLU B 1 104 ? -17.154 -22.842 2.237 1 91.34 104 GLU B C 1
ATOM 2980 O O . GLU B 1 104 ? -16.981 -23.792 3.004 1 91.34 104 GLU B O 1
ATOM 2985 N N . LYS B 1 105 ? -17.458 -22.961 0.969 1 94.73 105 LYS B N 1
ATOM 2986 C CA . LYS B 1 105 ? -17.886 -24.285 0.526 1 94.73 105 LYS B CA 1
ATOM 2987 C C . LYS B 1 105 ? -16.908 -24.869 -0.488 1 94.73 105 LYS B C 1
ATOM 2989 O O . LYS B 1 105 ? -16.756 -26.088 -0.583 1 94.73 105 LYS B O 1
ATOM 2994 N N . PHE B 1 106 ? -16.312 -24.037 -1.186 1 96.48 106 PHE B N 1
ATOM 2995 C CA . PHE B 1 106 ? -15.572 -24.544 -2.335 1 96.48 106 PHE B CA 1
ATOM 2996 C C . PHE B 1 106 ? -14.085 -24.647 -2.019 1 96.48 106 PHE B C 1
ATOM 2998 O O . PHE B 1 106 ? -13.46 -25.678 -2.28 1 96.48 106 PHE B O 1
ATOM 3005 N N . VAL B 1 107 ? -13.494 -23.646 -1.403 1 95.85 107 VAL B N 1
ATOM 3006 C CA . VAL B 1 107 ? -12.05 -23.474 -1.288 1 95.85 107 VAL B CA 1
ATOM 3007 C C . VAL B 1 107 ? -11.443 -24.67 -0.559 1 95.85 107 VAL B C 1
ATOM 3009 O O . VAL B 1 107 ? -10.506 -25.299 -1.057 1 95.85 107 VAL B O 1
ATOM 3012 N N . ASN B 1 108 ? -12.004 -25.087 0.539 1 93.99 108 ASN B N 1
ATOM 3013 C CA . ASN B 1 108 ? -11.396 -26.104 1.39 1 93.99 108 ASN B CA 1
ATOM 3014 C C . ASN B 1 108 ? -11.837 -27.509 0.987 1 93.99 108 ASN B C 1
ATOM 3016 O O . ASN B 1 108 ? -11.457 -28.491 1.626 1 93.99 108 ASN B O 1
ATOM 3020 N N . THR B 1 109 ? -12.611 -27.659 -0.039 1 95.2 109 THR B N 1
ATOM 3021 C CA . THR B 1 109 ? -13.045 -28.959 -0.538 1 95.2 109 THR B CA 1
ATOM 3022 C C . THR B 1 109 ? -12.506 -29.206 -1.944 1 95.2 109 THR B C 1
ATOM 3024 O O . THR B 1 109 ? -11.343 -29.581 -2.111 1 95.2 109 THR B O 1
ATOM 3027 N N . GLN B 1 110 ? -13.213 -28.772 -2.886 1 96.42 110 GLN B N 1
ATOM 3028 C CA . GLN B 1 110 ? -12.821 -29.033 -4.267 1 96.42 110 GLN B CA 1
ATOM 3029 C C . GLN B 1 110 ? -11.69 -28.105 -4.702 1 96.42 110 GLN B C 1
ATOM 3031 O O . GLN B 1 110 ? -10.807 -28.509 -5.461 1 96.42 110 GLN B O 1
ATOM 3036 N N . GLY B 1 111 ? -11.71 -26.926 -4.231 1 97.27 111 GLY B N 1
ATOM 3037 C CA . GLY B 1 111 ? -10.752 -25.918 -4.655 1 97.27 111 GLY B CA 1
ATOM 3038 C C . GLY B 1 111 ? -9.313 -26.306 -4.373 1 97.27 111 GLY B C 1
ATOM 3039 O O . GLY B 1 111 ? -8.485 -26.344 -5.286 1 97.27 111 GLY B O 1
ATOM 3040 N N . ILE B 1 112 ? -9.079 -26.664 -3.153 1 97.19 112 ILE B N 1
ATOM 3041 C CA . ILE B 1 112 ? -7.713 -26.977 -2.749 1 97.19 112 ILE B CA 1
ATOM 3042 C C . ILE B 1 112 ? -7.24 -28.242 -3.461 1 97.19 112 ILE B C 1
ATOM 3044 O O . ILE B 1 112 ? -6.066 -28.359 -3.818 1 97.19 112 ILE B O 1
ATOM 3048 N N . LYS B 1 113 ? -8.101 -29.19 -3.706 1 97.87 113 LYS B N 1
ATOM 3049 C CA . LYS B 1 113 ? -7.748 -30.432 -4.387 1 97.87 113 LYS B CA 1
ATOM 3050 C C . LYS B 1 113 ? -7.317 -30.167 -5.826 1 97.87 113 LYS B C 1
ATOM 3052 O O . LYS B 1 113 ? -6.319 -30.722 -6.293 1 97.87 113 LYS B O 1
ATOM 3057 N N . ILE B 1 114 ? -8.032 -29.354 -6.459 1 98.33 114 ILE B N 1
ATOM 3058 C CA . ILE B 1 114 ? -7.748 -29.025 -7.851 1 98.33 114 ILE B CA 1
ATOM 3059 C C . ILE B 1 114 ? -6.413 -28.289 -7.945 1 98.33 114 ILE B C 1
ATOM 3061 O O . ILE B 1 114 ? -5.591 -28.589 -8.813 1 98.33 114 ILE B O 1
ATOM 3065 N N . ALA B 1 115 ? -6.22 -27.327 -7.094 1 98.45 115 ALA B N 1
ATOM 3066 C CA . ALA B 1 115 ? -4.978 -26.558 -7.065 1 98.45 115 ALA B CA 1
ATOM 3067 C C . ALA B 1 115 ? -3.776 -27.468 -6.834 1 98.45 115 ALA B C 1
ATOM 3069 O O . ALA B 1 115 ? -2.773 -27.375 -7.546 1 98.45 115 ALA B O 1
ATOM 3070 N N . LEU B 1 116 ? -3.898 -28.381 -5.913 1 98.33 116 LEU B N 1
ATOM 3071 C CA . LEU B 1 116 ? -2.782 -29.243 -5.537 1 98.33 116 LEU B CA 1
ATOM 3072 C C . LEU B 1 116 ? -2.506 -30.278 -6.623 1 98.33 116 LEU B C 1
ATOM 3074 O O . LEU B 1 116 ? -1.355 -30.66 -6.844 1 98.33 116 LEU B O 1
ATOM 3078 N N . LYS B 1 117 ? -3.544 -30.75 -7.257 1 98.61 117 LYS B N 1
ATOM 3079 C CA . LYS B 1 117 ? -3.357 -31.682 -8.366 1 98.61 117 LYS B CA 1
ATOM 3080 C C . LYS B 1 117 ? -2.545 -31.044 -9.489 1 98.61 117 LYS B C 1
ATOM 3082 O O . LYS B 1 117 ? -1.616 -31.658 -10.016 1 98.61 117 LYS B O 1
ATOM 3087 N N . SER B 1 118 ? -2.913 -29.835 -9.833 1 98.76 118 SER B N 1
ATOM 3088 C CA . SER B 1 118 ? -2.178 -29.114 -10.866 1 98.76 118 SER B CA 1
ATOM 3089 C C . SER B 1 118 ? -0.737 -28.854 -10.44 1 98.76 118 SER B C 1
ATOM 3091 O O . SER B 1 118 ? 0.189 -28.997 -11.241 1 98.76 118 SER B O 1
ATOM 3093 N N . LEU B 1 119 ? -0.561 -28.47 -9.231 1 98.65 119 LEU B N 1
ATOM 3094 C CA . LEU B 1 119 ? 0.779 -28.237 -8.704 1 98.65 119 LEU B CA 1
ATOM 3095 C C . LEU B 1 119 ? 1.632 -29.496 -8.808 1 98.65 119 LEU B C 1
ATOM 3097 O O . LEU B 1 119 ? 2.781 -29.438 -9.253 1 98.65 119 LEU B O 1
ATOM 3101 N N . LYS B 1 120 ? 1.086 -30.592 -8.431 1 98.3 120 LYS B N 1
ATOM 3102 C CA . LYS B 1 120 ? 1.803 -31.862 -8.495 1 98.3 120 LYS B CA 1
ATOM 3103 C C . LYS B 1 120 ? 2.186 -32.205 -9.932 1 98.3 120 LYS B C 1
ATOM 3105 O O . LYS B 1 120 ? 3.305 -32.654 -10.191 1 98.3 120 LYS B O 1
ATOM 3110 N N . THR B 1 121 ? 1.262 -32.013 -10.829 1 98.51 121 THR B N 1
ATOM 3111 C CA . THR B 1 121 ? 1.532 -32.248 -12.243 1 98.51 121 THR B CA 1
ATOM 3112 C C . THR B 1 121 ? 2.752 -31.455 -12.7 1 98.51 121 THR B C 1
ATOM 3114 O O . THR B 1 121 ? 3.635 -31.996 -13.369 1 98.51 121 THR B O 1
ATOM 3117 N N . LEU B 1 122 ? 2.804 -30.194 -12.329 1 98.59 122 LEU B N 1
ATOM 3118 C CA . LEU B 1 122 ? 3.922 -29.344 -12.724 1 98.59 122 LEU B CA 1
ATOM 3119 C C . LEU B 1 122 ? 5.208 -29.78 -12.03 1 98.59 122 LEU B C 1
ATOM 3121 O O . LEU B 1 122 ? 6.267 -29.84 -12.658 1 98.59 122 LEU B O 1
ATOM 3125 N N . GLN B 1 123 ? 5.142 -30.084 -10.757 1 97.91 123 GLN B N 1
ATOM 3126 C CA . GLN B 1 123 ? 6.319 -30.502 -10.003 1 97.91 123 GLN B CA 1
ATOM 3127 C C . GLN B 1 123 ? 6.899 -31.798 -10.562 1 97.91 123 GLN B C 1
ATOM 3129 O O . GLN B 1 123 ? 8.113 -32.01 -10.52 1 97.91 123 GLN B O 1
ATOM 3134 N N . ASP B 1 124 ? 6.044 -32.643 -11.106 1 97.78 124 ASP B N 1
ATOM 3135 C CA . ASP B 1 124 ? 6.479 -33.92 -11.662 1 97.78 124 ASP B CA 1
ATOM 3136 C C . ASP B 1 124 ? 7.149 -33.728 -13.02 1 97.78 124 ASP B C 1
ATOM 3138 O O . ASP B 1 124 ? 7.922 -34.58 -13.463 1 97.78 124 ASP B O 1
ATOM 3142 N N . ASN B 1 125 ? 6.925 -32.627 -13.678 1 97.8 125 ASN B N 1
ATOM 3143 C CA . ASN B 1 125 ? 7.313 -32.514 -15.08 1 97.8 125 ASN B CA 1
ATOM 3144 C C . ASN B 1 125 ? 8.347 -31.412 -15.289 1 97.8 125 ASN B C 1
ATOM 3146 O O . ASN B 1 125 ? 8.932 -31.3 -16.368 1 97.8 125 ASN B O 1
ATOM 3150 N N . PHE B 1 126 ? 8.608 -30.59 -14.298 1 98.29 126 PHE B N 1
ATOM 3151 C CA . PHE B 1 126 ? 9.542 -29.477 -14.42 1 98.29 126 PHE B CA 1
ATOM 3152 C C . PHE B 1 126 ? 10.596 -29.532 -13.321 1 98.29 126 PHE B C 1
ATOM 3154 O O . PHE B 1 126 ? 10.376 -30.141 -12.272 1 98.29 126 PHE B O 1
ATOM 3161 N N . ASP B 1 127 ? 11.73 -28.892 -13.537 1 97.91 127 ASP B N 1
ATOM 3162 C CA . ASP B 1 127 ? 12.813 -28.832 -12.561 1 97.91 127 ASP B CA 1
ATOM 3163 C C . ASP B 1 127 ? 12.496 -27.835 -11.448 1 97.91 127 ASP B C 1
ATOM 3165 O O . ASP B 1 127 ? 12.95 -27.997 -10.314 1 97.91 127 ASP B O 1
ATOM 3169 N N . LEU B 1 128 ? 11.784 -26.801 -11.8 1 98.51 128 LEU B N 1
ATOM 3170 C CA . LEU B 1 128 ? 11.499 -25.689 -10.899 1 98.51 128 LEU B CA 1
ATOM 3171 C C . LEU B 1 128 ? 10.112 -25.114 -11.167 1 98.51 128 LEU B C 1
ATOM 3173 O O . LEU B 1 128 ? 9.762 -24.836 -12.316 1 98.51 128 LEU B O 1
ATOM 3177 N N . VAL B 1 129 ? 9.311 -25.009 -10.16 1 98.82 129 VAL B N 1
ATOM 3178 C CA . VAL B 1 129 ? 8.033 -24.31 -10.247 1 98.82 129 VAL B CA 1
ATOM 3179 C C . VAL B 1 129 ? 8.107 -22.997 -9.472 1 98.82 129 VAL B C 1
ATOM 3181 O O . VAL B 1 129 ? 8.493 -22.982 -8.3 1 98.82 129 VAL B O 1
ATOM 3184 N N . ILE B 1 130 ? 7.825 -21.898 -10.101 1 98.89 130 ILE B N 1
ATOM 3185 C CA . ILE B 1 130 ? 7.771 -20.592 -9.454 1 98.89 130 ILE B CA 1
ATOM 3186 C C . ILE B 1 130 ? 6.316 -20.181 -9.239 1 98.89 130 ILE B C 1
ATOM 3188 O O . ILE B 1 130 ? 5.59 -19.92 -10.201 1 98.89 130 ILE B O 1
ATOM 3192 N N . LEU B 1 131 ? 5.946 -20.105 -8.017 1 98.9 131 LEU B N 1
ATOM 3193 C CA . LEU B 1 131 ? 4.561 -19.835 -7.648 1 98.9 131 LEU B CA 1
ATOM 3194 C C . LEU B 1 131 ? 4.345 -18.346 -7.4 1 98.9 131 LEU B C 1
ATOM 3196 O O . LEU B 1 131 ? 5.246 -17.655 -6.918 1 98.9 131 LEU B O 1
ATOM 3200 N N . GLU B 1 132 ? 3.2 -17.895 -7.723 1 98.86 132 GLU B N 1
ATOM 3201 C CA . GLU B 1 132 ? 2.772 -16.53 -7.435 1 98.86 132 GLU B CA 1
ATOM 3202 C C . GLU B 1 132 ? 1.613 -16.512 -6.444 1 98.86 132 GLU B C 1
ATOM 3204 O O . GLU B 1 132 ? 0.595 -17.174 -6.658 1 98.86 132 GLU B O 1
ATOM 3209 N N . GLY B 1 133 ? 1.76 -15.77 -5.396 1 98.45 133 GLY B N 1
ATOM 3210 C CA . GLY B 1 133 ? 0.674 -15.584 -4.447 1 98.45 133 GLY B CA 1
ATOM 3211 C C . GLY B 1 133 ? -0.376 -14.599 -4.927 1 98.45 133 GLY B C 1
ATOM 3212 O O . GLY B 1 133 ? -0.265 -14.052 -6.026 1 98.45 133 GLY B O 1
ATOM 3213 N N . ALA B 1 134 ? -1.364 -14.415 -4.119 1 96.93 134 ALA B N 1
ATOM 3214 C CA . ALA B 1 134 ? -2.442 -13.474 -4.411 1 96.93 134 ALA B CA 1
ATOM 3215 C C . ALA B 1 134 ? -2.644 -12.496 -3.258 1 96.93 134 ALA B C 1
ATOM 3217 O O . ALA B 1 134 ? -2.688 -12.9 -2.093 1 96.93 134 ALA B O 1
ATOM 3218 N N . GLY B 1 135 ? -2.756 -11.228 -3.618 1 94.96 135 GLY B N 1
ATOM 3219 C CA . GLY B 1 135 ? -2.939 -10.229 -2.577 1 94.96 135 GLY B CA 1
ATOM 3220 C C . GLY B 1 135 ? -1.848 -10.258 -1.523 1 94.96 135 GLY B C 1
ATOM 3221 O O . GLY B 1 135 ? -0.662 -10.178 -1.849 1 94.96 135 GLY B O 1
ATOM 3222 N N . SER B 1 136 ? -2.29 -10.358 -0.324 1 96.82 136 SER B N 1
ATOM 3223 C CA . SER B 1 136 ? -1.393 -10.427 0.825 1 96.82 136 SER B CA 1
ATOM 3224 C C . SER B 1 136 ? -1.643 -11.687 1.647 1 96.82 136 SER B C 1
ATOM 3226 O O . SER B 1 136 ? -2.793 -12.072 1.868 1 96.82 136 SER B O 1
ATOM 3228 N N . PRO B 1 137 ? -0.592 -12.342 2.099 1 97.73 137 PRO B N 1
ATOM 3229 C CA . PRO B 1 137 ? -0.781 -13.532 2.932 1 97.73 137 PRO B CA 1
ATOM 3230 C C . PRO B 1 137 ? -1.222 -13.192 4.354 1 97.73 137 PRO B C 1
ATOM 3232 O O . PRO B 1 137 ? -1.494 -14.094 5.151 1 97.73 137 PRO B O 1
ATOM 3235 N N . ALA B 1 138 ? -1.329 -11.912 4.61 1 96.27 138 ALA B N 1
ATOM 3236 C CA . ALA B 1 138 ? -1.616 -11.479 5.975 1 96.27 138 ALA B CA 1
ATOM 3237 C C . ALA B 1 138 ? -3.055 -10.989 6.104 1 96.27 138 ALA B C 1
ATOM 3239 O O . ALA B 1 138 ? -3.357 -10.143 6.95 1 96.27 138 ALA B O 1
ATOM 3240 N N . GLU B 1 139 ? -3.879 -11.46 5.227 1 93.38 139 GLU B N 1
ATOM 3241 C CA . GLU B 1 139 ? -5.303 -11.182 5.385 1 93.38 139 GLU B CA 1
ATOM 3242 C C . GLU B 1 139 ? -5.918 -12.049 6.48 1 93.38 139 GLU B C 1
ATO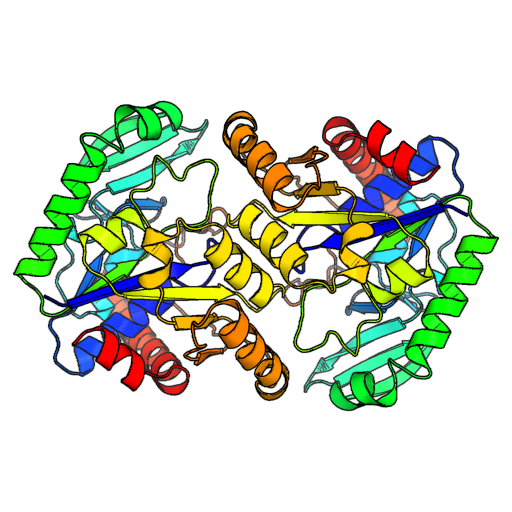M 3244 O O . GLU B 1 139 ? -6.551 -13.067 6.191 1 93.38 139 GLU B O 1
ATOM 3249 N N . ILE B 1 140 ? -5.843 -11.598 7.668 1 91.44 140 ILE B N 1
ATOM 3250 C CA . ILE B 1 140 ? -6.138 -12.409 8.844 1 91.44 140 ILE B CA 1
ATOM 3251 C C . ILE B 1 140 ? -7.635 -12.706 8.905 1 91.44 140 ILE B C 1
ATOM 3253 O O . ILE B 1 140 ? -8.056 -13.675 9.541 1 91.44 140 ILE B O 1
ATOM 3257 N N . ASN B 1 141 ? -8.409 -11.895 8.25 1 89.06 141 ASN B N 1
ATOM 3258 C CA . ASN B 1 141 ? -9.85 -12.121 8.197 1 89.06 141 ASN B CA 1
ATOM 3259 C C . ASN B 1 141 ? -10.2 -13.29 7.28 1 89.06 141 ASN B C 1
ATOM 3261 O O . ASN B 1 141 ? -11.287 -13.862 7.385 1 89.06 141 ASN B O 1
ATOM 3265 N N . LEU B 1 142 ? -9.283 -13.712 6.424 1 88.17 142 LEU B N 1
ATOM 3266 C CA . LEU B 1 142 ? -9.564 -14.742 5.431 1 88.17 142 LEU B CA 1
ATOM 3267 C C . LEU B 1 142 ? -8.542 -15.871 5.513 1 88.17 142 LEU B C 1
ATOM 3269 O O . LEU B 1 142 ? -8.477 -16.721 4.623 1 88.17 142 LEU B O 1
ATOM 3273 N N . GLN B 1 143 ? -7.803 -15.92 6.517 1 89.27 143 GLN B N 1
ATOM 3274 C CA . GLN B 1 143 ? -6.661 -16.821 6.628 1 89.27 143 GLN B CA 1
ATOM 3275 C C . GLN B 1 143 ? -7.1 -18.28 6.532 1 89.27 143 GLN B C 1
ATOM 3277 O O . GLN B 1 143 ? -6.395 -19.108 5.953 1 89.27 143 GLN B O 1
ATOM 3282 N N . LYS B 1 144 ? -8.244 -18.612 7.075 1 89.05 144 LYS B N 1
ATOM 3283 C CA . LYS B 1 144 ? -8.712 -19.995 7.096 1 89.05 144 LYS B CA 1
ATOM 3284 C C . LYS B 1 144 ? -9.057 -20.48 5.691 1 89.05 144 LYS B C 1
ATOM 3286 O O . LYS B 1 144 ? -9.178 -21.684 5.456 1 89.05 144 LYS B O 1
ATOM 3291 N N . PHE B 1 145 ? -9.17 -19.539 4.767 1 92.3 145 PHE B N 1
ATOM 3292 C CA . PHE B 1 145 ? -9.555 -19.871 3.4 1 92.3 145 PHE B CA 1
ATOM 3293 C C . PHE B 1 145 ? -8.385 -19.669 2.444 1 92.3 145 PHE B C 1
ATOM 3295 O O . PHE B 1 145 ? -8.582 -19.512 1.238 1 92.3 145 PHE B O 1
ATOM 3302 N N . ASP B 1 146 ? -7.206 -19.682 2.972 1 93.75 146 ASP B N 1
ATOM 3303 C CA . ASP B 1 146 ? -6.031 -19.451 2.137 1 93.75 146 ASP B CA 1
ATOM 3304 C C . ASP B 1 146 ? -5.814 -20.607 1.163 1 93.75 146 ASP B C 1
ATOM 3306 O O . ASP B 1 146 ? -5.575 -21.741 1.581 1 93.75 146 ASP B O 1
ATOM 3310 N N . ILE B 1 147 ? -5.826 -20.308 -0.098 1 96.68 147 ILE B N 1
ATOM 3311 C CA . ILE B 1 147 ? -5.539 -21.283 -1.144 1 96.68 147 ILE B CA 1
ATOM 3312 C C . ILE B 1 147 ? -4.563 -20.684 -2.154 1 96.68 147 ILE B C 1
ATOM 3314 O O . ILE B 1 147 ? -4.416 -21.199 -3.265 1 96.68 147 ILE B O 1
ATOM 3318 N N . ALA B 1 148 ? -3.99 -19.565 -1.756 1 97.49 148 ALA B N 1
ATOM 3319 C CA . ALA B 1 148 ? -3.19 -18.866 -2.758 1 97.49 148 ALA B CA 1
ATOM 3320 C C . ALA B 1 148 ? -1.815 -18.503 -2.205 1 97.49 148 ALA B C 1
ATOM 3322 O O . ALA B 1 148 ? -0.916 -18.123 -2.96 1 97.49 148 ALA B O 1
ATOM 3323 N N . ASN B 1 149 ? -1.624 -18.625 -0.924 1 98 149 ASN B N 1
ATOM 3324 C CA . ASN B 1 149 ? -0.404 -18.102 -0.318 1 98 149 ASN B CA 1
ATOM 3325 C C . ASN B 1 149 ? 0.292 -19.154 0.54 1 98 149 ASN B C 1
ATOM 3327 O O . ASN B 1 149 ? 0.827 -20.133 0.017 1 98 149 ASN B O 1
ATOM 3331 N N . MET B 1 150 ? 0.196 -19.067 1.865 1 98.15 150 MET B N 1
ATOM 3332 C CA . MET B 1 150 ? 1.09 -19.826 2.735 1 98.15 150 MET B CA 1
ATOM 3333 C C . MET B 1 150 ? 0.723 -21.306 2.735 1 98.15 150 MET B C 1
ATOM 3335 O O . MET B 1 150 ? 1.598 -22.167 2.841 1 98.15 150 MET B O 1
ATOM 3339 N N . LYS B 1 151 ? -0.534 -21.632 2.669 1 96.8 151 LYS B N 1
ATOM 3340 C CA . LYS B 1 151 ? -0.93 -23.037 2.619 1 96.8 151 LYS B CA 1
ATOM 3341 C C . LYS B 1 151 ? -0.361 -23.725 1.381 1 96.8 151 LYS B C 1
ATOM 3343 O O . LYS B 1 151 ? 0.152 -24.843 1.467 1 96.8 151 LYS B O 1
ATOM 3348 N N . ILE B 1 152 ? -0.443 -23.058 0.303 1 98.02 152 ILE B N 1
ATOM 3349 C CA . ILE B 1 152 ? 0.09 -23.597 -0.944 1 98.02 152 ILE B CA 1
ATOM 3350 C C . ILE B 1 152 ? 1.613 -23.673 -0.863 1 98.02 152 ILE B C 1
ATOM 3352 O O . ILE B 1 152 ? 2.218 -24.643 -1.326 1 98.02 152 ILE B O 1
ATOM 3356 N N . ALA B 1 153 ? 2.239 -22.637 -0.326 1 98.28 153 ALA B N 1
ATOM 3357 C CA . ALA B 1 153 ? 3.69 -22.649 -0.159 1 98.28 153 ALA B CA 1
ATOM 3358 C C . ALA B 1 153 ? 4.14 -23.873 0.633 1 98.28 153 ALA B C 1
ATOM 3360 O O . ALA B 1 153 ? 5.103 -24.545 0.255 1 98.28 153 ALA B O 1
ATOM 3361 N N . GLN B 1 154 ? 3.452 -24.121 1.693 1 97.48 154 GLN B N 1
ATOM 3362 C CA . GLN B 1 154 ? 3.781 -25.262 2.541 1 97.48 154 GLN B CA 1
ATOM 3363 C C . GLN B 1 154 ? 3.619 -26.576 1.782 1 97.48 154 GLN B C 1
ATOM 3365 O O . GLN B 1 154 ? 4.502 -27.436 1.824 1 97.48 154 GLN B O 1
ATOM 3370 N N . LYS B 1 155 ? 2.474 -26.728 1.116 1 96.91 155 LYS B N 1
ATOM 3371 C CA . LYS B 1 155 ? 2.196 -27.951 0.37 1 96.91 155 LYS B CA 1
ATOM 3372 C C . LYS B 1 155 ? 3.214 -28.158 -0.747 1 96.91 155 LYS B C 1
ATOM 3374 O O . LYS B 1 155 ? 3.533 -29.295 -1.102 1 96.91 155 LYS B O 1
ATOM 3379 N N . ALA B 1 156 ? 3.737 -27.071 -1.274 1 97.37 156 ALA B N 1
ATOM 3380 C CA . ALA B 1 156 ? 4.706 -27.118 -2.367 1 97.37 156 ALA B CA 1
ATOM 3381 C C . ALA B 1 156 ? 6.127 -27.277 -1.834 1 97.37 156 ALA B C 1
ATOM 3383 O O . ALA B 1 156 ? 7.077 -27.403 -2.61 1 97.37 156 ALA B O 1
ATOM 3384 N N . ASN B 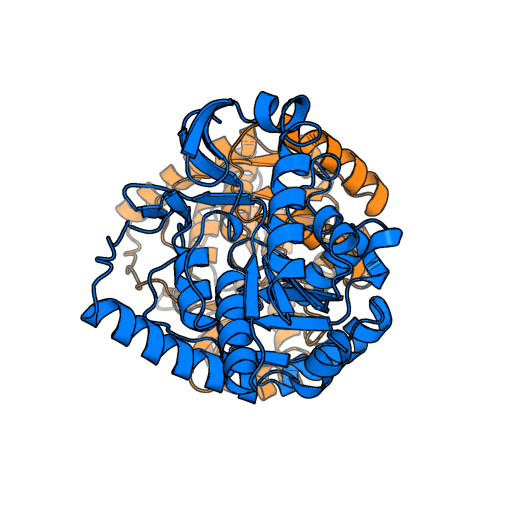1 157 ? 6.295 -27.21 -0.526 1 96.2 157 ASN B N 1
ATOM 3385 C CA . ASN B 1 157 ? 7.624 -27.141 0.072 1 96.2 157 ASN B CA 1
ATOM 3386 C C . ASN B 1 157 ? 8.464 -26.03 -0.552 1 96.2 157 ASN B C 1
ATOM 3388 O O . ASN B 1 157 ? 9.602 -26.262 -0.962 1 96.2 157 ASN B O 1
ATOM 3392 N N . ALA B 1 158 ? 7.841 -24.883 -0.651 1 98.15 158 ALA B N 1
ATOM 3393 C CA . ALA B 1 158 ? 8.468 -23.769 -1.358 1 98.15 158 ALA B CA 1
ATOM 3394 C C . ALA B 1 158 ? 9.12 -22.796 -0.38 1 98.15 158 ALA B C 1
ATOM 3396 O O . ALA B 1 158 ? 8.573 -22.522 0.69 1 98.15 158 ALA B O 1
ATOM 3397 N N . SER B 1 159 ? 10.303 -22.302 -0.727 1 98.33 159 SER B N 1
ATOM 3398 C CA . SER B 1 159 ? 10.777 -21.067 -0.112 1 98.33 159 SER B CA 1
ATOM 3399 C C . SER B 1 159 ? 9.983 -19.863 -0.606 1 98.33 159 SER B C 1
ATOM 3401 O O . SER B 1 159 ? 9.559 -19.824 -1.763 1 98.33 159 SER B O 1
ATOM 3403 N N . VAL B 1 160 ? 9.789 -18.891 0.275 1 98.78 160 VAL B N 1
ATOM 3404 C CA . VAL B 1 160 ? 8.946 -17.751 -0.068 1 98.78 160 VAL B CA 1
ATOM 3405 C C . VAL B 1 160 ? 9.785 -16.475 -0.086 1 98.78 160 VAL B C 1
ATOM 3407 O O . VAL B 1 160 ? 10.569 -16.227 0.832 1 98.78 160 VAL B O 1
ATOM 3410 N N . LEU B 1 161 ? 9.711 -15.722 -1.127 1 98.87 161 LEU B N 1
ATOM 3411 C CA . LEU B 1 161 ? 10.151 -14.332 -1.171 1 98.87 161 LEU B CA 1
ATOM 3412 C C . LEU B 1 161 ? 8.97 -13.382 -0.998 1 98.87 161 LEU B C 1
ATOM 3414 O O . LEU B 1 161 ? 7.946 -13.529 -1.67 1 98.87 161 LEU B O 1
ATOM 3418 N N . LEU B 1 162 ? 9.084 -12.5 -0.127 1 98.86 162 LEU B N 1
ATOM 3419 C CA . LEU B 1 162 ? 8.046 -11.504 0.122 1 98.86 162 LEU B CA 1
ATOM 3420 C C . LEU B 1 162 ? 8.424 -10.16 -0.492 1 98.86 162 LEU B C 1
ATOM 3422 O O . LEU B 1 162 ? 9.442 -9.57 -0.124 1 98.86 162 LEU B O 1
ATOM 3426 N N . VAL B 1 163 ? 7.575 -9.698 -1.4 1 98.76 163 VAL B N 1
ATOM 3427 C CA . VAL B 1 163 ? 7.861 -8.472 -2.138 1 98.76 163 VAL B CA 1
ATOM 3428 C C . VAL B 1 163 ? 6.991 -7.335 -1.608 1 98.76 163 VAL B C 1
ATOM 3430 O O . VAL B 1 163 ? 5.806 -7.531 -1.325 1 98.76 163 VAL B O 1
ATOM 3433 N N . SER B 1 164 ? 7.56 -6.184 -1.473 1 98.35 164 SER B N 1
ATOM 3434 C CA . SER B 1 164 ? 6.839 -4.993 -1.036 1 98.35 164 SER B CA 1
ATOM 3435 C C . SER B 1 164 ? 7.075 -3.824 -1.985 1 98.35 164 SER B C 1
ATOM 3437 O O . SER B 1 164 ? 8.152 -3.703 -2.574 1 98.35 164 SER B O 1
ATOM 3439 N N . ASP B 1 165 ? 6.031 -3.043 -2.17 1 96.62 165 ASP B N 1
ATOM 3440 C CA . ASP B 1 165 ? 6.107 -1.804 -2.938 1 96.62 165 ASP B CA 1
ATOM 3441 C C . ASP B 1 165 ? 6.638 -0.658 -2.08 1 96.62 165 ASP B C 1
ATOM 3443 O O . ASP B 1 165 ? 5.98 -0.231 -1.129 1 96.62 165 ASP B O 1
ATOM 3447 N N . ILE B 1 166 ? 7.716 -0.125 -2.411 1 96.69 166 ILE B N 1
ATOM 3448 C CA . ILE B 1 166 ? 8.344 0.863 -1.54 1 96.69 166 ILE B CA 1
ATOM 3449 C C . ILE B 1 166 ? 8.018 2.27 -2.037 1 96.69 166 ILE B C 1
ATOM 3451 O O . ILE B 1 166 ? 8.325 3.258 -1.366 1 96.69 166 ILE B O 1
ATOM 3455 N N . ASP B 1 167 ? 7.349 2.377 -3.135 1 93.22 167 ASP B N 1
ATOM 3456 C CA . ASP B 1 167 ? 7.152 3.653 -3.817 1 93.22 167 ASP B CA 1
ATOM 3457 C C . ASP B 1 167 ? 6.37 4.629 -2.94 1 93.22 167 ASP B C 1
ATOM 3459 O O . ASP B 1 167 ? 6.666 5.825 -2.917 1 93.22 167 ASP B O 1
ATOM 3463 N N . LYS B 1 168 ? 5.468 4.151 -2.139 1 91.49 168 LYS B N 1
ATOM 3464 C CA . LYS B 1 168 ? 4.587 5.044 -1.392 1 91.49 168 LYS B CA 1
ATOM 3465 C C . LYS B 1 168 ? 4.986 5.105 0.08 1 91.49 168 LYS B C 1
ATOM 3467 O O . LYS B 1 168 ? 4.299 5.732 0.889 1 91.49 168 LYS B O 1
ATOM 3472 N N . GLY B 1 169 ? 6.001 4.406 0.423 1 93.5 169 GLY B N 1
ATOM 3473 C CA . GLY B 1 169 ? 6.399 4.374 1.822 1 93.5 169 GLY B CA 1
ATOM 3474 C C . GLY B 1 169 ? 5.674 3.31 2.624 1 93.5 169 GLY B C 1
ATOM 3475 O O . GLY B 1 169 ? 4.68 2.745 2.161 1 93.5 169 GLY B O 1
ATOM 3476 N N . GLY B 1 170 ? 6.219 2.981 3.731 1 96.7 170 GLY B N 1
ATOM 3477 C CA . GLY B 1 170 ? 5.587 2.02 4.621 1 96.7 170 GLY B CA 1
ATOM 3478 C C . GLY B 1 170 ? 5.985 0.585 4.33 1 96.7 170 GLY B C 1
ATOM 3479 O O . GLY B 1 170 ? 5.416 -0.35 4.897 1 96.7 170 GLY B O 1
ATOM 3480 N N . SER B 1 171 ? 6.934 0.426 3.461 1 97.48 171 SER B N 1
ATOM 3481 C CA . SER B 1 171 ? 7.308 -0.915 3.024 1 97.48 171 SER B CA 1
ATOM 3482 C C . SER B 1 171 ? 7.868 -1.737 4.18 1 97.48 171 SER B C 1
ATOM 3484 O O . SER B 1 171 ? 7.526 -2.911 4.337 1 97.48 171 SER B O 1
ATOM 3486 N N . PHE B 1 172 ? 8.715 -1.105 5.024 1 97.99 172 PHE B N 1
ATOM 3487 C CA . PHE B 1 172 ? 9.275 -1.822 6.163 1 97.99 172 PHE B CA 1
ATOM 3488 C C . PHE B 1 172 ? 8.17 -2.297 7.1 1 97.99 172 PHE B C 1
ATOM 3490 O O . PHE B 1 172 ? 8.179 -3.446 7.547 1 97.99 172 PHE B O 1
ATOM 3497 N N . ALA B 1 173 ? 7.262 -1.428 7.307 1 98.45 173 ALA B N 1
ATOM 3498 C CA . ALA B 1 173 ? 6.139 -1.772 8.175 1 98.45 173 ALA B CA 1
ATOM 3499 C C . ALA B 1 173 ? 5.296 -2.888 7.564 1 98.45 173 ALA B C 1
ATOM 3501 O O . ALA B 1 173 ? 4.849 -3.795 8.271 1 98.45 173 ALA B O 1
ATOM 3502 N N . SER B 1 174 ? 5.062 -2.815 6.274 1 98.58 174 SER B N 1
ATOM 3503 C CA . SER B 1 174 ? 4.287 -3.849 5.596 1 98.58 174 SER B CA 1
ATOM 3504 C C . SER B 1 174 ? 4.947 -5.216 5.736 1 98.58 174 SER B C 1
ATOM 3506 O O . SER B 1 174 ? 4.27 -6.216 5.982 1 98.58 174 SER B O 1
ATOM 3508 N N . LEU B 1 175 ? 6.246 -5.228 5.61 1 98.77 175 LEU B N 1
ATOM 3509 C CA . LEU B 1 175 ? 6.99 -6.478 5.725 1 98.77 175 LEU B CA 1
ATOM 3510 C C . LEU B 1 175 ? 6.942 -7.009 7.154 1 98.77 175 LEU B C 1
ATOM 3512 O O . LEU B 1 175 ? 6.624 -8.18 7.375 1 98.77 175 LEU B O 1
ATOM 3516 N N . VAL B 1 176 ? 7.197 -6.174 8.105 1 98.65 176 VAL B N 1
ATOM 3517 C CA . VAL B 1 176 ? 7.196 -6.573 9.508 1 98.65 176 VAL B CA 1
ATOM 3518 C C . VAL B 1 176 ? 5.796 -7.025 9.916 1 98.65 176 VAL B C 1
ATOM 3520 O O . VAL B 1 176 ? 5.637 -8.049 10.585 1 98.65 176 VAL B O 1
ATOM 3523 N N . GLY B 1 177 ? 4.854 -6.238 9.482 1 98.62 177 GLY B N 1
ATOM 3524 C CA . GLY B 1 177 ? 3.482 -6.597 9.804 1 98.62 177 GLY B CA 1
ATOM 3525 C C . GLY B 1 177 ? 3.057 -7.926 9.209 1 98.62 177 GLY B C 1
ATOM 3526 O O . GLY B 1 177 ? 2.369 -8.713 9.862 1 98.62 177 GLY B O 1
ATOM 3527 N N . THR B 1 178 ? 3.418 -8.152 7.993 1 98.65 178 THR B N 1
ATOM 3528 C CA . THR B 1 178 ? 3.102 -9.428 7.361 1 98.65 178 THR B CA 1
ATOM 3529 C C . THR B 1 178 ? 3.737 -10.583 8.129 1 98.65 178 THR B C 1
ATOM 3531 O O . THR B 1 178 ? 3.062 -11.56 8.461 1 98.65 178 THR B O 1
ATOM 3534 N N . MET B 1 179 ? 4.988 -10.466 8.487 1 98.45 179 MET B N 1
ATOM 3535 C CA . MET B 1 179 ? 5.695 -11.505 9.23 1 98.45 179 MET B CA 1
ATOM 3536 C C . MET B 1 179 ? 5.052 -11.731 10.595 1 98.45 179 MET B C 1
ATOM 3538 O O . MET B 1 179 ? 5.029 -12.856 11.097 1 98.45 179 MET B O 1
ATOM 3542 N N . THR B 1 180 ? 4.528 -10.684 11.133 1 97.66 180 THR B N 1
ATOM 3543 C CA . THR B 1 180 ? 3.9 -10.765 12.448 1 97.66 180 THR B CA 1
ATOM 3544 C C . THR B 1 180 ? 2.567 -11.502 12.366 1 97.66 180 THR B C 1
ATOM 3546 O O . THR B 1 180 ? 2.193 -12.224 13.293 1 97.66 180 THR B O 1
ATOM 3549 N N . LEU B 1 181 ? 1.904 -11.379 11.278 1 97.49 181 LEU B N 1
ATOM 3550 C CA . LEU B 1 181 ? 0.518 -11.831 11.217 1 97.49 181 LEU B CA 1
ATOM 3551 C C . LEU B 1 181 ? 0.429 -13.231 10.619 1 97.49 181 LEU B C 1
ATOM 3553 O O . LEU B 1 181 ? -0.565 -13.934 10.818 1 97.49 181 LEU B O 1
ATOM 3557 N N . ILE B 1 182 ? 1.387 -13.561 9.793 1 96.76 182 ILE B N 1
ATOM 3558 C CA . ILE B 1 182 ? 1.328 -14.923 9.275 1 96.76 182 ILE B CA 1
ATOM 3559 C C . ILE B 1 182 ? 1.55 -15.918 10.412 1 96.76 182 ILE B C 1
ATOM 3561 O O . ILE B 1 182 ? 2.266 -15.624 11.372 1 96.76 182 ILE B O 1
ATOM 3565 N N . GLU B 1 183 ? 0.924 -17.08 10.339 1 95.34 183 GLU B N 1
ATOM 3566 C CA . GLU B 1 183 ? 1.07 -18.102 11.371 1 95.34 183 GLU B CA 1
ATOM 3567 C C . GLU B 1 183 ? 2.533 -18.493 11.558 1 95.34 183 GLU B C 1
ATOM 3569 O O . GLU B 1 183 ? 3.285 -18.585 10.585 1 95.34 183 GLU B O 1
ATOM 3574 N N . LYS B 1 184 ? 2.89 -18.815 12.75 1 95.52 184 LYS B N 1
ATOM 3575 C CA . LYS B 1 184 ? 4.274 -19.097 13.122 1 95.52 184 LYS B CA 1
ATOM 3576 C C . LYS B 1 184 ? 4.85 -20.231 12.279 1 95.52 184 LYS B C 1
ATOM 3578 O O . LYS B 1 184 ? 6.005 -20.17 11.853 1 95.52 184 LYS B O 1
ATOM 3583 N N . LYS B 1 185 ? 4.039 -21.188 11.978 1 95.51 185 LYS B N 1
ATOM 3584 C CA . LYS B 1 185 ? 4.509 -22.356 11.239 1 95.51 185 LYS B CA 1
ATOM 3585 C C . LYS B 1 185 ? 4.913 -21.98 9.816 1 95.51 185 LYS B C 1
ATOM 3587 O O . LYS B 1 185 ? 5.685 -22.695 9.174 1 95.51 185 LYS B O 1
ATOM 3592 N N . TYR B 1 186 ? 4.406 -20.846 9.362 1 97.2 186 TYR B N 1
ATOM 3593 C CA . TYR B 1 186 ? 4.674 -20.452 7.984 1 97.2 186 TYR B CA 1
ATOM 3594 C C . TYR B 1 186 ? 5.845 -19.478 7.912 1 97.2 186 TYR B C 1
ATOM 3596 O O . TYR B 1 186 ? 6.405 -19.249 6.838 1 97.2 186 TYR B O 1
ATOM 3604 N N . GLN B 1 187 ? 6.225 -18.857 9.015 1 97.41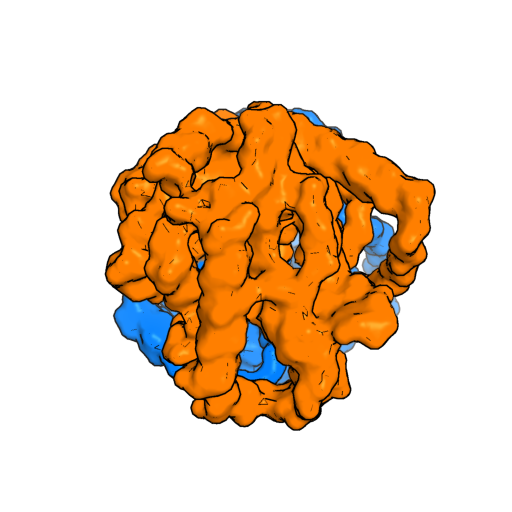 187 GLN B N 1
ATOM 3605 C CA . GLN B 1 187 ? 7.243 -17.811 9.032 1 97.41 187 GLN B CA 1
ATOM 3606 C C . GLN B 1 187 ? 8.586 -18.343 8.541 1 97.41 187 GLN B C 1
ATOM 3608 O O . GLN B 1 187 ? 9.333 -17.63 7.868 1 97.41 187 GLN B O 1
ATOM 3613 N N . LYS B 1 188 ? 8.822 -19.633 8.825 1 96.92 188 LYS B N 1
ATOM 3614 C CA . LYS B 1 188 ? 10.104 -20.232 8.467 1 96.92 188 LYS B CA 1
ATOM 3615 C C . LYS B 1 188 ? 10.229 -20.4 6.955 1 96.92 188 LYS B C 1
ATOM 3617 O O . LYS B 1 188 ? 11.326 -20.624 6.439 1 96.92 188 LYS B O 1
ATOM 3622 N N . LEU B 1 189 ? 9.106 -20.356 6.253 1 97.99 189 LEU B N 1
ATOM 3623 C CA . LEU B 1 189 ? 9.131 -20.519 4.804 1 97.99 189 LEU B CA 1
ATOM 3624 C C . LEU B 1 189 ? 9.626 -19.248 4.122 1 97.99 189 LEU B C 1
ATOM 3626 O O . LEU B 1 189 ? 10.067 -19.287 2.971 1 97.99 189 LEU B O 1
ATOM 3630 N N . VAL B 1 190 ? 9.481 -18.077 4.794 1 98.61 190 VAL B N 1
ATOM 3631 C CA . VAL B 1 190 ? 9.926 -16.81 4.224 1 98.61 190 VAL B CA 1
ATOM 3632 C C . VAL B 1 190 ? 11.444 -16.696 4.341 1 98.61 190 VAL B C 1
ATOM 3634 O O . VAL B 1 190 ? 11.988 -16.674 5.448 1 98.61 190 VAL B O 1
ATOM 3637 N N . LYS B 1 191 ? 12.066 -16.566 3.177 1 98.3 191 LYS B N 1
ATOM 3638 C CA . LYS B 1 191 ? 13.523 -16.659 3.188 1 98.3 191 LYS B CA 1
ATOM 3639 C C . LYS B 1 191 ? 14.161 -15.353 2.724 1 98.3 191 LYS B C 1
ATOM 3641 O O . LYS B 1 191 ? 15.379 -15.186 2.811 1 98.3 191 LYS B O 1
ATOM 3646 N N . GLY B 1 192 ? 13.374 -14.426 2.252 1 98.66 192 GLY B N 1
ATOM 3647 C CA . GLY B 1 192 ? 13.929 -13.169 1.778 1 98.66 192 GLY B CA 1
ATOM 3648 C C . GLY B 1 192 ? 12.87 -12.131 1.46 1 98.66 192 GLY B C 1
ATOM 3649 O O . GLY B 1 192 ? 11.721 -12.476 1.175 1 98.66 192 GLY B O 1
ATOM 3650 N N . PHE B 1 193 ? 13.316 -10.918 1.505 1 98.8 193 PHE B N 1
ATOM 3651 C CA . PHE B 1 193 ? 12.493 -9.783 1.106 1 98.8 193 PHE B CA 1
ATOM 3652 C C . PHE B 1 193 ? 13.013 -9.165 -0.187 1 98.8 193 PHE B C 1
ATOM 3654 O O . PHE B 1 193 ? 14.22 -9.163 -0.438 1 98.8 193 PHE B O 1
ATOM 3661 N N . VAL B 1 194 ? 12.123 -8.648 -0.966 1 98.65 194 VAL B N 1
ATOM 3662 C CA . VAL B 1 194 ? 12.46 -7.852 -2.142 1 98.65 194 VAL B CA 1
ATOM 3663 C C . VAL B 1 194 ? 11.685 -6.536 -2.114 1 98.65 194 VAL B C 1
ATOM 3665 O O . VAL B 1 194 ? 10.461 -6.533 -1.968 1 98.65 194 VAL B O 1
ATOM 3668 N N . LEU B 1 195 ? 12.372 -5.435 -2.173 1 98.1 195 LEU B N 1
ATOM 3669 C CA . LEU B 1 195 ? 11.728 -4.131 -2.293 1 98.1 195 LEU B CA 1
ATOM 3670 C C . LEU B 1 195 ? 11.591 -3.725 -3.756 1 98.1 195 LEU B C 1
ATOM 3672 O O . LEU B 1 195 ? 12.581 -3.69 -4.491 1 98.1 195 LEU B O 1
ATOM 3676 N N . ASN B 1 196 ? 10.386 -3.431 -4.131 1 97.9 196 ASN B N 1
ATOM 3677 C CA . ASN B 1 196 ? 10.075 -3.139 -5.527 1 97.9 196 ASN B CA 1
ATOM 3678 C C . ASN B 1 196 ? 9.719 -1.668 -5.725 1 97.9 196 ASN B C 1
ATOM 3680 O O . ASN B 1 196 ? 9.326 -0.987 -4.777 1 97.9 196 ASN B O 1
ATOM 3684 N N . LYS B 1 197 ? 9.992 -1.096 -6.967 1 96.8 197 LYS B N 1
ATOM 3685 C CA . LYS B 1 197 ? 9.617 0.242 -7.415 1 96.8 197 LYS B CA 1
ATOM 3686 C C . LYS B 1 197 ? 10.423 1.313 -6.685 1 96.8 197 LYS B C 1
ATOM 3688 O O . LYS B 1 197 ? 9.87 2.324 -6.248 1 96.8 197 LYS B O 1
ATOM 3693 N N . PHE B 1 198 ? 11.625 1.017 -6.446 1 95.56 198 PHE B N 1
ATOM 3694 C CA . PHE B 1 198 ? 12.515 1.905 -5.708 1 95.56 198 PHE B CA 1
ATOM 3695 C C . PHE B 1 198 ? 12.943 3.084 -6.574 1 95.56 198 PHE B C 1
ATOM 3697 O O . PHE B 1 198 ? 13.302 2.908 -7.74 1 95.56 198 PHE B O 1
ATOM 3704 N N . ARG B 1 199 ? 12.799 4.221 -5.893 1 88.45 199 ARG B N 1
ATOM 3705 C CA . ARG B 1 199 ? 13.313 5.454 -6.479 1 88.45 199 ARG B CA 1
ATOM 3706 C C . ARG B 1 199 ? 14.278 6.152 -5.526 1 88.45 199 ARG B C 1
ATOM 3708 O O . ARG B 1 199 ? 13.931 6.43 -4.376 1 88.45 199 ARG B O 1
ATOM 3715 N N . GLY B 1 200 ? 15.558 6.273 -5.929 1 84.07 200 GLY B N 1
ATOM 3716 C CA . GLY B 1 200 ? 16.411 7.073 -5.064 1 84.07 200 GLY B CA 1
ATOM 3717 C C . GLY B 1 200 ? 17.731 6.399 -4.739 1 84.07 200 GLY B C 1
ATOM 3718 O O . GLY B 1 200 ? 18.213 5.564 -5.508 1 84.07 200 GLY B O 1
ATOM 3719 N N . ASP B 1 201 ? 18.257 6.853 -3.633 1 85.85 201 ASP B N 1
ATOM 3720 C CA . ASP B 1 201 ? 19.559 6.38 -3.172 1 85.85 201 ASP B CA 1
ATOM 3721 C C . ASP B 1 201 ? 19.407 5.203 -2.212 1 85.85 201 ASP B C 1
ATOM 3723 O O . ASP B 1 201 ? 18.898 5.363 -1.101 1 85.85 201 ASP B O 1
ATOM 3727 N N . ILE B 1 202 ? 19.932 4.109 -2.59 1 89.44 202 ILE B N 1
ATOM 3728 C CA . ILE B 1 202 ? 19.801 2.863 -1.843 1 89.44 202 ILE B CA 1
ATOM 3729 C C . ILE B 1 202 ? 20.472 3.006 -0.478 1 89.44 202 ILE B C 1
ATOM 3731 O O . ILE B 1 202 ? 20.089 2.335 0.482 1 89.44 202 ILE B O 1
ATOM 3735 N N . ASP B 1 203 ? 21.43 3.879 -0.374 1 88 203 ASP B N 1
ATOM 3736 C CA . ASP B 1 203 ? 22.177 4.039 0.87 1 88 203 ASP B CA 1
ATOM 3737 C C . ASP B 1 203 ? 21.277 4.558 1.988 1 88 203 ASP B C 1
ATOM 3739 O O . ASP B 1 203 ? 21.513 4.275 3.164 1 88 203 ASP B O 1
ATOM 3743 N N . VAL B 1 204 ? 20.27 5.23 1.607 1 86.11 204 VAL B N 1
ATOM 3744 C CA . VAL B 1 204 ? 19.326 5.776 2.576 1 86.11 204 VAL B CA 1
ATOM 3745 C C . VAL B 1 204 ? 18.514 4.644 3.202 1 86.11 204 VAL B C 1
ATOM 3747 O O . VAL B 1 204 ? 18.023 4.772 4.326 1 86.11 204 VAL B O 1
ATOM 3750 N N . LEU B 1 205 ? 18.427 3.464 2.506 1 90.35 205 LEU B N 1
ATOM 3751 C CA . LEU B 1 205 ? 17.585 2.359 2.949 1 90.35 205 LEU B CA 1
ATOM 3752 C C . LEU B 1 205 ? 18.375 1.389 3.821 1 90.35 205 LEU B C 1
ATOM 3754 O O . LEU B 1 205 ? 17.798 0.684 4.652 1 90.35 205 LEU B O 1
ATOM 3758 N N . LYS B 1 206 ? 19.642 1.354 3.708 1 89.56 206 LYS B N 1
ATOM 3759 C CA . LYS B 1 206 ? 20.498 0.308 4.261 1 89.56 206 LYS B CA 1
ATOM 3760 C C . LYS B 1 206 ? 20.326 0.2 5.774 1 89.56 206 LYS B C 1
ATOM 3762 O O . LYS B 1 206 ? 20.222 -0.903 6.314 1 89.56 206 LYS B O 1
ATOM 3767 N N . PRO B 1 207 ? 20.223 1.285 6.424 1 88.39 207 PRO B N 1
ATOM 3768 C CA . PRO B 1 207 ? 19.976 1.152 7.862 1 88.39 207 PRO B CA 1
ATOM 3769 C C . PRO B 1 207 ? 18.682 0.403 8.172 1 88.39 207 PRO B C 1
ATOM 3771 O O . PRO B 1 207 ? 18.608 -0.321 9.168 1 88.39 207 PRO B O 1
ATOM 3774 N N . GLY B 1 208 ? 17.754 0.553 7.34 1 92.84 208 GLY B N 1
ATOM 3775 C CA . GLY B 1 208 ? 16.484 -0.131 7.521 1 92.84 208 GLY B CA 1
ATOM 3776 C C . GLY B 1 208 ? 16.572 -1.626 7.28 1 92.84 208 GLY B C 1
ATOM 3777 O O . GLY B 1 208 ? 15.832 -2.403 7.889 1 92.84 208 GLY B O 1
ATOM 3778 N N . PHE B 1 209 ? 17.545 -2.047 6.432 1 95.7 209 PHE B N 1
ATOM 3779 C CA . PHE B 1 209 ? 17.699 -3.463 6.123 1 95.7 209 PHE B CA 1
ATOM 3780 C C . PHE B 1 209 ? 18.177 -4.236 7.346 1 95.7 209 PHE B C 1
ATOM 3782 O O . PHE B 1 209 ? 17.68 -5.327 7.631 1 95.7 209 PHE B O 1
ATOM 3789 N N . ASN B 1 210 ? 19.091 -3.638 8.015 1 93.19 210 ASN B N 1
ATOM 3790 C CA . ASN B 1 210 ? 19.63 -4.28 9.209 1 93.19 210 ASN B CA 1
ATOM 3791 C C . ASN B 1 210 ? 18.569 -4.422 10.297 1 93.19 210 ASN B C 1
ATOM 3793 O O . ASN B 1 210 ? 18.446 -5.481 10.915 1 93.19 210 ASN B O 1
ATOM 3797 N N . LYS B 1 211 ? 17.885 -3.394 10.484 1 93.8 211 LYS B N 1
ATOM 3798 C CA . LYS B 1 211 ? 16.822 -3.426 11.484 1 93.8 211 LYS B CA 1
ATOM 3799 C C . LYS B 1 211 ? 15.751 -4.449 11.115 1 93.8 211 LYS B C 1
ATOM 3801 O O . LYS B 1 211 ? 15.28 -5.199 11.972 1 93.8 211 LYS B O 1
ATOM 3806 N N . LEU B 1 212 ? 15.428 -4.446 9.889 1 96.48 212 LEU B N 1
ATOM 3807 C CA . LEU B 1 212 ? 14.44 -5.401 9.399 1 96.48 212 LEU B CA 1
ATOM 3808 C C . LEU B 1 212 ? 14.892 -6.834 9.663 1 96.48 212 LEU B C 1
ATOM 3810 O O . LEU B 1 212 ? 14.109 -7.658 10.14 1 96.48 212 LEU B O 1
ATOM 3814 N N . LYS B 1 213 ? 16.162 -7.124 9.369 1 97.1 213 LYS B N 1
ATOM 3815 C CA . LYS B 1 213 ? 16.721 -8.454 9.589 1 97.1 213 LYS B CA 1
ATOM 3816 C C . LYS B 1 213 ? 16.713 -8.816 11.071 1 97.1 213 LYS B C 1
ATOM 3818 O O . LYS B 1 213 ? 16.4 -9.951 11.437 1 97.1 213 LYS B O 1
ATOM 3823 N N . LYS B 1 214 ? 16.978 -7.845 11.89 1 96.13 214 LYS B N 1
ATOM 3824 C CA . LYS B 1 214 ? 16.996 -8.077 13.332 1 96.13 214 LYS B CA 1
ATOM 3825 C C . LYS B 1 214 ? 15.601 -8.409 13.853 1 96.13 214 LYS B C 1
ATOM 3827 O O . LYS B 1 214 ? 15.445 -9.271 14.72 1 96.13 214 LYS B O 1
ATOM 3832 N N . ILE B 1 215 ? 14.634 -7.78 13.275 1 96.49 215 ILE B N 1
ATOM 3833 C CA . ILE B 1 215 ? 13.265 -7.923 13.758 1 96.49 215 ILE B CA 1
ATOM 3834 C C . ILE B 1 215 ? 12.656 -9.21 13.208 1 96.49 215 ILE B C 1
ATOM 3836 O O . ILE B 1 215 ? 11.937 -9.918 13.918 1 96.49 215 ILE B O 1
ATOM 3840 N N . THR B 1 216 ? 12.972 -9.591 11.952 1 97.64 216 THR B N 1
ATOM 3841 C CA . THR B 1 216 ? 12.236 -10.651 11.273 1 97.64 216 THR B CA 1
ATOM 3842 C C . THR B 1 216 ? 13.12 -11.878 11.069 1 97.64 216 THR B C 1
ATOM 3844 O O . THR B 1 216 ? 12.624 -12.962 10.753 1 97.64 216 THR B O 1
ATOM 3847 N N . ASN B 1 217 ? 14.445 -11.662 11.16 1 97.35 217 ASN B N 1
ATOM 3848 C CA . ASN B 1 217 ? 15.444 -12.684 10.862 1 97.35 217 ASN B CA 1
ATOM 3849 C C . ASN B 1 217 ? 15.451 -13.045 9.379 1 97.35 217 ASN B C 1
ATOM 3851 O O . ASN B 1 217 ? 15.816 -14.162 9.01 1 97.35 217 ASN B O 1
ATOM 3855 N N . VAL B 1 218 ? 14.907 -12.226 8.543 1 98.4 218 VAL B N 1
ATOM 3856 C CA . VAL B 1 218 ? 14.839 -12.437 7.1 1 98.4 218 VAL B CA 1
ATOM 3857 C C . VAL B 1 218 ? 15.598 -11.325 6.38 1 98.4 218 VAL B C 1
ATOM 3859 O O . VAL B 1 218 ? 15.388 -10.141 6.656 1 98.4 218 VAL B O 1
ATOM 3862 N N . PRO B 1 219 ? 16.501 -11.606 5.502 1 97.96 219 PRO B N 1
ATOM 3863 C CA . PRO B 1 219 ? 17.297 -10.582 4.821 1 97.96 219 PRO B CA 1
ATOM 3864 C C . PRO B 1 219 ? 16.573 -9.97 3.625 1 97.96 219 PRO B C 1
ATOM 3866 O O . PRO B 1 219 ? 15.69 -10.605 3.042 1 97.96 219 PRO B O 1
ATOM 3869 N N . VAL B 1 220 ? 16.954 -8.751 3.343 1 98.18 220 VAL B N 1
ATOM 3870 C CA . VAL B 1 220 ? 16.572 -8.15 2.069 1 98.18 220 VAL B CA 1
ATOM 3871 C C . VAL B 1 220 ? 17.516 -8.628 0.968 1 98.18 220 VAL B C 1
ATOM 3873 O O . VAL B 1 220 ? 18.734 -8.467 1.073 1 98.18 220 VAL B O 1
ATOM 3876 N N . LEU B 1 221 ? 16.971 -9.196 -0.083 1 98.19 221 LEU B N 1
ATOM 3877 C CA . LEU B 1 221 ? 17.789 -9.807 -1.125 1 98.19 221 LEU B CA 1
ATOM 3878 C C . LEU B 1 221 ? 18.032 -8.829 -2.269 1 98.19 221 LEU B C 1
ATOM 3880 O O . LEU B 1 221 ? 18.874 -9.077 -3.135 1 98.19 221 LEU B O 1
ATOM 3884 N N . GLY B 1 222 ? 17.257 -7.761 -2.298 1 97.24 222 GLY B N 1
ATOM 3885 C CA . GLY B 1 222 ? 17.481 -6.762 -3.331 1 97.24 222 GLY B CA 1
ATOM 3886 C C . GLY B 1 222 ? 16.365 -5.739 -3.422 1 97.24 222 GLY B C 1
ATOM 3887 O O . GLY B 1 222 ? 15.358 -5.846 -2.718 1 97.24 222 GLY B O 1
ATOM 3888 N N . THR B 1 223 ? 16.671 -4.727 -4.213 1 97.5 223 THR B N 1
ATOM 3889 C CA . THR B 1 223 ? 15.743 -3.642 -4.514 1 97.5 223 THR B CA 1
ATOM 3890 C C . THR B 1 223 ? 15.598 -3.458 -6.022 1 97.5 223 THR B C 1
ATOM 3892 O O . THR B 1 223 ? 16.585 -3.216 -6.72 1 97.5 223 THR B O 1
ATOM 3895 N N . ILE B 1 224 ? 14.37 -3.605 -6.48 1 97.79 224 ILE B N 1
ATOM 3896 C CA . ILE B 1 224 ? 14.127 -3.473 -7.913 1 97.79 224 ILE B CA 1
ATOM 3897 C C . ILE B 1 224 ? 13.692 -2.045 -8.233 1 97.79 224 ILE B C 1
ATOM 3899 O O . ILE B 1 224 ? 12.72 -1.543 -7.664 1 97.79 224 ILE B O 1
ATOM 3903 N N . PRO B 1 225 ? 14.371 -1.384 -9.121 1 96.46 225 PRO B N 1
ATOM 3904 C CA . PRO B 1 225 ? 14.008 -0.005 -9.455 1 96.46 225 PRO B CA 1
ATOM 3905 C C . PRO B 1 225 ? 12.665 0.094 -10.175 1 96.46 225 PRO B C 1
ATOM 3907 O O . PRO B 1 225 ? 12.212 -0.88 -10.782 1 96.46 225 PRO B O 1
ATOM 3910 N N . MET B 1 226 ? 12.098 1.251 -10.039 1 94.24 226 MET B N 1
ATOM 3911 C CA . MET B 1 226 ? 10.906 1.538 -10.831 1 94.24 226 MET B CA 1
ATOM 3912 C C . MET B 1 226 ? 11.201 1.417 -12.322 1 94.24 226 MET B C 1
ATOM 3914 O O . MET B 1 226 ? 12.214 1.928 -12.802 1 94.24 226 MET B O 1
ATOM 3918 N N . MET B 1 227 ? 10.319 0.651 -12.993 1 91.47 227 MET B N 1
ATOM 3919 C CA . MET B 1 227 ? 10.525 0.417 -14.42 1 91.47 227 MET B CA 1
ATOM 3920 C C . MET B 1 227 ? 9.232 0.63 -15.199 1 91.47 227 MET B C 1
ATOM 3922 O O . MET B 1 227 ? 8.142 0.378 -14.682 1 91.47 227 MET B O 1
ATOM 3926 N N . THR B 1 228 ? 9.447 1.132 -16.333 1 87.51 228 THR B N 1
ATOM 3927 C CA . THR B 1 228 ? 8.349 1.135 -17.294 1 87.51 228 THR B CA 1
ATOM 3928 C C . THR B 1 228 ? 8.411 -0.097 -18.191 1 87.51 228 THR B C 1
ATOM 3930 O O . THR B 1 228 ? 9.394 -0.302 -18.906 1 87.51 228 THR B O 1
ATOM 3933 N N . LEU B 1 229 ? 7.481 -0.94 -18.028 1 87.27 229 LEU B N 1
ATOM 3934 C CA . LEU B 1 229 ? 7.433 -2.164 -18.819 1 87.27 229 LEU B CA 1
ATOM 3935 C C . LEU B 1 229 ? 6.31 -2.102 -19.85 1 87.27 229 LEU B C 1
ATOM 3937 O O . LEU B 1 229 ? 5.218 -1.61 -19.556 1 87.27 229 LEU B O 1
ATOM 3941 N N . ASN B 1 230 ? 6.645 -2.537 -21.036 1 84.22 230 ASN B N 1
ATOM 3942 C CA . ASN B 1 230 ? 5.631 -2.668 -22.077 1 84.22 230 ASN B CA 1
ATOM 3943 C C . ASN B 1 230 ? 5.03 -4.07 -22.101 1 84.22 230 ASN B C 1
ATOM 3945 O O . ASN B 1 230 ? 5.167 -4.792 -23.091 1 84.22 230 ASN B O 1
ATOM 3949 N N . LEU B 1 231 ? 4.572 -4.497 -21.066 1 86.17 231 LEU B N 1
ATOM 3950 C CA . LEU B 1 231 ? 3.849 -5.756 -20.93 1 86.17 231 LEU B CA 1
ATOM 3951 C C . LEU B 1 231 ? 2.357 -5.508 -20.733 1 86.17 231 LEU B C 1
ATOM 3953 O O . LEU B 1 231 ? 1.964 -4.511 -20.123 1 86.17 231 LEU B O 1
ATOM 3957 N N . PRO B 1 232 ? 1.664 -6.318 -21.274 1 73.5 232 PRO B N 1
ATOM 3958 C CA . PRO B 1 232 ? 0.232 -6.15 -21.012 1 73.5 232 PRO B CA 1
ATOM 3959 C C . PRO B 1 232 ? -0.103 -6.184 -19.522 1 73.5 232 PRO B C 1
ATOM 3961 O O . PRO B 1 232 ? 0.471 -6.979 -18.775 1 73.5 232 PRO B O 1
ATOM 3964 N N . GLU B 1 233 ? -0.751 -5.153 -19.134 1 64.25 233 GLU B N 1
ATOM 3965 C CA . GLU B 1 233 ? -1.061 -4.995 -17.717 1 64.25 233 GLU B CA 1
ATOM 3966 C C . GLU B 1 233 ? -1.954 -6.127 -17.217 1 64.25 233 GLU B C 1
ATOM 3968 O O . GLU B 1 233 ? -2.766 -6.664 -17.974 1 64.25 233 GLU B O 1
ATOM 3973 N N . GLU B 1 234 ? -1.476 -6.532 -16.043 1 57.47 234 GLU B N 1
ATOM 3974 C CA . GLU B 1 234 ? -2.411 -7.418 -15.357 1 57.47 234 GLU B C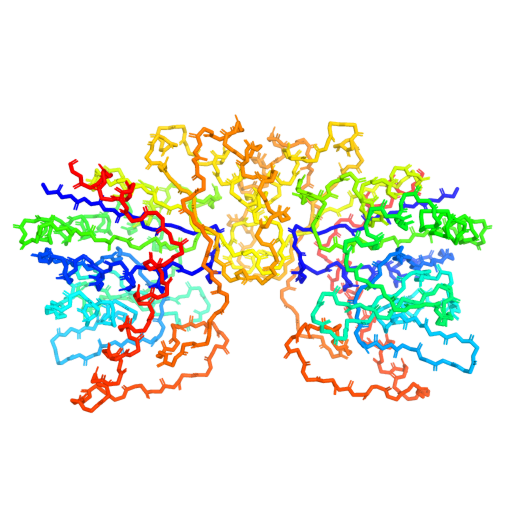A 1
ATOM 3975 C C . GLU B 1 234 ? -3.735 -6.713 -15.076 1 57.47 234 GLU B C 1
ATOM 3977 O O . GLU B 1 234 ? -3.801 -5.482 -15.074 1 57.47 234 GLU B O 1
ATOM 3982 N N . ASP B 1 235 ? -4.816 -7.261 -14.852 1 49.86 235 ASP B N 1
ATOM 3983 C CA . ASP B 1 235 ? -6.174 -6.804 -14.571 1 49.86 235 ASP B CA 1
ATOM 3984 C C . ASP B 1 235 ? -6.193 -5.829 -13.396 1 49.86 235 ASP B C 1
ATOM 3986 O O . ASP B 1 235 ? -5.778 -6.175 -12.288 1 49.86 235 ASP B O 1
ATOM 3990 N N . SER B 1 236 ? -5.536 -4.653 -13.557 1 45.39 236 SER B N 1
ATOM 3991 C CA . SER B 1 236 ? -5.928 -3.832 -12.417 1 45.39 236 SER B CA 1
ATOM 3992 C C . SER B 1 236 ? -7.409 -3.47 -12.479 1 45.39 236 SER B C 1
ATOM 3994 O O . SER B 1 236 ? -7.988 -3.386 -13.564 1 45.39 236 SER B O 1
ATOM 3996 N N . LEU B 1 237 ? -8.128 -3.723 -11.354 1 41.73 237 LEU B N 1
ATOM 3997 C CA . LEU B 1 237 ? -9.529 -3.338 -11.223 1 41.73 237 LEU B CA 1
ATOM 3998 C C . LEU B 1 237 ? -9.825 -2.081 -12.035 1 41.73 237 LEU B C 1
ATOM 4000 O O . LEU B 1 237 ? -10.922 -1.931 -12.577 1 41.73 237 LEU B O 1
ATOM 4004 N N . ASN B 1 238 ? -8.919 -1.128 -12.19 1 41.05 238 ASN B N 1
ATOM 4005 C CA . ASN B 1 238 ? -9.214 0.164 -12.802 1 41.05 238 ASN B CA 1
ATOM 4006 C C . ASN B 1 238 ? -8.583 0.286 -14.186 1 41.05 238 ASN B C 1
ATOM 4008 O O . ASN B 1 238 ? -8.584 1.366 -14.779 1 41.05 238 ASN B O 1
ATOM 4012 N N . ALA B 1 239 ? -7.921 -0.787 -14.607 1 45.78 239 ALA B N 1
ATOM 4013 C CA . ALA B 1 239 ? -7.228 -0.574 -15.875 1 45.78 239 ALA B CA 1
ATOM 4014 C C . ALA B 1 239 ? -8.149 -0.859 -17.058 1 45.78 239 ALA B C 1
ATOM 4016 O O . ALA B 1 239 ? -9.008 -1.741 -16.986 1 45.78 239 ALA B O 1
ATOM 4017 N N . LYS B 1 240 ? -8.164 -0.004 -18.079 1 52.67 240 LYS B N 1
ATOM 4018 C CA . LYS B 1 240 ? -8.821 -0.209 -19.367 1 52.67 240 LYS B CA 1
ATOM 4019 C C . LYS B 1 240 ? -8.283 -1.453 -20.067 1 52.67 240 LYS B C 1
ATOM 4021 O O . LYS B 1 240 ? -7.069 -1.609 -20.22 1 52.67 240 LYS B O 1
ATOM 4026 N N . PRO B 1 241 ? -9.09 -2.421 -20.467 1 51.51 241 PRO B N 1
ATOM 4027 C CA . PRO B 1 241 ? -8.693 -3.707 -21.045 1 51.51 241 PRO B CA 1
ATOM 4028 C C . PRO B 1 241 ? -7.947 -3.554 -22.368 1 51.51 241 PRO B C 1
ATOM 4030 O O . PRO B 1 241 ? -8.476 -2.966 -23.315 1 51.51 241 PRO B O 1
ATOM 4033 N N . LYS B 1 242 ? -6.689 -3.279 -22.418 1 58 242 LYS B N 1
ATOM 4034 C CA . LYS B 1 242 ? -6.088 -3.417 -23.741 1 58 242 LYS B CA 1
ATOM 4035 C C . LYS B 1 242 ? -6.061 -4.878 -24.182 1 58 242 LYS B C 1
ATOM 4037 O O . LYS B 1 242 ? -5.525 -5.735 -23.476 1 58 242 LYS B O 1
ATOM 4042 N N . ASN B 1 243 ? -6.819 -5.202 -25.167 1 64.57 243 ASN B N 1
ATOM 4043 C CA . ASN B 1 243 ? -6.85 -6.542 -25.746 1 64.57 243 ASN B CA 1
ATOM 4044 C C . ASN B 1 243 ? -5.517 -6.904 -26.395 1 64.57 243 ASN B C 1
ATOM 4046 O O . ASN B 1 243 ? -4.933 -6.094 -27.116 1 64.57 243 ASN B O 1
ATOM 4050 N N . ILE B 1 244 ? -4.893 -8.044 -25.848 1 76.17 244 ILE B N 1
ATOM 4051 C CA . ILE B 1 244 ? -3.67 -8.532 -26.476 1 76.17 244 ILE B CA 1
ATOM 4052 C C . ILE B 1 244 ? -4.009 -9.623 -27.489 1 76.17 244 ILE B C 1
ATOM 4054 O O . ILE B 1 244 ? -4.767 -10.548 -27.184 1 76.17 244 ILE B O 1
ATOM 4058 N N . ILE B 1 245 ? -3.584 -9.4 -28.743 1 78.98 245 ILE B N 1
ATOM 4059 C CA . ILE B 1 245 ? -3.646 -10.463 -29.74 1 78.98 245 ILE B CA 1
ATOM 4060 C C . ILE B 1 245 ? -2.426 -11.372 -29.603 1 78.98 245 ILE B C 1
ATOM 4062 O O . ILE B 1 245 ? -1.287 -10.908 -29.687 1 78.98 245 ILE B O 1
ATOM 4066 N N . TRP B 1 246 ? -2.683 -12.669 -29.385 1 88.09 246 TRP B N 1
ATOM 4067 C CA . TRP B 1 246 ? -1.612 -13.634 -29.161 1 88.09 246 TRP B CA 1
ATOM 4068 C C . TRP B 1 246 ? -1.072 -14.166 -30.484 1 88.09 246 TRP B C 1
ATOM 4070 O O . TRP B 1 246 ? -1.405 -15.28 -30.894 1 88.09 246 TRP B O 1
ATOM 4080 N N . ASN B 1 247 ? -0.38 -13.427 -31.215 1 89.01 247 ASN B N 1
ATOM 4081 C CA . ASN B 1 247 ? 0.284 -13.827 -32.451 1 89.01 247 ASN B CA 1
ATOM 4082 C C . ASN B 1 247 ? 1.803 -13.792 -32.308 1 89.01 247 ASN B C 1
ATOM 4084 O O . ASN B 1 247 ? 2.324 -13.355 -31.281 1 89.01 247 ASN B O 1
ATOM 4088 N N . LYS B 1 248 ? 2.402 -14.338 -33.281 1 92.26 248 LYS B N 1
ATOM 4089 C CA . LYS B 1 248 ? 3.852 -14.496 -33.236 1 92.26 248 LYS B CA 1
ATOM 4090 C C . LYS B 1 248 ? 4.542 -13.16 -32.976 1 92.26 248 LYS B C 1
ATOM 4092 O O . LYS B 1 248 ? 5.497 -13.088 -32.199 1 92.26 248 LYS B O 1
ATOM 4097 N N . LYS B 1 249 ? 4.092 -12.179 -33.581 1 91.97 249 LYS B N 1
ATOM 4098 C CA . LYS B 1 249 ? 4.699 -10.857 -33.455 1 91.97 249 LYS B CA 1
ATOM 4099 C C . LYS B 1 249 ? 4.586 -10.333 -32.026 1 91.97 249 LYS B C 1
ATOM 4101 O O . LYS B 1 249 ? 5.573 -9.872 -31.449 1 91.97 249 LYS B O 1
ATOM 4106 N N . ASN B 1 250 ? 3.425 -10.391 -31.457 1 91.23 250 ASN B N 1
ATOM 4107 C CA . ASN B 1 250 ? 3.194 -9.901 -30.103 1 91.23 250 ASN B CA 1
ATOM 4108 C C . ASN B 1 250 ? 3.926 -10.75 -29.067 1 91.23 250 ASN B C 1
ATOM 4110 O O . ASN B 1 250 ? 4.424 -10.226 -28.069 1 91.23 250 ASN B O 1
ATOM 4114 N N . ILE B 1 251 ? 3.985 -11.978 -29.338 1 94 251 ILE B N 1
ATOM 4115 C CA . ILE B 1 251 ? 4.705 -12.871 -28.437 1 94 251 ILE B CA 1
ATOM 4116 C C . ILE B 1 251 ? 6.191 -12.519 -28.44 1 94 251 ILE B C 1
ATOM 4118 O O . ILE B 1 251 ? 6.836 -12.511 -27.389 1 94 251 ILE B O 1
ATOM 4122 N N . SER B 1 252 ? 6.671 -12.249 -29.612 1 95.01 252 SER B N 1
ATOM 4123 C CA . SER B 1 252 ? 8.07 -11.847 -29.72 1 95.01 252 SER B CA 1
ATOM 4124 C C . SER B 1 252 ? 8.336 -10.559 -28.948 1 95.01 252 SER B C 1
ATOM 4126 O O . SER B 1 252 ? 9.373 -10.424 -28.295 1 95.01 252 SER B O 1
ATOM 4128 N N . LYS B 1 253 ? 7.448 -9.669 -29.017 1 94.46 253 LYS B N 1
ATOM 4129 C CA . LYS B 1 253 ? 7.581 -8.413 -28.284 1 94.46 253 LYS B CA 1
ATOM 4130 C C . LYS B 1 253 ? 7.585 -8.654 -26.777 1 94.46 253 LYS B C 1
ATOM 4132 O O . LYS B 1 253 ? 8.398 -8.075 -26.053 1 94.46 253 LYS B O 1
ATOM 4137 N N . ILE B 1 254 ? 6.663 -9.476 -26.372 1 95.68 254 ILE B N 1
ATOM 4138 C CA . ILE B 1 254 ? 6.584 -9.837 -24.96 1 95.68 254 ILE B CA 1
ATOM 4139 C C . ILE B 1 254 ? 7.882 -10.515 -24.527 1 95.68 254 ILE B C 1
ATOM 4141 O O . ILE B 1 254 ? 8.435 -10.195 -23.473 1 95.68 254 ILE B O 1
ATOM 4145 N N . ASP B 1 255 ? 8.332 -11.359 -25.353 1 97.04 255 ASP B N 1
ATOM 4146 C CA . ASP B 1 255 ? 9.555 -12.106 -25.074 1 97.04 255 ASP B CA 1
ATOM 4147 C C . ASP B 1 255 ? 10.745 -11.165 -24.902 1 97.04 255 ASP B C 1
ATOM 4149 O O . ASP B 1 255 ? 11.548 -11.333 -23.982 1 97.04 255 ASP B O 1
ATOM 4153 N N . ASN B 1 256 ? 10.858 -10.195 -25.736 1 96.86 256 ASN B N 1
ATOM 4154 C CA . ASN B 1 256 ? 11.934 -9.213 -25.659 1 96.86 256 ASN B CA 1
ATOM 4155 C C . ASN B 1 256 ? 11.84 -8.378 -24.384 1 96.86 256 ASN B C 1
ATOM 4157 O O . ASN B 1 256 ? 12.857 -8.088 -23.751 1 96.86 256 ASN B O 1
ATOM 4161 N N . GLU B 1 257 ? 10.657 -7.989 -24.077 1 96.66 257 GLU B N 1
ATOM 4162 C CA . GLU B 1 257 ? 10.446 -7.221 -22.853 1 96.66 257 GLU B CA 1
ATOM 4163 C C . GLU B 1 257 ? 10.816 -8.037 -21.618 1 96.66 257 GLU B C 1
ATOM 4165 O O . GLU B 1 257 ? 11.338 -7.495 -20.642 1 96.66 257 GLU B O 1
ATOM 4170 N N . LEU B 1 258 ? 10.515 -9.296 -21.679 1 97.84 258 LEU B N 1
ATOM 4171 C CA . LEU B 1 258 ? 10.85 -10.185 -20.572 1 97.84 258 LEU B CA 1
ATOM 4172 C C . LEU B 1 258 ? 12.361 -10.322 -20.423 1 97.84 258 LEU B C 1
ATOM 4174 O O . LEU B 1 258 ? 12.87 -10.456 -19.308 1 97.84 258 LEU B O 1
ATOM 4178 N N . ASN B 1 259 ? 13.091 -10.291 -21.54 1 98.13 259 ASN B N 1
ATOM 4179 C CA . ASN B 1 259 ? 14.548 -10.272 -21.47 1 98.13 259 ASN B CA 1
ATOM 4180 C C . ASN B 1 259 ? 15.057 -9.029 -20.746 1 98.13 259 ASN B C 1
ATOM 4182 O O . ASN B 1 259 ? 15.946 -9.119 -19.898 1 98.13 259 ASN B O 1
ATOM 4186 N N . ARG B 1 260 ? 14.483 -7.942 -21.06 1 97.41 260 ARG B N 1
ATOM 4187 C CA . ARG B 1 260 ? 14.864 -6.684 -20.424 1 97.41 260 ARG B CA 1
ATOM 4188 C C . ARG B 1 260 ? 14.554 -6.71 -18.931 1 97.41 260 ARG B C 1
ATOM 4190 O O . ARG B 1 260 ? 15.388 -6.319 -18.112 1 97.41 260 ARG B O 1
ATOM 4197 N N . LEU B 1 261 ? 13.398 -7.179 -18.625 1 97.59 261 LEU B N 1
ATOM 4198 C CA . LEU B 1 261 ? 12.982 -7.304 -17.232 1 97.59 261 LEU B CA 1
ATOM 4199 C C . LEU B 1 261 ? 13.932 -8.214 -16.461 1 97.59 261 LEU B C 1
ATOM 4201 O O . LEU B 1 261 ? 14.378 -7.867 -15.365 1 97.59 261 LEU B O 1
ATOM 4205 N N . ALA B 1 262 ? 14.209 -9.347 -17.036 1 98.37 262 ALA B N 1
ATOM 4206 C CA . ALA B 1 262 ? 15.086 -10.322 -16.393 1 98.37 262 ALA B CA 1
ATOM 4207 C C . ALA B 1 262 ? 16.469 -9.731 -16.135 1 98.37 262 ALA B C 1
ATOM 4209 O O . ALA B 1 262 ? 17.057 -9.951 -15.074 1 98.37 262 ALA B O 1
ATOM 4210 N N . GLU B 1 263 ? 16.973 -8.985 -17.06 1 98.02 263 GLU B N 1
ATOM 4211 C CA . GLU B 1 263 ? 18.28 -8.354 -16.903 1 98.02 263 GLU B CA 1
ATOM 4212 C C . GLU B 1 263 ? 18.277 -7.361 -15.744 1 98.02 263 GLU B C 1
ATOM 4214 O O . GLU B 1 263 ? 19.215 -7.33 -14.944 1 98.02 263 GLU B O 1
ATOM 4219 N N . THR B 1 264 ? 17.267 -6.595 -15.662 1 97.51 264 THR B N 1
ATOM 4220 C CA . THR B 1 264 ? 17.155 -5.618 -14.584 1 97.51 264 THR B CA 1
ATOM 4221 C C . THR B 1 264 ? 17.056 -6.314 -13.23 1 97.51 264 THR B C 1
ATOM 4223 O O . THR B 1 264 ? 17.756 -5.946 -12.284 1 97.51 264 THR B O 1
ATOM 4226 N N . VAL B 1 265 ? 16.225 -7.298 -13.156 1 98.06 265 VAL B N 1
ATOM 4227 C CA . VAL B 1 265 ? 16.032 -8.021 -11.904 1 98.06 265 VAL B CA 1
ATOM 4228 C C . VAL B 1 265 ? 17.33 -8.719 -11.504 1 98.06 265 VAL B C 1
ATOM 4230 O O . VAL B 1 265 ? 17.751 -8.644 -10.347 1 98.06 265 VAL B O 1
ATOM 4233 N N . LYS B 1 266 ? 17.95 -9.372 -12.466 1 97.71 266 LYS B N 1
ATOM 4234 C CA . LYS B 1 266 ? 19.199 -10.087 -12.221 1 97.71 266 LYS B CA 1
ATOM 4235 C C . LYS B 1 266 ? 20.269 -9.151 -11.665 1 97.71 266 LYS B C 1
ATOM 4237 O O . LYS B 1 266 ? 21.062 -9.547 -10.808 1 97.71 266 LYS B O 1
ATOM 4242 N N . SER B 1 267 ? 20.269 -7.926 -12.075 1 97.38 267 SER B N 1
ATOM 4243 C CA . SER B 1 267 ? 21.284 -6.955 -11.679 1 97.38 267 SER B CA 1
ATOM 4244 C C . SER B 1 267 ? 20.956 -6.332 -10.326 1 97.38 267 SER B C 1
ATOM 4246 O O . SER B 1 267 ? 21.795 -5.655 -9.729 1 97.38 267 SER B O 1
ATOM 4248 N N . ASN B 1 268 ? 19.77 -6.617 -9.768 1 97.56 268 ASN B N 1
ATOM 4249 C CA . ASN B 1 268 ? 19.354 -5.855 -8.596 1 97.56 268 ASN B CA 1
ATOM 4250 C C . ASN B 1 268 ? 18.949 -6.772 -7.445 1 97.56 268 ASN B C 1
ATOM 4252 O O . ASN B 1 268 ? 18.662 -6.302 -6.343 1 97.56 268 ASN B O 1
ATOM 4256 N N . ILE B 1 269 ? 18.895 -8.052 -7.694 1 97.5 269 ILE B N 1
ATOM 4257 C CA . ILE B 1 269 ? 18.557 -9.016 -6.652 1 97.5 269 ILE B CA 1
ATOM 4258 C C . ILE B 1 269 ? 19.666 -10.059 -6.534 1 97.5 269 ILE B C 1
ATOM 4260 O O . ILE B 1 269 ? 20.331 -10.382 -7.522 1 97.5 269 ILE B O 1
ATOM 4264 N N . ASN B 1 270 ? 19.876 -10.59 -5.361 1 97.66 270 ASN B N 1
ATOM 4265 C CA . ASN B 1 270 ? 20.879 -11.622 -5.121 1 97.66 270 ASN B CA 1
ATOM 4266 C C . ASN B 1 270 ? 20.417 -12.983 -5.634 1 97.66 270 ASN B C 1
ATOM 4268 O O . ASN B 1 270 ? 19.961 -13.823 -4.856 1 97.66 270 ASN B O 1
ATOM 4272 N N . ILE B 1 271 ? 20.688 -13.226 -6.89 1 97.66 271 ILE B N 1
ATOM 4273 C CA . ILE B 1 271 ? 20.216 -14.433 -7.56 1 97.66 271 ILE B CA 1
ATOM 4274 C C . ILE B 1 271 ? 20.912 -15.657 -6.97 1 97.66 271 ILE B C 1
ATOM 4276 O O . ILE B 1 271 ? 20.307 -16.726 -6.851 1 97.66 271 ILE B O 1
ATOM 4280 N N . LYS B 1 272 ? 22.123 -15.477 -6.55 1 96.71 272 LYS B N 1
ATOM 4281 C CA . LYS B 1 272 ? 22.871 -16.589 -5.972 1 96.71 272 LYS B CA 1
ATOM 4282 C C . LYS B 1 272 ? 22.188 -17.116 -4.714 1 96.71 272 LYS B C 1
ATOM 4284 O O . LYS B 1 272 ? 22.084 -18.329 -4.519 1 96.71 272 LYS B O 1
ATOM 4289 N N . THR B 1 273 ? 21.737 -16.203 -3.926 1 97.38 273 THR B N 1
ATOM 4290 C CA . THR B 1 273 ? 21.032 -16.599 -2.713 1 97.38 273 THR B CA 1
ATOM 4291 C C . THR B 1 273 ? 19.73 -17.319 -3.054 1 97.38 273 THR B C 1
ATOM 4293 O O . THR B 1 273 ? 19.378 -18.312 -2.415 1 97.38 273 THR B O 1
ATOM 4296 N N . ILE B 1 274 ? 19.033 -16.856 -4.073 1 97.57 274 ILE B N 1
ATOM 4297 C CA . ILE B 1 274 ? 17.782 -17.48 -4.492 1 97.57 274 ILE B CA 1
ATOM 4298 C C . ILE B 1 274 ? 18.058 -18.883 -5.026 1 97.57 274 ILE B C 1
ATOM 4300 O O . ILE B 1 274 ? 17.299 -19.817 -4.757 1 97.57 274 ILE B O 1
ATOM 4304 N N . GLU B 1 275 ? 19.128 -19.039 -5.695 1 96.14 275 GLU B N 1
ATOM 4305 C CA . GLU B 1 275 ? 19.52 -20.348 -6.209 1 96.14 275 GLU B CA 1
ATOM 4306 C C . GLU B 1 275 ? 19.732 -21.346 -5.074 1 96.14 275 GLU B C 1
ATOM 4308 O O . GLU B 1 275 ? 19.372 -22.518 -5.197 1 96.14 275 GLU B O 1
ATOM 4313 N N . LYS B 1 276 ? 20.228 -20.867 -3.995 1 95.29 276 LYS B N 1
ATOM 4314 C CA . LYS B 1 276 ? 20.466 -21.731 -2.842 1 95.29 276 LYS B CA 1
ATOM 4315 C C . LYS B 1 276 ? 19.152 -22.176 -2.208 1 95.29 276 LYS B C 1
ATOM 4317 O O . LYS B 1 276 ? 19.08 -23.248 -1.604 1 95.29 276 LYS B O 1
ATOM 4322 N N . MET B 1 277 ? 18.148 -21.386 -2.416 1 94.4 277 MET B N 1
ATOM 4323 C CA . MET B 1 277 ? 16.842 -21.679 -1.834 1 94.4 277 MET B CA 1
ATOM 4324 C C . MET B 1 277 ? 16.147 -22.803 -2.595 1 94.4 277 MET B C 1
ATOM 4326 O O . MET B 1 277 ? 15.242 -23.451 -2.066 1 94.4 277 MET B O 1
ATOM 4330 N N . ILE B 1 278 ? 16.572 -22.939 -3.846 1 91.87 278 ILE B N 1
ATOM 4331 C CA . ILE B 1 278 ? 15.867 -23.911 -4.675 1 91.87 278 ILE B CA 1
ATOM 4332 C C . ILE B 1 278 ? 16.732 -25.157 -4.856 1 91.87 278 ILE B C 1
ATOM 4334 O O . ILE B 1 278 ? 16.542 -25.919 -5.807 1 91.87 278 ILE B O 1
ATOM 4338 N N . GLN B 1 279 ? 17.838 -25.38 -4.119 1 83.8 279 GLN B N 1
ATOM 4339 C CA . GLN B 1 279 ? 18.651 -26.591 -4.144 1 83.8 279 GLN B CA 1
ATOM 4340 C C . GLN B 1 279 ? 18.147 -27.614 -3.13 1 83.8 279 GLN B C 1
ATOM 4342 O O . GLN B 1 279 ? 17.563 -27.247 -2.108 1 83.8 279 GLN B O 1
#

Solvent-accessible surface area (backbone atoms only — not comparable to full-atom values): 28142 Å² total; per-residue (Å²): 114,28,20,40,30,33,31,18,41,19,50,86,19,46,39,71,60,50,51,24,20,49,26,28,52,43,27,74,71,67,43,46,28,39,49,32,27,41,47,45,76,42,80,46,60,42,77,54,100,82,32,40,30,45,35,62,54,46,53,22,15,57,29,14,72,42,83,79,56,35,54,30,24,23,29,34,29,27,74,73,55,95,59,26,23,44,34,23,51,53,16,34,82,70,48,76,38,44,53,67,53,40,49,73,59,31,34,85,49,61,44,46,52,50,32,49,52,29,48,49,54,48,47,74,72,29,56,32,37,43,32,41,39,48,42,21,71,24,40,71,50,50,52,94,56,51,57,33,33,63,56,45,32,59,76,53,64,22,36,27,38,42,27,25,42,40,69,42,38,25,31,64,12,26,52,49,8,29,61,68,61,35,56,74,87,53,51,78,34,48,64,29,30,34,39,24,40,43,81,81,66,66,75,60,46,49,64,32,44,54,52,45,22,71,74,70,72,33,46,68,45,29,52,35,61,60,75,90,71,89,56,84,74,65,65,43,96,82,56,79,84,73,84,78,67,92,42,73,68,49,48,50,51,44,50,51,48,40,51,54,46,20,52,54,46,59,74,32,35,51,57,69,61,54,51,60,57,49,103,114,30,21,39,28,32,32,19,42,20,49,87,19,45,40,71,60,50,51,23,22,50,26,28,51,42,27,75,71,67,44,47,27,40,48,34,26,40,47,44,77,42,82,46,59,40,78,55,100,79,32,38,30,46,35,61,54,46,53,20,15,57,29,15,71,42,83,77,55,34,54,31,25,24,29,34,28,27,74,73,55,95,59,26,24,42,34,24,51,53,16,34,84,71,48,77,39,43,54,66,53,39,50,75,60,31,36,87,50,60,45,46,52,50,32,51,52,28,48,48,54,48,46,75,74,29,56,31,37,42,32,40,40,48,42,23,72,24,40,70,50,49,50,95,56,51,59,34,33,64,57,46,32,59,76,53,65,22,37,25,36,42,26,25,42,39,68,42,37,24,31,65,12,26,52,50,9,28,61,66,60,34,57,74,88,52,50,76,35,47,64,27,31,35,39,22,41,45,81,82,66,67,75,59,45,49,64,33,45,55,52,45,25,70,74,69,72,34,47,69,44,31,53,35,61,60,73,90,73,88,57,85,74,64,64,43,95,82,56,78,84,74,84,80,70,93,42,74,69,49,47,50,50,44,50,52,48,40,52,53,47,20,53,53,46,60,73,33,33,51,57,69,62,53,52,60,58,49,104

Sequence (558 aa):
MKSLMIQGTSSGAGKTTLVAALCRIFSDKGYRVAPFKSQNMSNFAYVTPKFEISRAQAIQAIGARCNITSDLNPILLKPVGDYNSLVYLNGKRYKKMHAKDYYEKFVNTQGIKIALKSLKTLQDNFDLVILEGAGSPAEINLQKFDIANMKIAQKANASVLLVSDIDKGGSFASLVGTMTLIEKKYQKLVKGFVLNKFRGDIDVLKPGFNKLKKITNVPVLGTIPMMTLNLPEEDSLNAKPKNIIWNKKNISKIDNELNRLAETVKSNINIKTIEKMIQMKSLMIQGTSSGAGKTTLVAALCRIFSDKGYRVAPFKSQNMSNFAYVTPKFEISRAQAIQAIGARCNITSDLNPILLKPVGDYNSLVYLNGKRYKKMHAKDYYEKFVNTQGIKIALKSLKTLQDNFDLVILEGAGSPAEINLQKFDIANMKIAQKANASVLLVSDIDKGGSFASLVGTMTLIEKKYQKLVKGFVLNKFRGDIDVLKPGFNKLKKITNVPVLGTIPMMTLNLPEEDSLNAKPKNIIWNKKNISKIDNELNRLAETVKSNINIKTIEKMIQ

Radius of gyration: 24.29 Å; Cα contacts (8 Å, |Δi|>4): 1205; chains: 2; bounding box: 45×72×59 Å

pLDDT: mean 94.01, std 9.7, range [40.18, 98.9]

InterPro domains:
  IPR002586 CobQ/CobB/MinD/ParA nucleotide binding domain [PF01656] (4-227)
  IPR004459 Cobyric acid synthase CobQ [MF_00028] (1-279)
  IPR004459 Cobyric acid synthase CobQ [NF001989] (2-242)
  IPR027417 P-loop containing nucleoside triphosphate hydrolase [G3DSA:3.40.50.300] (1-242)
  IPR027417 P-loop containing nucleoside triphosphate hydrolase [SSF52540] (1-234)
  IPR047045 Cobyric acid synthase, N-terminal domain [cd05389] (2-225)

Foldseek 3Di:
DFEAEEEELFPPLCLLLVLLLVLQLVLVVPWQEAEAFLEDEAPAWDDDPVFIDHPSRVLSCLSNVHDDFLLRYQWYWYDDDPQWTQIHGRGHTDDIDHNVCCQPPPQVPVSLVSNLVSLVVDVVPTLYYYYYADTACQPLVRNVRDNGPQVVCVSNVHAYEYGGEPPVHCRLVSVLNSLVRHDPVRLVSHAEYEYEQDDDDCVVCVVVQVVSCVRSVHGHFFYQHRDDAPDQDTRDVPDDDDDDDPDPVSSVVSSVSSVVSNVRCVVTGNVVVVVVRRD/DFEAEEEELFPPLCLLLVLLLVLQLVLVVPWQEAEAFLEDEAPAWDDDPVFIDHPSRVLSCLSNVHDDFLLRYQWYWYDDDPQKTQIHGRGHTDDIDHNVCCQPPPQVPPSLVSNLVSLVVDVVPTLYYYYYADTACQPLVRNVRDNGPQVVCVSNVHAYEYGGEPPVHCRLVSVLNSLVRHDPVRLVSHAEYEYEQDDDDCVVCVVVQVVSCVRSVHGHFFYQHRDDAPDQDTRDVPDDDDDDDPDPVSSVVSSVSSVVSNVRCPVTGNVVVVVVRRD

Organism: NCBI:txid859350

Nearest PDB structures (foldseek):
  1a82-assembly1_A  TM=7.232E-01  e=6.850E-10  Escherichia coli
  1dae-assembly1_A  TM=7.068E-01  e=3.499E-09  Escherichia coli
  3of5-assembly1_B  TM=7.185E-01  e=3.269E-08  Francisella tularensis subsp. tularensis SCHU S4
  3of5-assembly1_A  TM=7.095E-01  e=4.422E-08  Francisella tularensis subsp. tularensis SCHU S4
  3vx3-assembly1_B  TM=5.386E-01  e=3.055E-07  Thermococcus kodakarensis KOD1

=== Feature glossary ===
The record interleaves many kinds of information about one protein. Here is each kind framed as the question it answers.

Q: What known structures does this most resemble?
A: Structural nearest neighbors (via Foldseek easy-search vs the PDB). Reported per hit: target PDB id, E-value, and alignment TM-score. A TM-score above ~0.5 is the conventional threshold for 'same fold'.

Q: Where is each backbone atom in 3D?
A: The mmCIF table is the protein's shape written out atom by atom. For each backbone N, Cα, C, and carbonyl O, it records an (x, y, z) coordinate triple in Å plus the residue type, chain letter, and residue number.

Q: What are the backbone torsion angles?
A: The φ/ψ torsion pair specifies the backbone conformation at each residue. φ rotates about the N–Cα bond, ψ about the Cα–C bond. Steric clashes forbid most of the (φ, ψ) plane — the allowed regions (α-helix basin, β-sheet basin, left-handed helix) are the Ramachandran-allowed regions.

Q: Which residues are buried vs exposed?
A: Solvent-accessible surface area (SASA) is the area in Å² traced out by the centre of a 1.4 Å probe sphere (a water molecule) rolled over the protein's van der Waals surface (Shrake–Rupley / Lee–Richards construction). Buried residues have near-zero SASA; fully exposed residues can exceed 200 Å². The total SASA scales roughly with the number of surface residues.

Q: How confident is the AlphaFold model at each residue?
A: pLDDT is the predicted lDDT-Cα score: AlphaFold's confidence that the local environment of each residue (all inter-atomic distances within 15 Å) is correctly placed. It is a per-residue number between 0 and 100, with higher meaning more reliable.

Q: What does the local fold look like, residue by residue?
A: 3Di is Foldseek's structural alphabet. Each residue is assigned one of twenty discrete states based on how its Cα sits relative to its spatial (not sequential) neighbors. Aligning 3Di strings finds structural homologs roughly as well as full 3D superposition, but orders of magnitude faster.

Q: How big and how compact is the whole molecule?
A: Radius of gyration (Rg) is the root-mean-square distance of Cα atoms from their centroid — a single number for overall size and compactness. A globular domain of N residues has Rg ≈ 2.2·N^0.38 Å; an extended or disordered chain has a much larger Rg. The Cα contact count is the number of residue pairs whose Cα atoms are within 8 Å and are more than four positions apart in sequence — a standard proxy for tertiary packing density. The bounding box is the smallest axis-aligned box enclosing all Cα atoms.

Q: Which residues are in helices, strands, or loops?
A: DSSP 8-state secondary structure assigns each residue one of H (α-helix), G (3₁₀-helix), I (π-helix), E (extended β-strand), B (isolated β-bridge), T (hydrogen-bonded turn), S (bend), or '-' (coil). The assignment is computed from backbone hydrogen-bond geometry via the Kabsch–Sander algorithm.

Q: How mobile is each atom in the crystal?
A: Crystallographic B-factors measure how much each atom's electron density is smeared out, in Å². They rise in mobile loops and surface residues and fall in the buried interior. In AlphaFold models this column is repurposed to hold pLDDT instead.

Q: What if only a Cα trace is available?
A: P-SEA three-state annotation labels each residue as helix, strand, or coil based purely on the geometry of the Cα trace. It serves as a fallback when the full backbone (and thus DSSP) is unavailable.

Q: What family and function is it annotated with?
A: Database cross-references. InterPro integrates a dozen domain/family signature databases into unified entries with residue-range hits. GO terms attach function/process/location labels with evidence codes. CATH codes position the fold in a four-level structural taxonomy. Organism is the NCBI-taxonomy species name.

Q: Are the domains correctly placed relative to each other?
A: Predicted Aligned Error (PAE) is an AlphaFold confidence matrix: entry (i, j) is the expected error in the position of residue j, in ångströms, when the prediction is superimposed on the true structure at residue i. Low PAE within a block of residues means that block is internally rigid and well-predicted; high PAE between two blocks means their relative placement is uncertain even if each block individually is confident.

Q: What do the diagnostic plots show?
A: Three diagnostic plots accompany the record. The Cα contact map visualizes the tertiary structure as a 2D adjacency matrix (8 Å cutoff, sequence-local contacts suppressed). The Ramachandran plot shows the distribution of backbone (φ, ψ) torsions, with points in the α and β basins reflecting secondary structure content. The PAE plot shows AlphaFold's inter-residue confidence as a color matrix.

Q: What is the amino-acid chain?
A: Primary structure: the covalent order of the twenty standard amino acids along the backbone. Two proteins with the same sequence will (almost always) fold to the same structure; two with 30% identity often share a fold but not the details.

Q: What do the rendered images show?
A: The six renders are orthographic views along the three Cartesian axes in both directions. Representation (cartoon, sticks, or surface) and color scheme (sequence-rainbow or by-chain) vary across proteins so the training set covers all the common visualization conventions.